Protein AF-A0A1Y6CDI1-F1 (afdb_monomer_lite)

Radius of gyration: 23.66 Å; chains: 1; bounding box: 64×51×106 Å

Secondary structure (DSSP, 8-state):
-------------------------HHHHEEEB--TTTT-EETTPBPTTS-BSS-HHHHHHHHHHHTTSTTTTHHHHH--GGGEEEEEEEEEEEEESSSSTTS-TTTSEEEEEEEEEEEEEEEEEETTEEEEEEE-SEEEEEEEEPPGGGTS-HHHHHHHHHHHHHHHHHHHHSTT---S-SS-HHHHHHHHHHHHHHHHHHHHHHHTTS-TTS-GGGG-SSS--GGGGSHHHHHHHHHHHHHHHHHH--GGGEEEEEEEE-S-SS-GGGTT-EEEEEEEEETTEEEE---EEE-TTT--EEEE-TTEEEE-SS-S-HHHHT----HHHHHHHHHHS-GGG-THHHHHHT-TTTS-GGGS-HHHHHHTS-TT--TTTTB--TTPPP---HHHHHHHHHHHHHHHHS------

Foldseek 3Di:
DDDDDDDDDDPPPPPPPPPPPLADALCLQKPFAADPQAQKDAQQDAFPVRHRLHDVQQVVVVQVVCCVPPNRNVCVVFFPSRQKIWGIKGWFLFAALALALPRPRLQLTFTKMKTKIWGWDAQDADPNDTDRTDTALKIKMWIFTAQLVLQDDPVLRVLLVVLNVLQNVCNVPVLQPDPDDSDDPVSSVSNLVSSLRSSLVLSLLSVVLDDPVDDSVQSHDDDHRPQSPDRVSSVVSSNSVSNSCSNRSHLQRTAKMKIKHAPPDDDPPCNFKIKIFIWGGHRSDTDQDWLFAAFNPRSHTLDTCGRMWIATLQAGGVCLVVDDGDPRSNVRLVLAAQGRNDCNVLVQLLACSRYNPSNHDPNRNQNSDDPLDSVSLSYHGDPDDRDDRSSSVNSSVVSSVSNVPSPRDNDD

Organism: NCBI:txid1513793

Structure (mmCIF, N/CA/C/O backbone):
data_AF-A0A1Y6CDI1-F1
#
_entry.id   AF-A0A1Y6CDI1-F1
#
loop_
_atom_site.group_PDB
_atom_site.id
_atom_site.type_symbol
_atom_site.label_atom_id
_atom_site.label_alt_id
_atom_site.label_comp_id
_atom_site.label_asym_id
_atom_site.label_entity_id
_atom_site.label_seq_id
_atom_site.pdbx_PDB_ins_code
_atom_site.Cartn_x
_atom_site.Cartn_y
_atom_site.Cartn_z
_atom_site.occupancy
_atom_site.B_iso_or_equiv
_atom_site.auth_seq_id
_atom_site.auth_comp_id
_atom_site.auth_asym_id
_atom_site.auth_atom_id
_atom_site.pdbx_PDB_model_num
ATOM 1 N N . MET A 1 1 ? -18.713 31.372 76.768 1.00 45.00 1 MET A N 1
ATOM 2 C CA . MET A 1 1 ? -17.360 31.768 76.320 1.00 45.00 1 MET A CA 1
ATOM 3 C C . MET A 1 1 ? -16.523 30.524 76.058 1.00 45.00 1 MET A C 1
ATOM 5 O O . MET A 1 1 ? -16.106 29.891 77.017 1.00 45.00 1 MET A O 1
ATOM 9 N N . LYS A 1 2 ? -16.317 30.176 74.783 1.00 36.00 2 LYS A N 1
ATOM 10 C CA . LYS A 1 2 ? -15.055 29.706 74.178 1.00 36.00 2 LYS A CA 1
ATOM 11 C C . LYS A 1 2 ? -15.355 29.263 72.740 1.00 36.00 2 LYS A C 1
ATOM 13 O O . LYS A 1 2 ? -16.261 28.475 72.507 1.00 36.00 2 LYS A O 1
ATOM 18 N N . ASN A 1 3 ? -14.625 29.886 71.821 1.00 38.03 3 ASN A N 1
ATOM 19 C CA . ASN A 1 3 ? -14.659 29.717 70.370 1.00 38.03 3 ASN A CA 1
ATOM 20 C C . ASN A 1 3 ? -14.175 28.332 69.921 1.00 38.03 3 ASN A C 1
ATOM 22 O O . ASN A 1 3 ? -13.498 27.667 70.697 1.00 38.03 3 ASN A O 1
ATOM 26 N N . PHE A 1 4 ? -14.471 28.003 68.656 1.00 31.64 4 PHE A N 1
ATOM 27 C CA . PHE A 1 4 ? -13.716 27.238 67.634 1.00 31.64 4 PHE A CA 1
ATOM 28 C C . PHE A 1 4 ? -14.720 26.396 66.826 1.00 31.64 4 PHE A C 1
ATOM 30 O O . PHE A 1 4 ? -15.628 25.822 67.404 1.00 31.64 4 PHE A O 1
ATOM 37 N N . SER A 1 5 ? -14.636 26.169 65.522 1.00 34.56 5 SER A N 1
ATOM 38 C CA . SER A 1 5 ? -14.062 26.827 64.346 1.00 34.56 5 SER A CA 1
ATOM 39 C C . SER A 1 5 ? -14.645 26.052 63.150 1.00 34.56 5 SER A C 1
ATOM 41 O O . SER A 1 5 ? -15.024 24.888 63.292 1.00 34.56 5 SER A O 1
ATOM 43 N N . ALA A 1 6 ? -14.759 26.700 61.994 1.00 38.53 6 ALA A N 1
ATOM 44 C CA . ALA A 1 6 ? -15.354 26.154 60.780 1.00 38.53 6 ALA A CA 1
ATOM 45 C C . ALA A 1 6 ? -14.683 24.853 60.300 1.00 38.53 6 ALA A C 1
ATOM 47 O O . ALA A 1 6 ? -13.466 24.698 60.372 1.00 38.53 6 ALA A O 1
ATOM 48 N N . SER A 1 7 ? -15.476 23.948 59.724 1.00 34.22 7 SER A N 1
ATOM 49 C CA . SER A 1 7 ? -14.990 22.895 58.828 1.00 34.22 7 SER A CA 1
ATOM 50 C C . SER A 1 7 ? -15.788 22.970 57.534 1.00 34.22 7 SER A C 1
ATOM 52 O O . SER A 1 7 ? -16.900 22.463 57.411 1.00 34.22 7 SER A O 1
ATOM 54 N N . LEU A 1 8 ? -15.195 23.708 56.601 1.00 34.66 8 LEU A N 1
ATOM 55 C CA . LEU A 1 8 ? -15.556 23.817 55.201 1.00 34.66 8 LEU A CA 1
ATOM 56 C C . LEU A 1 8 ? -15.350 22.432 54.563 1.00 34.66 8 LEU A C 1
ATOM 58 O O . LEU A 1 8 ? -14.217 21.973 54.424 1.00 34.66 8 LEU A O 1
ATOM 62 N N . GLY A 1 9 ? -16.438 21.742 54.223 1.00 33.81 9 GLY A N 1
ATOM 63 C CA . GLY A 1 9 ? -16.380 20.500 53.459 1.00 33.81 9 GLY A CA 1
ATOM 64 C C . GLY A 1 9 ? -15.917 20.790 52.035 1.00 33.81 9 GLY A C 1
ATOM 65 O O . GLY A 1 9 ? -16.711 21.217 51.200 1.00 33.81 9 GLY A O 1
ATOM 66 N N . LEU A 1 10 ? -14.626 20.580 51.765 1.00 36.41 10 LEU A N 1
ATOM 67 C CA . LEU A 1 10 ? -14.086 20.525 50.411 1.00 36.41 10 LEU A CA 1
ATOM 68 C C . LEU A 1 10 ? -14.728 19.338 49.675 1.00 36.41 10 LEU A C 1
ATOM 70 O O . LEU A 1 10 ? -14.376 18.182 49.912 1.00 36.41 10 LEU A O 1
ATOM 74 N N . LEU A 1 11 ? -15.640 19.630 48.745 1.00 37.12 11 LEU A N 1
ATOM 75 C CA . LEU A 1 11 ? -15.910 18.745 47.618 1.00 37.12 11 LEU A CA 1
ATOM 76 C C . LEU A 1 11 ? -14.622 18.660 46.785 1.00 37.12 11 LEU A C 1
ATOM 78 O O . LEU A 1 11 ? -14.311 19.550 45.994 1.00 37.12 11 LEU A O 1
ATOM 82 N N . LEU A 1 12 ? -13.868 17.579 46.969 1.00 35.94 12 LEU A N 1
ATOM 83 C CA . LEU A 1 12 ? -12.868 17.125 46.011 1.00 35.94 12 LEU A CA 1
ATOM 84 C C . LEU A 1 12 ? -13.610 16.687 44.742 1.00 35.94 12 LEU A C 1
ATOM 86 O O . LEU A 1 12 ? -13.988 15.530 44.576 1.00 35.94 12 LEU A O 1
ATOM 90 N N . MET A 1 13 ? -13.835 17.646 43.844 1.00 36.41 13 MET A N 1
ATOM 91 C CA . MET A 1 13 ? -13.997 17.379 42.420 1.00 36.41 13 MET A CA 1
ATOM 92 C C . MET A 1 13 ? -12.724 16.667 41.961 1.00 36.41 13 MET A C 1
ATOM 94 O O . MET A 1 13 ? -11.715 17.303 41.656 1.00 36.41 13 MET A O 1
ATOM 98 N N . ALA A 1 14 ? -12.762 15.336 41.940 1.00 34.91 14 ALA A N 1
ATOM 99 C CA . ALA A 1 14 ? -11.859 14.550 41.125 1.00 34.91 14 ALA A CA 1
ATOM 100 C C . ALA A 1 14 ? -12.159 14.916 39.667 1.00 34.91 14 ALA A C 1
ATOM 102 O O . ALA A 1 14 ? -12.996 14.301 39.010 1.00 34.91 14 ALA A O 1
ATOM 103 N N . TYR A 1 15 ? -11.509 15.972 39.178 1.00 32.25 15 TYR A N 1
ATOM 104 C CA . TYR A 1 15 ? -11.297 16.150 37.755 1.00 32.25 15 TYR A CA 1
ATOM 105 C C . TYR A 1 15 ? -10.519 14.920 37.308 1.00 32.25 15 TYR A C 1
ATOM 107 O O . TYR A 1 15 ? -9.318 14.804 37.544 1.00 32.25 15 TYR A O 1
ATOM 115 N N . TRP A 1 16 ? -11.232 13.978 36.699 1.00 31.83 16 TRP A N 1
ATOM 116 C CA . TRP A 1 16 ? -10.628 13.026 35.794 1.00 31.83 16 TRP A CA 1
ATOM 117 C C . TRP A 1 16 ? -9.970 13.877 34.714 1.00 31.83 16 TRP A C 1
ATOM 119 O O . TRP A 1 16 ? -10.634 14.389 33.813 1.00 31.83 16 TRP A O 1
ATOM 129 N N . SER A 1 17 ? -8.669 14.112 34.858 1.00 30.14 17 SER A N 1
ATOM 130 C CA . SER A 1 17 ? -7.833 14.532 33.753 1.00 30.14 17 SER A CA 1
ATOM 131 C C . SER A 1 17 ? -8.021 13.466 32.686 1.00 30.14 17 SER A C 1
ATOM 133 O O . SER A 1 17 ? -7.498 12.358 32.797 1.00 30.14 17 SER A O 1
ATOM 135 N N . GLN A 1 18 ? -8.833 13.772 31.671 1.00 34.12 18 GLN A N 1
ATOM 136 C CA . GLN A 1 18 ? -8.802 12.990 30.449 1.00 34.12 18 GLN A CA 1
ATOM 137 C C . GLN A 1 18 ? -7.327 12.923 30.043 1.00 34.12 18 GLN A C 1
ATOM 139 O O . GLN A 1 18 ? -6.688 13.982 29.986 1.00 34.12 18 GLN A O 1
ATOM 144 N N . PRO A 1 19 ? -6.743 11.724 29.856 1.00 39.56 19 PRO A N 1
ATOM 145 C CA . PRO A 1 19 ? -5.377 11.635 29.376 1.00 39.56 19 PRO A CA 1
ATOM 146 C C . PRO A 1 19 ? -5.320 12.484 28.114 1.00 39.56 19 PRO A C 1
ATOM 148 O O . PRO A 1 19 ? -6.151 12.313 27.222 1.00 39.56 19 PRO A O 1
ATOM 151 N N . ALA A 1 20 ? -4.414 13.467 28.103 1.00 39.75 20 ALA A N 1
ATOM 152 C CA . ALA A 1 20 ? -4.209 14.345 26.966 1.00 39.75 20 ALA A CA 1
ATOM 153 C C . ALA A 1 20 ? -4.171 13.464 25.719 1.00 39.75 20 ALA A C 1
ATOM 155 O O . ALA A 1 20 ? -3.277 12.621 25.614 1.00 39.75 20 ALA A O 1
ATOM 156 N N . MET A 1 21 ? -5.182 13.597 24.850 1.00 48.00 21 MET A N 1
ATOM 157 C CA . MET A 1 21 ? -5.292 12.816 23.622 1.00 48.00 21 MET A CA 1
ATOM 158 C C . MET A 1 21 ? -3.922 12.833 22.960 1.00 48.00 21 MET A C 1
ATOM 160 O O . MET A 1 21 ? -3.433 13.896 22.567 1.00 48.00 21 MET A O 1
ATOM 164 N N . SER A 1 22 ? -3.251 11.685 22.919 1.00 60.66 22 SER A N 1
ATOM 165 C CA . SER A 1 22 ? -1.921 11.605 22.340 1.00 60.66 22 SER A CA 1
ATOM 166 C C . SER A 1 22 ? -2.059 11.958 20.866 1.00 60.66 22 SER A C 1
ATOM 168 O O . SER A 1 22 ? -2.573 11.167 20.080 1.00 60.66 22 SER A O 1
ATOM 170 N N . GLN A 1 23 ? -1.655 13.177 20.505 1.00 84.56 23 GLN A N 1
ATOM 171 C CA . GLN A 1 23 ? -1.763 13.671 19.141 1.00 84.56 23 GLN A CA 1
ATOM 172 C C . GLN A 1 23 ? -1.013 12.704 18.217 1.00 84.56 23 GLN A C 1
ATOM 174 O O . GLN A 1 23 ? 0.155 12.387 18.462 1.00 84.56 23 GLN A O 1
ATOM 179 N N . ILE A 1 24 ? -1.692 12.201 17.190 1.00 92.44 24 ILE A N 1
ATOM 180 C CA . ILE A 1 24 ? -1.078 11.406 16.126 1.00 92.44 24 ILE A CA 1
ATOM 181 C C . ILE A 1 24 ? -0.210 12.313 15.240 1.00 92.44 24 ILE A C 1
ATOM 183 O O . ILE A 1 24 ? -0.540 13.481 15.018 1.00 92.44 24 ILE A O 1
ATOM 187 N N . HIS A 1 25 ? 0.915 11.795 14.756 1.00 95.38 25 HIS A N 1
ATOM 188 C CA . HIS A 1 25 ? 1.906 12.532 13.979 1.00 95.38 25 HIS A CA 1
ATOM 189 C C . HIS A 1 25 ? 2.305 11.780 12.702 1.00 95.38 25 HIS A C 1
ATOM 191 O O . HIS A 1 25 ? 1.922 10.635 12.459 1.00 95.38 25 HIS A O 1
ATOM 197 N N . GLU A 1 26 ? 3.083 12.438 11.847 1.00 95.19 26 GLU A N 1
ATOM 198 C CA . GLU A 1 26 ? 3.442 11.942 10.522 1.00 95.19 26 GLU A CA 1
ATOM 199 C C . GLU A 1 26 ? 4.198 10.602 10.570 1.00 95.19 26 GLU A C 1
ATOM 201 O O . GLU A 1 26 ? 3.918 9.721 9.753 1.00 95.19 26 GLU A O 1
ATOM 206 N N . LYS A 1 27 ? 5.106 10.400 11.541 1.00 94.50 27 LYS A N 1
ATOM 207 C CA . LYS A 1 27 ? 5.865 9.137 11.688 1.00 94.50 27 LYS A CA 1
ATOM 208 C C . LYS A 1 27 ? 5.051 7.976 12.260 1.00 94.50 27 LYS A C 1
ATOM 210 O O . LYS A 1 27 ? 5.529 6.841 12.264 1.00 94.50 27 LYS A O 1
ATOM 215 N N . ASP A 1 28 ? 3.846 8.238 12.758 1.00 95.56 28 ASP A N 1
ATOM 216 C CA . ASP A 1 28 ? 2.909 7.184 13.153 1.00 95.56 28 ASP A CA 1
ATOM 217 C C . ASP A 1 28 ? 2.216 6.602 11.923 1.00 95.56 28 ASP A C 1
ATOM 219 O O . ASP A 1 28 ? 2.083 5.389 11.794 1.00 95.56 28 ASP A O 1
ATOM 223 N N . LEU A 1 29 ? 1.834 7.469 10.982 1.00 95.44 29 LEU A N 1
ATOM 224 C CA . LEU A 1 29 ? 1.150 7.070 9.752 1.00 95.44 29 LEU A CA 1
ATOM 225 C C . LEU A 1 29 ? 2.102 6.629 8.634 1.00 95.44 29 LEU A C 1
ATOM 227 O O . LEU A 1 29 ? 1.663 5.961 7.702 1.00 95.44 29 LEU A O 1
ATOM 231 N N . SER A 1 30 ? 3.386 6.984 8.710 1.00 93.56 30 SER A N 1
ATOM 232 C CA . SER A 1 30 ? 4.422 6.593 7.750 1.00 93.56 30 SER A CA 1
ATOM 233 C C . SER A 1 30 ? 5.687 6.148 8.483 1.00 93.56 30 SER A C 1
ATOM 235 O O . SER A 1 30 ? 6.572 6.952 8.778 1.00 93.56 30 SER A O 1
ATOM 237 N N . VAL A 1 31 ? 5.778 4.848 8.743 1.00 91.81 31 VAL A N 1
ATOM 238 C CA . VAL A 1 31 ? 6.894 4.199 9.430 1.00 91.81 31 VAL A CA 1
ATOM 239 C C . VAL A 1 31 ? 7.955 3.762 8.422 1.00 91.81 31 VAL A C 1
ATOM 241 O O . VAL A 1 31 ? 7.661 3.051 7.461 1.00 91.81 31 VAL A O 1
ATOM 244 N N . ILE A 1 32 ? 9.195 4.167 8.689 1.00 88.38 32 ILE A N 1
ATOM 245 C CA . ILE A 1 32 ? 10.390 3.895 7.884 1.00 88.38 32 ILE A CA 1
ATOM 246 C C . ILE A 1 32 ? 11.314 3.007 8.708 1.00 88.38 32 ILE A C 1
ATOM 248 O O . ILE A 1 32 ? 11.670 3.388 9.827 1.00 88.38 32 ILE A O 1
ATOM 252 N N . LEU A 1 33 ? 11.682 1.844 8.169 1.00 86.19 33 LEU A N 1
ATOM 253 C CA . LEU A 1 33 ? 12.587 0.898 8.822 1.00 86.19 33 LEU A CA 1
ATOM 254 C C . LEU A 1 33 ? 14.011 1.113 8.309 1.00 86.19 33 LEU A C 1
ATOM 256 O O . LEU A 1 33 ? 14.247 1.391 7.136 1.00 86.19 33 LEU A O 1
ATOM 260 N N . SER A 1 34 ? 14.966 1.090 9.224 1.00 71.12 34 SER A N 1
ATOM 261 C CA . SER A 1 34 ? 16.252 1.760 9.057 1.00 71.12 34 SER A CA 1
ATOM 262 C C . SER A 1 34 ? 17.428 0.832 8.815 1.00 71.12 34 SER A C 1
ATOM 264 O O . SER A 1 34 ? 18.433 1.287 8.276 1.00 71.12 34 SER A O 1
ATOM 266 N N . HIS A 1 35 ? 17.383 -0.423 9.275 1.00 69.25 35 HIS A N 1
ATOM 267 C CA . HIS A 1 35 ? 18.528 -1.304 9.112 1.00 69.25 35 HIS A CA 1
ATOM 268 C C . HIS A 1 35 ? 18.177 -2.791 9.257 1.00 69.25 35 HIS A C 1
ATOM 270 O O . HIS A 1 35 ? 17.570 -3.188 10.256 1.00 69.25 35 HIS A O 1
ATOM 276 N N . PRO A 1 36 ? 18.744 -3.668 8.401 1.00 65.50 36 PRO A N 1
ATOM 277 C CA . PRO A 1 36 ? 18.650 -5.130 8.506 1.00 65.50 36 PRO A CA 1
ATOM 278 C C . PRO A 1 36 ? 19.019 -5.739 9.864 1.00 65.50 36 PRO A C 1
ATOM 280 O O . PRO A 1 36 ? 18.736 -6.913 10.103 1.00 65.50 36 PRO A O 1
ATOM 283 N N . ASN A 1 37 ? 19.679 -4.964 10.725 1.00 66.56 37 ASN A N 1
ATOM 284 C CA . ASN A 1 37 ? 20.203 -5.411 12.010 1.00 66.56 37 ASN A CA 1
ATOM 285 C C . ASN A 1 37 ? 19.523 -4.727 13.201 1.00 66.56 37 ASN A C 1
ATOM 287 O O . ASN A 1 37 ? 19.777 -5.152 14.311 1.00 66.56 37 ASN A O 1
ATOM 291 N N . ILE A 1 38 ? 18.716 -3.678 13.015 1.00 67.31 38 ILE A N 1
ATOM 292 C CA . ILE A 1 38 ? 18.173 -2.890 14.137 1.00 67.31 38 ILE A CA 1
ATOM 293 C C . ILE A 1 38 ? 16.677 -3.155 14.300 1.00 67.31 38 ILE A C 1
ATOM 295 O O . ILE A 1 38 ? 16.214 -3.469 15.388 1.00 67.31 38 ILE A O 1
ATOM 299 N N . ASP A 1 39 ? 15.925 -3.060 13.210 1.00 65.44 39 ASP A N 1
ATOM 300 C CA . ASP A 1 39 ? 14.459 -3.043 13.214 1.00 65.44 39 ASP A CA 1
ATOM 301 C C . ASP A 1 39 ? 13.857 -3.943 12.122 1.00 65.44 39 ASP A C 1
ATOM 303 O O . ASP A 1 39 ? 12.678 -3.838 11.785 1.00 65.44 39 ASP A O 1
ATOM 307 N N . SER A 1 40 ? 14.662 -4.855 11.572 1.00 79.19 40 SER A N 1
ATOM 308 C CA . SER A 1 40 ? 14.292 -5.639 10.398 1.00 79.19 40 SER A CA 1
ATOM 309 C C . SER A 1 40 ? 13.199 -6.666 10.668 1.00 79.19 40 SER A C 1
ATOM 311 O O . SER A 1 40 ? 13.249 -7.458 11.610 1.00 79.19 40 SER A O 1
ATOM 313 N N . VAL A 1 41 ? 12.218 -6.710 9.772 1.00 87.88 41 VAL A N 1
ATOM 314 C CA . VAL A 1 41 ? 11.224 -7.781 9.713 1.00 87.88 41 VAL A CA 1
ATOM 315 C C . VAL A 1 41 ? 11.439 -8.521 8.401 1.00 87.88 41 VAL A C 1
ATOM 317 O O . VAL A 1 41 ? 11.078 -8.030 7.337 1.00 87.88 41 VAL A O 1
ATOM 320 N N . SER A 1 42 ? 12.069 -9.696 8.465 1.00 88.31 42 SER A N 1
ATOM 321 C CA . SER A 1 42 ? 12.228 -10.567 7.292 1.00 88.31 42 SER A CA 1
ATOM 322 C C . SER A 1 42 ? 10.863 -11.033 6.787 1.00 88.31 42 SER A C 1
ATOM 324 O O . SER A 1 42 ? 9.973 -11.292 7.600 1.00 88.31 42 SER A O 1
ATOM 326 N N . ILE A 1 43 ? 10.723 -11.230 5.476 1.00 87.44 43 ILE A N 1
ATOM 327 C CA . ILE A 1 43 ? 9.554 -11.864 4.848 1.00 87.44 43 ILE A CA 1
ATOM 328 C C . ILE A 1 43 ? 9.294 -13.270 5.410 1.00 87.44 43 ILE A C 1
ATOM 330 O O . ILE A 1 43 ? 8.158 -13.727 5.472 1.00 87.44 43 ILE A O 1
ATOM 334 N N . SER A 1 44 ? 10.357 -13.936 5.873 1.00 84.06 44 SER A N 1
ATOM 335 C CA . SER A 1 44 ? 10.308 -15.256 6.500 1.00 84.06 44 SER A CA 1
ATOM 336 C C . SER A 1 44 ? 9.968 -15.207 7.992 1.00 84.06 44 SER A C 1
ATOM 338 O O . SER A 1 44 ? 9.959 -16.250 8.641 1.00 84.06 44 SER A O 1
ATOM 340 N N . SER A 1 45 ? 9.763 -14.016 8.567 1.00 82.94 45 SER A N 1
ATOM 341 C CA . SER A 1 45 ? 9.429 -13.880 9.986 1.00 82.94 45 SER A CA 1
ATOM 342 C C . SER A 1 45 ? 8.037 -14.442 10.241 1.00 82.94 45 SER A C 1
ATOM 344 O O . SER A 1 45 ? 7.065 -14.044 9.592 1.00 82.94 45 SER A O 1
ATOM 346 N N . SER A 1 46 ? 7.935 -15.325 11.229 1.00 79.62 46 SER A N 1
ATOM 347 C CA . SER A 1 46 ? 6.644 -15.728 11.772 1.00 79.62 46 SER A CA 1
ATOM 348 C C . SER A 1 46 ? 6.060 -14.601 12.618 1.00 79.62 46 SER A C 1
ATOM 350 O O . SER A 1 46 ? 6.766 -13.919 13.365 1.00 79.62 46 SER A O 1
ATOM 352 N N . LEU A 1 47 ? 4.754 -14.417 12.499 1.00 77.44 47 LEU A N 1
ATOM 353 C CA . LEU A 1 47 ? 3.949 -13.602 13.393 1.00 77.44 47 LEU A CA 1
ATOM 354 C C . LEU A 1 47 ? 3.852 -14.275 14.766 1.00 77.44 47 LEU A C 1
ATOM 356 O O . LEU A 1 47 ? 4.164 -15.458 14.921 1.00 77.44 47 LEU A O 1
ATOM 360 N N . HIS A 1 48 ? 3.387 -13.532 15.771 1.00 77.00 48 HIS A N 1
ATOM 361 C CA . HIS A 1 48 ? 3.291 -14.049 17.143 1.00 77.00 48 HIS A CA 1
ATOM 362 C C . HIS A 1 48 ? 2.331 -15.247 17.259 1.00 77.00 48 HIS A C 1
ATOM 364 O O . HIS A 1 48 ? 2.472 -16.067 18.159 1.00 77.00 48 HIS A O 1
ATOM 370 N N . ASN A 1 49 ? 1.387 -15.378 16.324 1.00 75.69 49 ASN A N 1
ATOM 371 C CA . ASN A 1 49 ? 0.466 -16.510 16.219 1.00 75.69 49 ASN A CA 1
ATOM 372 C C . ASN A 1 49 ? 0.999 -17.668 15.346 1.00 75.69 49 ASN A C 1
ATOM 374 O O . ASN A 1 49 ? 0.241 -18.572 15.006 1.00 75.69 49 ASN A O 1
ATOM 378 N N . GLY A 1 50 ? 2.268 -17.629 14.931 1.00 77.75 50 GLY A N 1
ATOM 379 C CA . GLY A 1 50 ? 2.895 -18.643 14.079 1.00 77.75 50 GLY A CA 1
ATOM 380 C C . GLY A 1 50 ? 2.581 -18.524 12.583 1.00 77.75 50 GLY A C 1
ATOM 381 O O . GLY A 1 50 ? 3.219 -19.208 11.784 1.00 77.75 50 GLY A O 1
ATOM 382 N N . ALA A 1 51 ? 1.655 -17.647 12.176 1.00 79.06 51 ALA A N 1
ATOM 383 C CA . ALA A 1 51 ? 1.365 -17.406 10.765 1.00 79.06 51 ALA A CA 1
ATOM 384 C C . ALA A 1 51 ? 2.525 -16.673 10.072 1.00 79.06 51 ALA A C 1
ATOM 386 O O . ALA A 1 51 ? 3.250 -15.897 10.692 1.00 79.06 51 ALA A O 1
ATOM 387 N N . GLN A 1 52 ? 2.697 -16.882 8.767 1.00 86.31 52 GLN A N 1
ATOM 388 C CA . GLN A 1 52 ? 3.650 -16.100 7.980 1.00 86.31 52 GLN A CA 1
ATOM 389 C C . GLN A 1 52 ? 3.011 -14.779 7.559 1.00 86.31 52 GLN A C 1
ATOM 391 O O . GLN A 1 52 ? 1.937 -14.773 6.960 1.00 86.31 52 GLN A O 1
ATOM 396 N N . LEU A 1 53 ? 3.697 -13.667 7.826 1.00 85.19 53 LEU A N 1
ATOM 397 C CA . LEU A 1 53 ? 3.252 -12.340 7.390 1.00 85.19 53 LEU A CA 1
ATOM 398 C C . LEU A 1 53 ? 3.201 -12.231 5.856 1.00 85.19 53 LEU A C 1
ATOM 400 O O . LEU A 1 53 ? 2.354 -11.538 5.294 1.00 85.19 53 LEU A O 1
ATOM 404 N N . PHE A 1 54 ? 4.091 -12.958 5.184 1.00 92.75 54 PHE A N 1
ATOM 405 C CA . PHE A 1 54 ? 4.124 -13.066 3.737 1.00 92.75 54 PHE A CA 1
ATOM 406 C C . PHE A 1 54 ? 4.280 -14.541 3.334 1.00 92.75 54 PHE A C 1
ATOM 408 O O . PHE A 1 54 ? 5.377 -15.100 3.420 1.00 92.75 54 PHE A O 1
ATOM 415 N N . PRO A 1 55 ? 3.194 -15.200 2.901 1.00 92.88 55 PRO A N 1
ATOM 416 C CA . PRO A 1 55 ? 3.237 -16.587 2.460 1.00 92.88 55 PRO A CA 1
ATOM 417 C C . PRO A 1 55 ? 4.219 -16.805 1.304 1.00 92.88 55 PRO A C 1
ATOM 419 O O . PRO A 1 55 ? 4.189 -16.093 0.298 1.00 92.88 55 PRO A O 1
ATOM 422 N N . PHE A 1 56 ? 5.040 -17.855 1.385 1.00 93.38 56 PHE A N 1
ATOM 423 C CA . PHE A 1 56 ? 5.982 -18.214 0.312 1.00 93.38 56 PHE A CA 1
ATOM 424 C C . PHE A 1 56 ? 5.301 -18.409 -1.058 1.00 93.38 56 PHE A C 1
ATOM 426 O O . PHE A 1 56 ? 5.863 -18.084 -2.102 1.00 93.38 56 PHE A O 1
ATOM 433 N N . GLN A 1 57 ? 4.051 -18.871 -1.062 1.00 95.25 57 GLN A N 1
ATOM 434 C CA . GLN A 1 57 ? 3.246 -19.046 -2.274 1.00 95.25 57 GLN A CA 1
ATOM 435 C C . GLN A 1 57 ? 3.036 -17.727 -3.030 1.00 95.25 57 GLN A C 1
ATOM 437 O O . GLN A 1 57 ? 3.036 -17.720 -4.260 1.00 95.25 57 GLN A O 1
ATOM 442 N N . TRP A 1 58 ? 2.901 -16.599 -2.323 1.00 96.25 58 TRP A N 1
ATOM 443 C CA . TRP A 1 58 ? 2.796 -15.286 -2.963 1.00 96.25 58 TRP A CA 1
ATOM 444 C C . TRP A 1 58 ? 4.084 -14.938 -3.701 1.00 96.25 58 TRP A C 1
ATOM 446 O O . TRP A 1 58 ? 4.046 -14.484 -4.841 1.00 96.25 58 TRP A O 1
ATOM 456 N N . TYR A 1 59 ? 5.232 -15.220 -3.085 1.00 95.56 59 TYR A N 1
ATOM 457 C CA . TYR A 1 59 ? 6.531 -14.995 -3.709 1.00 95.56 59 TYR A CA 1
ATOM 458 C C . TYR A 1 59 ? 6.686 -15.837 -4.981 1.00 95.56 59 TYR A C 1
ATOM 460 O O . TYR A 1 59 ? 7.077 -15.314 -6.022 1.00 95.56 59 TYR A O 1
ATOM 468 N N . GLN A 1 60 ? 6.280 -17.110 -4.948 1.00 96.31 60 GLN A N 1
ATOM 469 C CA . GLN A 1 60 ? 6.285 -17.966 -6.138 1.00 96.31 60 GLN A CA 1
ATOM 470 C C . GLN A 1 60 ? 5.395 -17.417 -7.265 1.00 96.31 60 GLN A C 1
ATOM 472 O O . GLN A 1 60 ? 5.815 -17.416 -8.421 1.00 96.31 60 GLN A O 1
ATOM 477 N N . GLN A 1 61 ? 4.198 -16.908 -6.953 1.00 96.69 61 GLN A N 1
ATOM 478 C CA . GLN A 1 61 ? 3.308 -16.289 -7.948 1.00 96.69 61 GLN A CA 1
ATOM 479 C C . GLN A 1 61 ? 3.907 -15.011 -8.559 1.00 96.69 61 GLN A C 1
ATOM 481 O O . GLN A 1 61 ? 3.794 -14.777 -9.768 1.00 96.69 61 GLN A O 1
ATOM 486 N N . VAL A 1 62 ? 4.601 -14.210 -7.745 1.00 95.44 62 VAL A N 1
ATOM 487 C CA . VAL A 1 62 ? 5.351 -13.036 -8.212 1.00 95.44 62 VAL A CA 1
ATOM 488 C C . VAL A 1 62 ? 6.473 -13.456 -9.166 1.00 95.44 62 VAL A C 1
ATOM 490 O O . VAL A 1 62 ? 6.562 -12.917 -10.270 1.00 95.44 62 VAL A O 1
ATOM 493 N N . LEU A 1 63 ? 7.275 -14.464 -8.805 1.00 94.44 63 LEU A N 1
ATOM 494 C CA . LEU A 1 63 ? 8.339 -14.986 -9.670 1.00 94.44 63 LEU A CA 1
ATOM 495 C C . LEU A 1 63 ? 7.801 -15.529 -11.000 1.00 94.44 63 LEU A C 1
ATOM 497 O O . LEU A 1 63 ? 8.345 -15.219 -12.059 1.00 94.44 63 LEU A O 1
ATOM 501 N N . GLN A 1 64 ? 6.714 -16.303 -10.965 1.00 95.06 64 GLN A N 1
ATOM 502 C CA . GLN A 1 64 ? 6.079 -16.843 -12.172 1.00 95.06 64 GLN A CA 1
ATOM 503 C C . GLN A 1 64 ? 5.587 -15.739 -13.115 1.00 95.06 64 GLN A C 1
ATOM 505 O O . GLN A 1 64 ? 5.661 -15.891 -14.335 1.00 95.06 64 GLN A O 1
ATOM 510 N N . SER A 1 65 ? 5.108 -14.625 -12.562 1.00 93.94 65 SER A N 1
ATOM 511 C CA . SER A 1 65 ? 4.648 -13.477 -13.344 1.00 93.94 65 SER A CA 1
ATOM 512 C C . SER A 1 65 ? 5.818 -12.689 -13.949 1.00 93.94 65 SER A C 1
ATOM 514 O O . SER A 1 65 ? 5.772 -12.362 -15.134 1.00 93.94 65 SER A O 1
ATOM 516 N N . PHE A 1 66 ? 6.911 -12.469 -13.204 1.00 91.44 66 PHE A N 1
ATOM 517 C CA . PHE A 1 66 ? 8.133 -11.859 -13.755 1.00 91.44 66 PHE A CA 1
ATOM 518 C C . PHE A 1 66 ? 8.809 -12.730 -14.816 1.00 91.44 66 PHE A C 1
ATOM 520 O O . PHE A 1 66 ? 9.322 -12.213 -15.806 1.00 91.44 66 PHE A O 1
ATOM 527 N N . ALA A 1 67 ? 8.747 -14.058 -14.686 1.00 90.06 67 ALA A N 1
ATOM 528 C CA . ALA A 1 67 ? 9.280 -14.971 -15.695 1.00 90.06 67 ALA A CA 1
ATOM 529 C C . ALA A 1 67 ? 8.633 -14.786 -17.083 1.00 90.06 67 ALA A C 1
ATOM 531 O O . ALA A 1 67 ? 9.241 -15.149 -18.089 1.00 90.06 67 ALA A O 1
ATOM 532 N N . ARG A 1 68 ? 7.424 -14.208 -17.138 1.00 89.75 68 ARG A N 1
ATOM 533 C CA . ARG A 1 68 ? 6.688 -13.870 -18.368 1.00 89.75 68 ARG A CA 1
ATOM 534 C C . ARG A 1 68 ? 6.892 -12.420 -18.822 1.00 89.75 68 ARG A C 1
ATOM 536 O O . ARG A 1 68 ? 6.334 -12.027 -19.842 1.00 89.75 68 ARG A O 1
ATOM 543 N N . SER A 1 69 ? 7.649 -11.625 -18.070 1.00 87.75 69 SER A N 1
ATOM 544 C CA . SER A 1 69 ? 7.881 -10.206 -18.327 1.00 87.75 69 SER A CA 1
ATOM 545 C C . SER A 1 69 ? 9.236 -9.958 -19.005 1.00 87.75 69 SER A C 1
ATOM 547 O O . SER A 1 69 ? 10.026 -10.877 -19.244 1.00 87.75 69 SER A O 1
ATOM 549 N N . GLY A 1 70 ? 9.536 -8.690 -19.299 1.00 79.44 70 GLY A N 1
ATOM 550 C CA . GLY A 1 70 ? 10.836 -8.263 -19.814 1.00 79.44 70 GLY A CA 1
ATOM 551 C C . GLY A 1 70 ? 11.993 -8.455 -18.827 1.00 79.44 70 GLY A C 1
ATOM 552 O O . GLY A 1 70 ? 13.145 -8.323 -19.228 1.00 79.44 70 GLY A O 1
ATOM 553 N N . ILE A 1 71 ? 11.732 -8.801 -17.565 1.00 80.12 71 ILE A N 1
ATOM 554 C CA . ILE A 1 71 ? 12.736 -9.113 -16.536 1.00 80.12 71 ILE A CA 1
ATOM 555 C C . ILE A 1 71 ? 13.077 -10.613 -16.505 1.00 80.12 71 ILE A C 1
ATOM 557 O O . ILE A 1 71 ? 14.221 -10.980 -16.232 1.00 80.12 71 ILE A O 1
ATOM 561 N N . GLY A 1 72 ? 12.140 -11.496 -16.859 1.00 85.25 72 GLY A N 1
ATOM 562 C CA . GLY A 1 72 ? 12.366 -12.941 -16.865 1.00 85.25 72 GLY A CA 1
ATOM 563 C C . GLY A 1 72 ? 12.679 -13.488 -15.466 1.00 85.25 72 GLY A C 1
ATOM 564 O O . GLY A 1 72 ? 12.019 -13.152 -14.487 1.00 85.25 72 GLY A O 1
ATOM 565 N N . ARG A 1 73 ? 13.700 -14.348 -15.356 1.00 86.38 73 ARG A N 1
ATOM 566 C CA . ARG A 1 73 ? 14.086 -15.003 -14.088 1.00 86.38 73 ARG A CA 1
ATOM 567 C C . ARG A 1 73 ? 15.069 -14.201 -13.225 1.00 86.38 73 ARG A C 1
ATOM 569 O O . ARG A 1 73 ? 15.540 -14.722 -12.221 1.00 86.38 73 ARG A O 1
ATOM 576 N N . ALA A 1 74 ? 15.384 -12.955 -13.585 1.00 82.38 74 ALA A N 1
ATOM 577 C CA . ALA A 1 74 ? 16.390 -12.173 -12.861 1.00 82.38 74 ALA A CA 1
ATOM 578 C C . ALA A 1 74 ? 16.044 -12.004 -11.369 1.00 82.38 74 ALA A C 1
ATOM 580 O O . ALA A 1 74 ? 16.916 -12.154 -10.522 1.00 82.38 74 ALA A O 1
ATOM 581 N N . VAL A 1 75 ? 14.761 -11.798 -11.036 1.00 83.69 75 VAL A N 1
ATOM 582 C CA . VAL A 1 75 ? 14.309 -11.679 -9.636 1.00 83.69 75 VAL A CA 1
ATOM 583 C C . VAL A 1 75 ? 14.650 -12.934 -8.829 1.00 83.69 75 VAL A C 1
ATOM 585 O O . VAL A 1 75 ? 15.215 -12.831 -7.747 1.00 83.69 75 VAL A O 1
ATOM 588 N N . GLU A 1 76 ? 14.368 -14.118 -9.378 1.00 85.56 76 GLU A N 1
ATOM 589 C CA . GLU A 1 76 ? 14.654 -15.405 -8.731 1.00 85.56 76 GLU A CA 1
ATOM 590 C C . GLU A 1 76 ? 16.161 -15.630 -8.537 1.00 85.56 76 GLU A C 1
ATOM 592 O O . GLU A 1 76 ? 16.589 -16.140 -7.503 1.00 85.56 76 GLU A O 1
ATOM 597 N N . GLN A 1 77 ? 16.965 -15.241 -9.528 1.00 84.69 77 GLN A N 1
ATOM 598 C CA . GLN A 1 77 ? 18.416 -15.444 -9.532 1.00 84.69 77 GLN A CA 1
ATOM 599 C C . GLN A 1 77 ? 19.153 -14.479 -8.597 1.00 84.69 77 GLN A C 1
ATOM 601 O O . GLN A 1 77 ? 20.176 -14.838 -8.015 1.00 84.69 77 GLN A O 1
ATOM 606 N N . GLU A 1 78 ? 18.654 -13.251 -8.459 1.00 82.06 78 GLU A N 1
ATOM 607 C CA . GLU A 1 78 ? 19.353 -12.173 -7.758 1.00 82.06 78 GLU A CA 1
ATOM 608 C C . GLU A 1 78 ? 18.823 -11.925 -6.341 1.00 82.06 78 GLU A C 1
ATOM 610 O O . GLU A 1 78 ? 19.590 -11.491 -5.474 1.00 82.06 78 GLU A O 1
ATOM 615 N N . ASN A 1 79 ? 17.541 -12.206 -6.083 1.00 86.25 79 ASN A N 1
ATOM 616 C CA . ASN A 1 79 ? 16.880 -11.929 -4.808 1.00 86.25 79 ASN A CA 1
ATOM 617 C C . ASN A 1 79 ? 16.102 -13.143 -4.310 1.00 86.25 79 ASN A C 1
ATOM 619 O O . ASN A 1 79 ? 14.928 -13.316 -4.620 1.00 86.25 79 ASN A O 1
ATOM 623 N N . ARG A 1 80 ? 16.739 -13.960 -3.475 1.00 89.00 80 ARG A N 1
ATOM 624 C CA . ARG A 1 80 ? 16.089 -15.116 -2.847 1.00 89.00 80 ARG A CA 1
ATOM 625 C C . ARG A 1 80 ? 15.013 -14.664 -1.862 1.00 89.00 80 ARG A C 1
ATOM 627 O O . ARG A 1 80 ? 15.063 -13.547 -1.357 1.00 89.00 80 ARG A O 1
ATOM 634 N N . PHE A 1 81 ? 14.089 -15.563 -1.522 1.00 90.88 81 PHE A N 1
ATOM 635 C CA . PHE A 1 81 ? 12.999 -15.272 -0.585 1.00 90.88 81 PHE A CA 1
ATOM 636 C C . PHE A 1 81 ? 13.501 -14.679 0.741 1.00 90.88 81 PHE A C 1
ATOM 638 O O . PHE A 1 81 ? 13.023 -13.637 1.162 1.00 90.88 81 PHE A O 1
ATOM 645 N N . ASP A 1 82 ? 14.542 -15.252 1.344 1.00 88.38 82 ASP A N 1
ATOM 646 C CA . ASP A 1 82 ? 15.126 -14.795 2.613 1.00 88.38 82 ASP A CA 1
ATOM 647 C C . ASP A 1 82 ? 15.831 -13.425 2.550 1.00 88.38 82 ASP A C 1
ATOM 649 O O . ASP A 1 82 ? 16.230 -12.890 3.584 1.00 88.38 82 ASP A O 1
ATOM 653 N N . HIS A 1 83 ? 15.995 -12.835 1.361 1.00 88.44 83 HIS A N 1
ATOM 654 C CA . HIS A 1 83 ? 16.551 -11.486 1.208 1.00 88.44 83 HIS A CA 1
ATOM 655 C C . HIS A 1 83 ? 15.514 -10.394 1.453 1.00 88.44 83 HIS A C 1
ATOM 657 O O . HIS A 1 83 ? 15.891 -9.268 1.775 1.00 88.44 83 HIS A O 1
ATOM 663 N N . TRP A 1 84 ? 14.226 -10.698 1.297 1.00 90.50 84 TRP A N 1
ATOM 664 C CA . TRP A 1 84 ? 13.161 -9.705 1.373 1.00 90.50 84 TRP A CA 1
ATOM 665 C C . TRP A 1 84 ? 12.870 -9.305 2.814 1.00 90.50 84 TRP A C 1
ATOM 667 O O . TRP A 1 84 ? 12.674 -10.143 3.694 1.00 90.50 84 TRP A O 1
ATOM 677 N N . GLN A 1 85 ? 12.825 -8.001 3.049 1.00 90.62 85 GLN A N 1
ATOM 678 C CA . GLN A 1 85 ? 12.577 -7.407 4.353 1.00 90.62 85 GLN A CA 1
ATOM 679 C C . GLN A 1 85 ? 11.506 -6.332 4.222 1.00 90.62 85 GLN A C 1
ATOM 681 O O . GLN A 1 85 ? 11.420 -5.642 3.205 1.00 90.62 85 GLN A O 1
ATOM 686 N N . LEU A 1 86 ? 10.680 -6.195 5.255 1.00 91.06 86 LEU A N 1
ATOM 687 C CA . LEU A 1 86 ? 9.811 -5.043 5.403 1.00 91.06 86 LEU A CA 1
ATOM 688 C C . LEU A 1 86 ? 10.711 -3.819 5.549 1.00 91.06 86 LEU A C 1
ATOM 690 O O . LEU A 1 86 ? 11.558 -3.770 6.440 1.00 91.06 86 LEU A O 1
ATOM 694 N N . VAL A 1 87 ? 10.516 -2.848 4.670 1.00 88.12 87 VAL A N 1
ATOM 695 C CA . VAL A 1 87 ? 11.257 -1.585 4.682 1.00 88.12 87 VAL A CA 1
ATOM 696 C C . VAL A 1 87 ? 10.382 -0.426 5.119 1.00 88.12 87 VAL A C 1
ATOM 698 O O . VAL A 1 87 ? 10.890 0.555 5.650 1.00 88.12 87 VAL A O 1
ATOM 701 N N . ALA A 1 88 ? 9.063 -0.545 4.958 1.00 90.19 88 ALA A N 1
ATOM 702 C CA . ALA A 1 88 ? 8.142 0.507 5.346 1.00 90.19 88 ALA A CA 1
ATOM 703 C C . ALA A 1 88 ? 6.738 0.005 5.642 1.00 90.19 88 ALA A C 1
ATOM 705 O O . ALA A 1 88 ? 6.273 -0.984 5.070 1.00 90.19 88 ALA A O 1
ATOM 706 N N . MET A 1 89 ? 6.038 0.775 6.468 1.00 93.69 89 MET A N 1
ATOM 707 C CA . MET A 1 89 ? 4.617 0.616 6.732 1.00 93.69 89 MET A CA 1
ATOM 708 C C . MET A 1 89 ? 3.924 1.974 6.654 1.00 93.69 89 MET A C 1
ATOM 710 O O . MET A 1 89 ? 4.414 2.968 7.188 1.00 93.69 89 MET A O 1
ATOM 714 N N . ARG A 1 90 ? 2.751 2.012 6.028 1.00 94.56 90 ARG A N 1
ATOM 715 C CA . ARG A 1 90 ? 1.852 3.166 6.050 1.00 94.56 90 ARG A CA 1
ATOM 716 C C . ARG A 1 90 ? 0.514 2.761 6.642 1.00 94.56 90 ARG A C 1
ATOM 718 O O . ARG A 1 90 ? -0.004 1.693 6.325 1.00 94.56 90 ARG A O 1
ATOM 725 N N . VAL A 1 91 ? -0.059 3.644 7.445 1.00 96.81 91 VAL A N 1
ATOM 726 C CA . VAL A 1 91 ? -1.411 3.498 7.973 1.00 96.81 91 VAL A CA 1
ATOM 727 C C . VAL A 1 91 ? -2.309 4.532 7.315 1.00 96.81 91 VAL A C 1
ATOM 729 O O . VAL A 1 91 ? -2.036 5.732 7.354 1.00 96.81 91 VAL A O 1
ATOM 732 N N . ASP A 1 92 ? -3.378 4.046 6.698 1.00 94.62 92 ASP A N 1
ATOM 733 C CA . ASP A 1 92 ? -4.412 4.861 6.086 1.00 94.62 92 ASP A CA 1
ATOM 734 C C . ASP A 1 92 ? -5.699 4.711 6.873 1.00 94.62 92 ASP A C 1
ATOM 736 O O . ASP A 1 92 ? -6.341 3.671 6.773 1.00 94.62 92 ASP A O 1
ATOM 740 N N . PRO A 1 93 ? -6.112 5.728 7.637 1.00 94.56 93 PRO A N 1
ATOM 741 C CA . PRO A 1 93 ? -7.361 5.665 8.380 1.00 94.56 93 PRO A CA 1
ATOM 742 C C . PRO A 1 93 ? -8.589 5.725 7.456 1.00 94.56 93 PRO A C 1
ATOM 744 O O . PRO A 1 93 ? -9.665 5.275 7.833 1.00 94.56 93 PRO A O 1
ATOM 747 N N . CYS A 1 94 ? -8.435 6.267 6.245 1.00 92.19 94 CYS A N 1
ATOM 748 C CA . CYS A 1 94 ? -9.526 6.480 5.305 1.00 92.19 94 CYS A CA 1
ATOM 749 C C . CYS A 1 94 ? -8.989 6.493 3.868 1.00 92.19 94 CYS A C 1
ATOM 751 O O . CYS A 1 94 ? -8.530 7.517 3.369 1.00 92.19 94 CYS A O 1
ATOM 753 N N . ASN A 1 95 ? -9.022 5.341 3.192 1.00 90.62 95 ASN A N 1
ATOM 754 C CA . ASN A 1 95 ? -8.744 5.245 1.760 1.00 90.62 95 ASN A CA 1
ATOM 755 C C . ASN A 1 95 ? -10.060 5.109 0.971 1.00 90.62 95 ASN A C 1
ATOM 757 O O . ASN A 1 95 ? -10.870 4.251 1.328 1.00 90.62 95 ASN A O 1
ATOM 761 N N . PRO A 1 96 ? -10.291 5.894 -0.096 1.00 89.75 96 PRO A N 1
ATOM 762 C CA . PRO A 1 96 ? -11.558 5.869 -0.829 1.00 89.75 96 PRO A CA 1
ATOM 763 C C . PRO A 1 96 ? -11.917 4.473 -1.353 1.00 89.75 96 PRO A C 1
ATOM 765 O O . PRO A 1 96 ? -11.086 3.804 -1.977 1.00 89.75 96 PRO A O 1
ATOM 768 N N . LEU A 1 97 ? -13.163 4.045 -1.125 1.00 89.44 97 LEU A N 1
ATOM 769 C CA . LEU A 1 97 ? -13.702 2.818 -1.721 1.00 89.44 97 LEU A CA 1
ATOM 770 C C . LEU A 1 97 ? -14.045 3.033 -3.203 1.00 89.44 97 LEU A C 1
ATOM 772 O O . LEU A 1 97 ? -13.812 2.146 -4.029 1.00 89.44 97 LEU A O 1
ATOM 776 N N . GLY A 1 98 ? -14.536 4.229 -3.540 1.00 85.56 98 GLY A N 1
ATOM 777 C CA . GLY A 1 98 ? -14.898 4.639 -4.897 1.00 85.56 98 GLY A CA 1
ATOM 778 C C . GLY A 1 98 ? -13.715 4.779 -5.846 1.00 85.56 98 GLY A C 1
ATOM 779 O O . GLY A 1 98 ? -12.560 4.853 -5.421 1.00 85.56 98 GLY A O 1
ATOM 780 N N . ASN A 1 99 ? -13.996 4.724 -7.149 1.00 82.69 99 ASN A N 1
ATOM 781 C CA . ASN A 1 99 ? -13.000 4.689 -8.224 1.00 82.69 99 ASN A CA 1
ATOM 782 C C . ASN A 1 99 ? -12.655 6.068 -8.795 1.00 82.69 99 ASN A C 1
ATOM 784 O O . ASN A 1 99 ? -11.663 6.183 -9.514 1.00 82.69 99 ASN A O 1
ATOM 788 N N . SER A 1 100 ? -13.434 7.087 -8.446 1.00 81.75 100 SER A N 1
ATOM 789 C CA . SER A 1 100 ? -13.196 8.489 -8.756 1.00 81.75 100 SER A CA 1
ATOM 790 C C . SER A 1 100 ? -12.768 9.252 -7.490 1.00 81.75 100 SER A C 1
ATOM 792 O O . SER A 1 100 ? -13.262 8.964 -6.399 1.00 81.75 100 SER A O 1
ATOM 794 N N . PRO A 1 101 ? -11.869 10.249 -7.584 1.00 77.12 101 PRO A N 1
ATOM 795 C CA . PRO A 1 101 ? -11.591 11.181 -6.488 1.00 77.12 101 PRO A CA 1
ATOM 796 C C . PRO A 1 101 ? -12.841 11.914 -5.968 1.00 77.12 101 PRO A C 1
ATOM 798 O O . PRO A 1 101 ? -12.868 12.329 -4.805 1.00 77.12 101 PRO A O 1
ATOM 801 N N . HIS A 1 102 ? -13.862 12.059 -6.821 1.00 76.44 102 HIS A N 1
ATOM 802 C CA . HIS A 1 102 ? -15.140 12.693 -6.497 1.00 76.44 102 HIS A CA 1
ATOM 803 C C . HIS A 1 102 ? -16.106 11.773 -5.735 1.00 76.44 102 HIS A C 1
ATOM 805 O O . HIS A 1 102 ? -17.037 12.273 -5.108 1.00 76.44 102 HIS A O 1
ATOM 811 N N . ASP A 1 103 ? -15.871 10.456 -5.735 1.00 75.44 103 ASP A N 1
ATOM 812 C CA . ASP A 1 103 ? -16.718 9.469 -5.059 1.00 75.44 103 ASP A CA 1
ATOM 813 C C . ASP A 1 103 ? -16.538 9.557 -3.537 1.00 75.44 103 ASP A C 1
ATOM 815 O O . ASP A 1 103 ? -15.723 8.821 -2.976 1.00 75.44 103 ASP A O 1
ATOM 819 N N . SER A 1 104 ? -17.260 10.474 -2.875 1.00 65.44 104 SER A N 1
ATOM 820 C CA . SER A 1 104 ? -17.365 10.638 -1.411 1.00 65.44 104 SER A CA 1
ATOM 821 C C . SER A 1 104 ? -16.100 10.220 -0.651 1.00 65.44 104 SER A C 1
ATOM 823 O O . SER A 1 104 ? -16.160 9.454 0.312 1.00 65.44 104 SER A O 1
ATOM 825 N N . SER A 1 105 ? -14.935 10.700 -1.099 1.00 66.12 105 SER A N 1
ATOM 826 C CA . SER A 1 105 ? -13.628 10.108 -0.774 1.00 66.12 105 SER A CA 1
ATOM 827 C C . SER A 1 105 ? -13.264 10.192 0.711 1.00 66.12 105 SER A C 1
ATOM 829 O O . SER A 1 105 ? -12.382 9.471 1.175 1.00 66.12 105 SER A O 1
ATOM 831 N N . GLN A 1 106 ? -13.984 11.026 1.463 1.00 72.69 106 GLN A N 1
ATOM 832 C CA . GLN A 1 106 ? -13.836 11.220 2.905 1.00 72.69 106 GLN A CA 1
ATOM 833 C C . GLN A 1 106 ? -14.945 10.565 3.745 1.00 72.69 106 GLN A C 1
ATOM 835 O O . GLN A 1 106 ? -14.787 10.458 4.960 1.00 72.69 106 GLN A O 1
ATOM 840 N N . ILE A 1 107 ? -16.042 10.123 3.119 1.00 83.38 107 ILE A N 1
ATOM 841 C CA . ILE A 1 107 ? -17.193 9.497 3.790 1.00 83.38 107 ILE A CA 1
ATOM 842 C C . ILE A 1 107 ? -17.256 8.004 3.479 1.00 83.38 107 ILE A C 1
ATOM 844 O O . ILE A 1 107 ? -17.357 7.198 4.392 1.00 83.38 107 ILE A O 1
ATOM 848 N N . LEU A 1 108 ? -17.146 7.597 2.218 1.00 90.75 108 LEU A N 1
ATOM 849 C CA . LEU A 1 108 ? -17.176 6.193 1.808 1.00 90.75 108 LEU A CA 1
ATOM 850 C C . LEU A 1 108 ? -15.750 5.687 1.591 1.00 90.75 108 LEU A C 1
ATOM 852 O O . LEU A 1 108 ? -15.293 5.417 0.478 1.00 90.75 108 LEU A O 1
ATOM 856 N N . CYS A 1 109 ? -15.026 5.587 2.699 1.00 92.94 109 CYS A N 1
ATOM 857 C CA . CYS A 1 109 ? -13.643 5.143 2.736 1.00 92.94 109 CYS A CA 1
ATOM 858 C C . CYS A 1 109 ? -13.437 3.998 3.722 1.00 92.94 109 CYS A C 1
ATOM 860 O O . CYS A 1 109 ? -14.265 3.747 4.601 1.00 92.94 109 CYS A O 1
ATOM 862 N N . TRP A 1 110 ? -12.309 3.312 3.570 1.00 95.56 110 TRP A N 1
ATOM 863 C CA . TRP A 1 110 ? -11.946 2.167 4.385 1.00 95.56 110 TRP A CA 1
ATOM 864 C C . TRP A 1 110 ? -10.536 2.311 4.959 1.00 95.56 110 TRP A C 1
ATOM 866 O O . TRP A 1 110 ? -9.624 2.706 4.223 1.00 95.56 110 TRP A O 1
ATOM 876 N N . PRO A 1 111 ? -10.337 2.003 6.251 1.00 96.62 111 PRO A N 1
ATOM 877 C CA . PRO A 1 111 ? -9.008 1.953 6.830 1.00 96.62 111 PRO A CA 1
ATOM 878 C C . PRO A 1 111 ? -8.205 0.758 6.313 1.00 96.62 111 PRO A C 1
ATOM 880 O O . PRO A 1 111 ? -8.735 -0.337 6.116 1.00 96.62 111 PRO A O 1
ATOM 883 N N . GLN A 1 112 ? -6.906 0.958 6.125 1.00 96.50 112 GLN A N 1
ATOM 884 C CA . GLN A 1 112 ? -5.992 -0.064 5.621 1.00 96.50 112 GLN A CA 1
ATOM 885 C C . GLN A 1 112 ? -4.564 0.148 6.141 1.00 96.50 112 GLN A C 1
ATOM 887 O O . GLN A 1 112 ? -4.143 1.263 6.465 1.00 96.50 112 GLN A O 1
ATOM 892 N N . VAL A 1 113 ? -3.791 -0.932 6.155 1.00 97.12 113 VAL A N 1
ATOM 893 C CA . VAL A 1 113 ? -2.345 -0.922 6.385 1.00 97.12 113 VAL A CA 1
ATOM 894 C C . VAL A 1 113 ? -1.652 -1.275 5.076 1.00 97.12 113 VAL A C 1
ATOM 896 O O . VAL A 1 113 ? -2.034 -2.221 4.392 1.00 97.12 113 VAL A O 1
ATOM 899 N N . ARG A 1 114 ? -0.624 -0.515 4.705 1.00 95.62 114 ARG A N 1
ATOM 900 C CA . ARG A 1 114 ? 0.202 -0.801 3.529 1.00 95.62 114 ARG A CA 1
ATOM 901 C C . ARG A 1 114 ? 1.602 -1.183 3.956 1.00 95.62 114 ARG A C 1
ATOM 903 O O . ARG A 1 114 ? 2.203 -0.479 4.764 1.00 95.62 114 ARG A O 1
ATOM 910 N N . LEU A 1 115 ? 2.130 -2.250 3.373 1.00 94.38 115 LEU A N 1
ATOM 911 C CA . LEU A 1 115 ? 3.479 -2.742 3.633 1.00 94.38 115 LEU A CA 1
ATOM 912 C C . LEU A 1 115 ? 4.314 -2.686 2.360 1.00 94.38 115 LEU A C 1
ATOM 914 O O . LEU A 1 115 ? 3.813 -3.001 1.281 1.00 94.38 115 LEU A O 1
ATOM 918 N N . VAL A 1 116 ? 5.585 -2.318 2.500 1.00 91.88 116 VAL A N 1
ATOM 919 C CA . VAL A 1 116 ? 6.568 -2.327 1.412 1.00 91.88 116 VAL A CA 1
ATOM 920 C C . VAL A 1 116 ? 7.684 -3.292 1.773 1.00 91.88 116 VAL A C 1
ATOM 922 O O . VAL A 1 116 ? 8.343 -3.132 2.801 1.00 91.88 116 VAL A O 1
ATOM 925 N N . TRP A 1 117 ? 7.895 -4.276 0.909 1.00 91.75 117 TRP A N 1
ATOM 926 C CA . TRP A 1 117 ? 8.933 -5.288 1.021 1.00 91.75 117 TRP A CA 1
ATOM 927 C C . TRP A 1 117 ? 9.997 -5.046 -0.030 1.00 91.75 117 TRP A C 1
ATOM 929 O O . TRP A 1 117 ? 9.663 -4.883 -1.202 1.00 91.75 117 TRP A O 1
ATOM 939 N N . GLN A 1 118 ? 11.258 -5.097 0.370 1.00 88.19 118 GLN A N 1
ATOM 940 C CA . GLN A 1 118 ? 12.393 -4.920 -0.523 1.00 88.19 118 GLN A CA 1
ATOM 941 C C . GLN A 1 118 ? 13.454 -5.987 -0.235 1.00 88.19 118 GLN A C 1
ATOM 943 O O . GLN A 1 118 ? 13.693 -6.305 0.935 1.00 88.19 118 GLN A O 1
ATOM 948 N N . PRO A 1 119 ? 14.113 -6.554 -1.256 1.00 86.88 119 PRO A N 1
ATOM 949 C CA . PRO A 1 119 ? 15.247 -7.430 -1.041 1.00 86.88 119 PRO A CA 1
ATOM 950 C C . PRO A 1 119 ? 16.479 -6.620 -0.629 1.00 86.88 119 PRO A C 1
ATOM 952 O O . PRO A 1 119 ? 16.903 -5.682 -1.307 1.00 86.88 119 PRO A O 1
ATOM 955 N N . ILE A 1 120 ? 17.073 -7.023 0.491 1.00 84.94 120 ILE A N 1
ATOM 956 C CA . ILE A 1 120 ? 18.322 -6.467 0.999 1.00 84.94 120 ILE A CA 1
ATOM 957 C C . ILE A 1 120 ? 19.384 -7.558 0.940 1.00 84.94 120 ILE A C 1
ATOM 959 O O . ILE A 1 120 ? 19.403 -8.489 1.752 1.00 84.94 120 ILE A O 1
ATOM 963 N N . VAL A 1 121 ? 20.278 -7.444 -0.039 1.00 80.38 121 VAL A N 1
ATOM 964 C CA . VAL A 1 121 ? 21.354 -8.408 -0.265 1.00 80.38 121 VAL A CA 1
ATOM 965 C C . VAL A 1 121 ? 22.570 -8.016 0.562 1.00 80.38 121 VAL A C 1
ATOM 967 O O . VAL A 1 121 ? 23.108 -6.920 0.428 1.00 80.38 121 VAL A O 1
ATOM 970 N N . ARG A 1 122 ? 23.021 -8.925 1.424 1.00 81.56 122 ARG A N 1
ATOM 971 C CA . ARG A 1 122 ? 24.179 -8.704 2.296 1.00 81.56 122 ARG A CA 1
ATOM 972 C C . ARG A 1 122 ? 25.484 -9.079 1.596 1.00 81.56 122 ARG A C 1
ATOM 974 O O . ARG A 1 122 ? 25.507 -10.038 0.828 1.00 81.56 122 ARG A O 1
ATOM 981 N N . ASN A 1 123 ? 26.563 -8.370 1.930 1.00 81.12 123 ASN A N 1
ATOM 982 C CA . ASN A 1 123 ? 27.934 -8.637 1.469 1.00 81.12 123 ASN A CA 1
ATOM 983 C C . ASN A 1 123 ? 28.054 -8.746 -0.063 1.00 81.12 123 ASN A C 1
ATOM 985 O O . ASN A 1 123 ? 28.647 -9.685 -0.596 1.00 81.12 123 ASN A O 1
ATOM 989 N N . LEU A 1 124 ? 27.447 -7.801 -0.776 1.00 77.56 124 LEU A N 1
ATOM 990 C CA . LEU A 1 124 ? 27.419 -7.787 -2.229 1.00 77.56 124 LEU A CA 1
ATOM 991 C C . LEU A 1 124 ? 28.681 -7.125 -2.796 1.00 77.56 124 LEU A C 1
ATOM 993 O O . LEU A 1 124 ? 29.028 -6.015 -2.409 1.00 77.56 124 LEU A O 1
ATOM 997 N N . ASN A 1 125 ? 29.319 -7.765 -3.777 1.00 74.44 125 ASN A N 1
ATOM 998 C CA . ASN A 1 125 ? 30.366 -7.152 -4.592 1.00 74.44 125 ASN A CA 1
ATOM 999 C C . ASN A 1 125 ? 29.875 -6.986 -6.037 1.00 74.44 125 ASN A C 1
ATOM 1001 O O . ASN A 1 125 ? 29.564 -7.975 -6.702 1.00 74.44 125 ASN A O 1
ATOM 1005 N N . VAL A 1 126 ? 29.781 -5.743 -6.517 1.00 70.56 126 VAL A N 1
ATOM 1006 C CA . VAL A 1 126 ? 29.382 -5.415 -7.897 1.00 70.56 126 VAL A CA 1
ATOM 1007 C C . VAL A 1 126 ? 30.336 -4.368 -8.453 1.00 70.56 126 VAL A C 1
ATOM 1009 O O . VAL A 1 126 ? 30.505 -3.297 -7.874 1.00 70.56 126 VAL A O 1
ATOM 1012 N N . GLY A 1 127 ? 30.967 -4.669 -9.592 1.00 70.69 127 GLY A N 1
ATOM 1013 C CA . GLY A 1 127 ? 31.874 -3.733 -10.265 1.00 70.69 127 GLY A CA 1
ATOM 1014 C C . GLY A 1 127 ? 33.065 -3.298 -9.403 1.00 70.69 127 GLY A C 1
ATOM 1015 O O . GLY A 1 127 ? 33.487 -2.149 -9.490 1.00 70.69 127 GLY A O 1
ATOM 1016 N N . GLY A 1 128 ? 33.561 -4.179 -8.524 1.00 74.88 128 GLY A N 1
ATOM 1017 C CA . GLY A 1 128 ? 34.671 -3.892 -7.608 1.00 74.88 128 GLY A CA 1
ATOM 1018 C C . GLY A 1 128 ? 34.295 -3.049 -6.384 1.00 74.88 128 GLY A C 1
ATOM 1019 O O . GLY A 1 128 ? 35.169 -2.736 -5.579 1.00 74.88 128 GLY A O 1
ATOM 1020 N N . ARG A 1 129 ? 33.015 -2.684 -6.218 1.00 74.44 129 ARG A N 1
ATOM 1021 C CA . ARG A 1 129 ? 32.499 -2.017 -5.016 1.00 74.44 129 ARG A CA 1
ATOM 1022 C C . ARG A 1 129 ? 31.842 -3.038 -4.097 1.00 74.44 129 ARG A C 1
ATOM 1024 O O . ARG A 1 129 ? 31.007 -3.826 -4.541 1.00 74.44 129 ARG A O 1
ATOM 1031 N N . PHE A 1 130 ? 32.210 -2.990 -2.822 1.00 78.25 130 PHE A N 1
ATOM 1032 C CA . PHE A 1 130 ? 31.613 -3.804 -1.773 1.00 78.25 130 PHE A CA 1
ATOM 1033 C C . PHE A 1 130 ? 30.507 -3.030 -1.053 1.00 78.25 130 PHE A C 1
ATOM 1035 O O . PHE A 1 130 ? 30.708 -1.882 -0.662 1.00 78.25 130 PHE A O 1
ATOM 1042 N N . PHE A 1 131 ? 29.374 -3.695 -0.850 1.00 73.94 131 PHE A N 1
ATOM 1043 C CA . PHE A 1 131 ? 28.232 -3.224 -0.077 1.00 73.94 131 PHE A CA 1
ATOM 1044 C C . PHE A 1 131 ? 27.954 -4.245 1.029 1.00 73.94 131 PHE A C 1
ATOM 1046 O O . PHE A 1 131 ? 27.763 -5.434 0.756 1.00 73.94 131 PHE A O 1
ATOM 1053 N N . GLN A 1 132 ? 27.913 -3.808 2.284 1.00 76.38 132 GLN A N 1
ATOM 1054 C CA . GLN A 1 132 ? 27.592 -4.678 3.417 1.00 76.38 132 GLN A CA 1
ATOM 1055 C C . GLN A 1 132 ? 26.103 -5.073 3.400 1.00 76.38 132 GLN A C 1
ATOM 1057 O O . GLN A 1 132 ? 25.741 -6.185 3.788 1.00 76.38 132 GLN A O 1
ATOM 1062 N N . SER A 1 133 ? 25.231 -4.185 2.932 1.00 75.44 133 SER A N 1
ATOM 1063 C CA . SER A 1 133 ? 23.785 -4.329 2.783 1.00 75.44 133 SER A CA 1
ATOM 1064 C C . SER A 1 133 ? 23.295 -3.467 1.618 1.00 75.44 133 SER A C 1
ATOM 1066 O O . SER A 1 133 ? 23.133 -2.258 1.743 1.00 75.44 133 SER A O 1
ATOM 1068 N N . TYR A 1 134 ? 23.022 -4.110 0.488 1.00 76.38 134 TYR A N 1
ATOM 1069 C CA . TYR A 1 134 ? 22.539 -3.474 -0.730 1.00 76.38 134 TYR A CA 1
ATOM 1070 C C . TYR A 1 134 ? 21.029 -3.659 -0.889 1.00 76.38 134 TYR A C 1
ATOM 1072 O O . TYR A 1 134 ? 20.539 -4.788 -0.946 1.00 76.38 134 TYR A O 1
ATOM 1080 N N . ALA A 1 135 ? 20.311 -2.546 -0.986 1.00 76.62 135 ALA A N 1
ATOM 1081 C CA . ALA A 1 135 ? 18.913 -2.504 -1.394 1.00 76.62 135 ALA A CA 1
ATOM 1082 C C . ALA A 1 135 ? 18.812 -2.732 -2.904 1.00 76.62 135 ALA A C 1
ATOM 1084 O O . ALA A 1 135 ? 19.292 -1.894 -3.665 1.00 76.62 135 ALA A O 1
ATOM 1085 N N . ASP A 1 136 ? 18.199 -3.832 -3.342 1.00 76.38 136 ASP A N 1
ATOM 1086 C CA . ASP A 1 136 ? 17.943 -4.018 -4.775 1.00 76.38 136 ASP A CA 1
ATOM 1087 C C . ASP A 1 136 ? 16.790 -3.130 -5.240 1.00 76.38 136 ASP A C 1
ATOM 1089 O O . ASP A 1 136 ? 15.885 -2.806 -4.467 1.00 76.38 136 ASP A O 1
ATOM 1093 N N . ASP A 1 137 ? 16.757 -2.804 -6.527 1.00 77.81 137 ASP A N 1
ATOM 1094 C CA . ASP A 1 137 ? 15.780 -1.886 -7.092 1.00 77.81 137 ASP A CA 1
ATOM 1095 C C . ASP A 1 137 ? 14.410 -2.537 -7.404 1.00 77.81 137 ASP A C 1
ATOM 1097 O O . ASP A 1 137 ? 13.712 -2.212 -8.368 1.00 77.81 137 ASP A O 1
ATOM 1101 N N . ARG A 1 138 ? 13.991 -3.469 -6.541 1.00 84.62 138 ARG A N 1
ATOM 1102 C CA . ARG A 1 138 ? 12.746 -4.245 -6.636 1.00 84.62 138 ARG A CA 1
ATOM 1103 C C . ARG A 1 138 ? 11.931 -4.087 -5.365 1.00 84.62 138 ARG A C 1
ATOM 1105 O O . ARG A 1 138 ? 12.504 -4.072 -4.286 1.00 84.62 138 ARG A O 1
ATOM 1112 N N . ALA A 1 139 ? 10.609 -4.011 -5.457 1.00 88.44 139 ALA A N 1
ATOM 1113 C CA . ALA A 1 139 ? 9.783 -4.060 -4.255 1.00 88.44 139 ALA A CA 1
ATOM 1114 C C . ALA A 1 139 ? 8.441 -4.747 -4.489 1.00 88.44 139 ALA A C 1
ATOM 1116 O O . ALA A 1 139 ? 7.967 -4.903 -5.617 1.00 88.44 139 ALA A O 1
ATOM 1117 N N . ILE A 1 140 ? 7.827 -5.153 -3.383 1.00 92.94 140 ILE A N 1
ATOM 1118 C CA . ILE A 1 140 ? 6.467 -5.673 -3.329 1.00 92.94 140 ILE A CA 1
ATOM 1119 C C . ILE A 1 140 ? 5.682 -4.799 -2.360 1.00 92.94 140 ILE A C 1
ATOM 1121 O O . ILE A 1 140 ? 6.080 -4.615 -1.213 1.00 92.94 140 ILE A O 1
ATOM 1125 N N . HIS A 1 141 ? 4.557 -4.260 -2.814 1.00 93.44 141 HIS A N 1
ATOM 1126 C CA . HIS A 1 141 ? 3.624 -3.515 -1.981 1.00 93.44 141 HIS A CA 1
ATOM 1127 C C . HIS A 1 141 ? 2.407 -4.384 -1.694 1.00 93.44 141 HIS A C 1
ATOM 1129 O O . HIS A 1 141 ? 1.789 -4.897 -2.625 1.00 93.44 141 HIS A O 1
ATOM 1135 N N . GLY A 1 142 ? 2.051 -4.520 -0.421 1.00 94.75 142 GLY A N 1
ATOM 1136 C CA . GLY A 1 142 ? 0.808 -5.149 0.017 1.00 94.75 142 GLY A CA 1
ATOM 1137 C C . GLY A 1 142 ? -0.143 -4.112 0.601 1.00 94.75 142 GLY A C 1
ATOM 1138 O O . GLY A 1 142 ? 0.293 -3.218 1.329 1.00 94.75 142 GLY A O 1
ATOM 1139 N N . ILE A 1 143 ? -1.430 -4.233 0.289 1.00 95.50 143 ILE A N 1
ATOM 1140 C CA . ILE A 1 143 ? -2.510 -3.442 0.884 1.00 95.50 143 ILE A CA 1
ATOM 1141 C C . ILE A 1 143 ? -3.403 -4.395 1.673 1.00 95.50 143 ILE A C 1
ATOM 1143 O O . ILE A 1 143 ? -3.920 -5.362 1.115 1.00 95.50 143 ILE A O 1
ATOM 1147 N N . TYR A 1 144 ? -3.564 -4.119 2.962 1.00 96.38 144 TYR A N 1
ATOM 1148 C CA . TYR A 1 144 ? -4.325 -4.928 3.902 1.00 96.38 144 TYR A CA 1
ATOM 1149 C C . TYR A 1 144 ? -5.503 -4.108 4.407 1.00 96.38 144 TYR A C 1
ATOM 1151 O O . TYR A 1 144 ? -5.312 -3.091 5.074 1.00 96.38 144 TYR A O 1
ATOM 1159 N N . ASP A 1 145 ? -6.714 -4.540 4.076 1.00 96.12 145 ASP A N 1
ATOM 1160 C CA . ASP A 1 145 ? -7.924 -3.908 4.584 1.00 96.12 145 ASP A CA 1
ATOM 1161 C C . ASP A 1 145 ? -8.073 -4.195 6.081 1.00 96.12 145 ASP A C 1
ATOM 1163 O O . ASP A 1 145 ? -7.792 -5.300 6.550 1.00 96.12 145 ASP A O 1
ATOM 1167 N N . LEU A 1 146 ? -8.548 -3.213 6.848 1.00 96.38 146 LEU A N 1
ATOM 1168 C CA . LEU A 1 146 ? -8.840 -3.442 8.258 1.00 96.38 146 LEU A CA 1
ATOM 1169 C C . LEU A 1 146 ? -9.999 -4.438 8.398 1.00 96.38 146 LEU A C 1
ATOM 1171 O O . LEU A 1 146 ? -11.049 -4.242 7.783 1.00 96.38 146 LEU A O 1
ATOM 1175 N N . ASN A 1 147 ? -9.819 -5.484 9.208 1.00 95.19 147 ASN A N 1
ATOM 1176 C CA . ASN A 1 147 ? -10.865 -6.467 9.487 1.00 95.19 147 ASN A CA 1
ATOM 1177 C C . ASN A 1 147 ? -11.778 -5.959 10.622 1.00 95.19 147 ASN A C 1
ATOM 1179 O O . ASN A 1 147 ? -11.288 -5.808 11.743 1.00 95.19 147 ASN A O 1
ATOM 1183 N N . PRO A 1 148 ? -13.090 -5.752 10.383 1.00 96.44 148 PRO A N 1
ATOM 1184 C CA . PRO A 1 148 ? -14.026 -5.288 11.410 1.00 96.44 148 PRO A CA 1
ATOM 1185 C C . PRO A 1 148 ? -14.088 -6.169 12.656 1.00 96.44 148 PRO A C 1
ATOM 1187 O O . PRO A 1 148 ? -14.293 -5.660 13.754 1.00 96.44 148 PRO A O 1
ATOM 1190 N N . ALA A 1 149 ? -13.854 -7.475 12.510 1.00 95.12 149 ALA A N 1
ATOM 1191 C CA . ALA A 1 149 ? -13.904 -8.425 13.619 1.00 95.12 149 ALA A CA 1
ATOM 1192 C C . ALA A 1 149 ? -12.778 -8.239 14.655 1.00 95.12 149 ALA A C 1
ATOM 1194 O O . ALA A 1 149 ? -12.797 -8.898 15.689 1.00 95.12 149 ALA A O 1
ATOM 1195 N N . LEU A 1 150 ? -11.789 -7.376 14.385 1.00 92.94 150 LEU A N 1
ATOM 1196 C CA . LEU A 1 150 ? -10.753 -7.028 15.361 1.00 92.94 150 LEU A CA 1
ATOM 1197 C C . LEU A 1 150 ? -11.284 -6.115 16.472 1.00 92.94 150 LEU A C 1
ATOM 1199 O O . LEU A 1 150 ? -10.822 -6.215 17.605 1.00 92.94 150 LEU A O 1
ATOM 1203 N N . ASP A 1 151 ? -12.234 -5.237 16.141 1.00 93.56 151 ASP A N 1
ATOM 1204 C CA . ASP A 1 151 ? -12.653 -4.131 17.011 1.00 93.56 151 ASP A CA 1
ATOM 1205 C C . ASP A 1 151 ? -14.168 -4.112 17.286 1.00 93.56 151 ASP A C 1
ATOM 1207 O O . ASP A 1 151 ? -14.635 -3.388 18.168 1.00 93.56 151 ASP A O 1
ATOM 1211 N N . LEU A 1 152 ? -14.949 -4.891 16.532 1.00 95.69 152 LEU A N 1
ATOM 1212 C CA . LEU A 1 152 ? -16.407 -4.962 16.621 1.00 95.69 152 LEU A CA 1
ATOM 1213 C C . LEU A 1 152 ? -16.874 -6.377 16.990 1.00 95.69 152 LEU A C 1
ATOM 1215 O O . LEU A 1 152 ? -16.192 -7.366 16.715 1.00 95.69 152 LEU A O 1
ATOM 1219 N N . GLY A 1 153 ? -18.072 -6.481 17.575 1.00 95.75 153 GLY A N 1
ATOM 1220 C CA . GLY A 1 153 ? -18.730 -7.774 17.790 1.00 95.75 153 GLY A CA 1
ATOM 1221 C C . GLY A 1 153 ? -19.073 -8.463 16.463 1.00 95.75 153 GLY A C 1
ATOM 1222 O O . GLY A 1 153 ? -19.200 -7.802 15.436 1.00 95.75 153 GLY A O 1
ATOM 1223 N N . SER A 1 154 ? -19.245 -9.790 16.466 1.00 96.50 154 SER A N 1
ATOM 1224 C CA . SER A 1 154 ? -19.416 -10.584 15.235 1.00 96.50 154 SER A CA 1
ATOM 1225 C C . SER A 1 154 ? -20.565 -10.107 14.335 1.00 96.50 154 SER A C 1
ATOM 1227 O O . SER A 1 154 ? -20.407 -10.086 13.116 1.00 96.50 154 SER A O 1
ATOM 1229 N N . GLU A 1 155 ? -21.689 -9.686 14.920 1.00 97.62 155 GLU A N 1
ATOM 1230 C CA . GLU A 1 155 ? -22.839 -9.151 14.178 1.00 97.62 155 GLU A CA 1
ATOM 1231 C C . GLU A 1 155 ? -22.536 -7.781 13.554 1.00 97.62 155 GLU A C 1
ATOM 1233 O O . GLU A 1 155 ? -22.706 -7.606 12.348 1.00 97.62 155 GLU A O 1
ATOM 1238 N N . GLU A 1 156 ? -22.010 -6.832 14.341 1.00 98.00 156 GLU A N 1
ATOM 1239 C CA . GLU A 1 156 ? -21.603 -5.504 13.853 1.00 98.00 156 GLU A CA 1
ATOM 1240 C C . GLU A 1 156 ? -20.534 -5.615 12.753 1.00 98.00 156 GLU A C 1
ATOM 1242 O O . GLU A 1 156 ? -20.592 -4.911 11.744 1.00 98.00 156 GLU A O 1
ATOM 1247 N N . ALA A 1 157 ? -19.571 -6.524 12.928 1.00 97.75 157 ALA A N 1
ATOM 1248 C CA . ALA A 1 157 ? -18.507 -6.782 11.969 1.00 97.75 157 ALA A CA 1
ATOM 1249 C C . ALA A 1 157 ? -19.056 -7.311 10.636 1.00 97.75 157 ALA A C 1
ATOM 1251 O O . ALA A 1 157 ? -18.679 -6.813 9.572 1.00 97.75 157 ALA A O 1
ATOM 1252 N N . ALA A 1 158 ? -19.961 -8.294 10.684 1.00 97.81 158 ALA A N 1
ATOM 1253 C CA . ALA A 1 158 ? -20.599 -8.850 9.494 1.00 97.81 158 ALA A CA 1
ATOM 1254 C C . ALA A 1 158 ? -21.470 -7.807 8.779 1.00 97.81 158 ALA A C 1
ATOM 1256 O O . ALA A 1 158 ? -21.401 -7.684 7.553 1.00 97.81 158 ALA A O 1
ATOM 1257 N N . TYR A 1 159 ? -22.236 -7.021 9.540 1.00 98.31 159 TYR A N 1
ATOM 1258 C CA . TYR A 1 159 ? -23.065 -5.942 9.014 1.00 98.31 159 TYR A CA 1
ATOM 1259 C C . TYR A 1 159 ? -22.223 -4.877 8.302 1.00 98.31 159 TYR A C 1
ATOM 1261 O O . TYR A 1 159 ? -22.437 -4.614 7.117 1.00 98.31 159 TYR A O 1
ATOM 1269 N N . LEU A 1 160 ? -21.192 -4.340 8.964 1.00 97.94 160 LEU A N 1
ATOM 1270 C CA . LEU A 1 160 ? -20.313 -3.330 8.374 1.00 97.94 160 LEU A CA 1
ATOM 1271 C C . LEU A 1 160 ? -19.582 -3.855 7.129 1.00 97.94 160 LEU A C 1
ATOM 1273 O O . LEU A 1 160 ? -19.467 -3.144 6.127 1.00 97.94 160 LEU A O 1
ATOM 1277 N N . GLN A 1 161 ? -19.111 -5.105 7.156 1.00 96.56 161 GLN A N 1
ATOM 1278 C CA . GLN A 1 161 ? -18.499 -5.732 5.984 1.00 96.56 161 GLN A CA 1
ATOM 1279 C C . GLN A 1 161 ? -19.499 -5.851 4.822 1.00 96.56 161 GLN A C 1
ATOM 1281 O O . GLN A 1 161 ? -19.124 -5.642 3.665 1.00 96.56 161 GLN A O 1
ATOM 1286 N N . GLY A 1 162 ? -20.769 -6.151 5.114 1.00 96.81 162 GLY A N 1
ATOM 1287 C CA . GLY A 1 162 ? -21.862 -6.157 4.143 1.00 96.81 162 GLY A CA 1
ATOM 1288 C C . GLY A 1 162 ? -22.070 -4.790 3.487 1.00 96.81 162 GLY A C 1
ATOM 1289 O O . GLY A 1 162 ? -22.084 -4.702 2.256 1.00 96.81 162 GLY A O 1
ATOM 1290 N N . LEU A 1 163 ? -22.138 -3.720 4.287 1.00 96.88 163 LEU A N 1
ATOM 1291 C CA . LEU A 1 163 ? -22.246 -2.341 3.793 1.00 96.88 163 LEU A CA 1
ATOM 1292 C C . LEU A 1 163 ? -21.046 -1.963 2.915 1.00 96.88 163 LEU A C 1
ATOM 1294 O O . LEU A 1 163 ? -21.218 -1.501 1.787 1.00 96.88 163 LEU A O 1
ATOM 1298 N N . ARG A 1 164 ? -19.820 -2.247 3.375 1.00 95.31 164 ARG A N 1
ATOM 1299 C CA . ARG A 1 164 ? -18.594 -2.022 2.593 1.00 95.31 164 ARG A CA 1
ATOM 1300 C C . ARG A 1 164 ? -18.653 -2.723 1.237 1.00 95.31 164 ARG A C 1
ATOM 1302 O O . ARG A 1 164 ? -18.331 -2.120 0.215 1.00 95.31 164 ARG A O 1
ATOM 1309 N N . ASN A 1 165 ? -19.045 -3.995 1.217 1.00 94.06 165 ASN A N 1
ATOM 1310 C CA . ASN A 1 165 ? -19.108 -4.778 -0.014 1.00 94.06 165 ASN A CA 1
ATOM 1311 C C . ASN A 1 165 ? -20.141 -4.205 -0.993 1.00 94.06 165 ASN A C 1
ATOM 1313 O O . ASN A 1 165 ? -19.849 -4.137 -2.186 1.00 94.06 165 ASN A O 1
ATOM 1317 N N . ARG A 1 166 ? -21.295 -3.734 -0.503 1.00 92.56 166 ARG A N 1
ATOM 1318 C CA . ARG A 1 166 ? -22.298 -3.037 -1.325 1.00 92.56 166 ARG A CA 1
ATOM 1319 C C . ARG A 1 166 ? -21.746 -1.753 -1.936 1.00 92.56 166 ARG A C 1
ATOM 1321 O O . ARG A 1 166 ? -21.894 -1.553 -3.136 1.00 92.56 166 ARG A O 1
ATOM 1328 N N . VAL A 1 167 ? -21.047 -0.932 -1.150 1.00 91.44 167 VAL A N 1
ATOM 1329 C CA . VAL A 1 167 ? -20.390 0.292 -1.643 1.00 91.44 167 VAL A CA 1
ATOM 1330 C C . VAL A 1 167 ? -19.362 -0.033 -2.733 1.00 91.44 167 VAL A C 1
ATOM 1332 O O . VAL A 1 167 ? -19.376 0.567 -3.806 1.00 91.44 167 VAL A O 1
ATOM 1335 N N . VAL A 1 168 ? -18.494 -1.023 -2.501 1.00 89.31 168 VAL A N 1
ATOM 1336 C CA . VAL A 1 168 ? -17.488 -1.457 -3.489 1.00 89.31 168 VAL A CA 1
ATOM 1337 C C . VAL A 1 168 ? -18.148 -1.976 -4.770 1.00 89.31 168 VAL A C 1
ATOM 1339 O O . VAL A 1 168 ? -17.720 -1.617 -5.867 1.00 89.31 168 VAL A O 1
ATOM 1342 N N . GLN A 1 169 ? -19.192 -2.800 -4.650 1.00 88.44 169 GLN A N 1
ATOM 1343 C CA . GLN A 1 169 ? -19.939 -3.325 -5.797 1.00 88.44 169 GLN A CA 1
ATOM 1344 C C . GLN A 1 169 ? -20.630 -2.210 -6.580 1.00 88.44 169 GLN A C 1
ATOM 1346 O O . GLN A 1 169 ? -20.551 -2.196 -7.808 1.00 88.44 169 GLN A O 1
ATOM 1351 N N . PHE A 1 170 ? -21.233 -1.246 -5.884 1.00 87.25 170 PHE A N 1
ATOM 1352 C CA . PHE A 1 170 ? -21.872 -0.093 -6.500 1.00 87.25 170 PHE A CA 1
ATOM 1353 C C . PHE A 1 170 ? -20.888 0.684 -7.383 1.00 87.25 170 PHE A C 1
ATOM 1355 O O . PHE A 1 170 ? -21.161 0.873 -8.569 1.00 87.25 170 PHE A O 1
ATOM 1362 N N . PHE A 1 171 ? -19.713 1.051 -6.857 1.00 83.62 171 PHE A N 1
ATOM 1363 C CA . PHE A 1 171 ? -18.694 1.775 -7.629 1.00 83.62 171 PHE A CA 1
ATOM 1364 C C . PHE A 1 171 ? -18.034 0.933 -8.727 1.00 83.62 171 PHE A C 1
ATOM 1366 O O . PHE A 1 171 ? -17.520 1.482 -9.703 1.00 83.62 171 PHE A O 1
ATOM 1373 N N . ALA A 1 172 ? -18.027 -0.395 -8.592 1.00 80.06 172 ALA A N 1
ATOM 1374 C CA . ALA A 1 172 ? -17.543 -1.288 -9.639 1.00 80.06 172 ALA A CA 1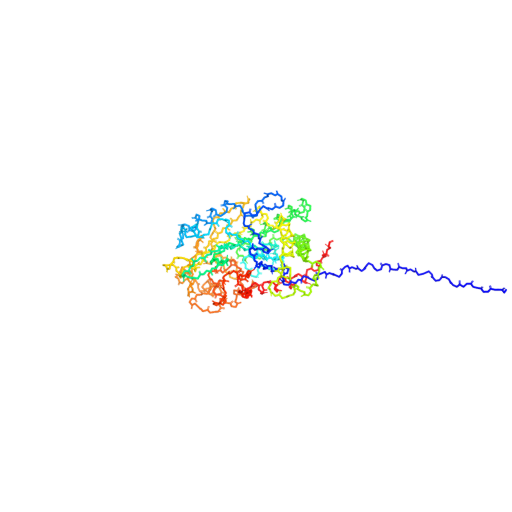
ATOM 1375 C C . ALA A 1 172 ? -18.530 -1.410 -10.814 1.00 80.06 172 ALA A C 1
ATOM 1377 O O . ALA A 1 172 ? -18.087 -1.554 -11.951 1.00 80.06 172 ALA A O 1
ATOM 1378 N N . GLN A 1 173 ? -19.840 -1.362 -10.551 1.00 79.31 173 GLN A N 1
ATOM 1379 C CA . GLN A 1 173 ? -20.889 -1.571 -11.557 1.00 79.31 173 GLN A CA 1
ATOM 1380 C C . GLN A 1 173 ? -21.367 -0.277 -12.218 1.00 79.31 173 GLN A C 1
ATOM 1382 O O . GLN A 1 173 ? -21.692 -0.282 -13.401 1.00 79.31 173 GLN A O 1
ATOM 1387 N N . ASN A 1 174 ? -21.413 0.826 -11.471 1.00 70.19 174 ASN A N 1
ATOM 1388 C CA . ASN A 1 174 ? -22.079 2.050 -11.920 1.00 70.19 174 ASN A CA 1
ATOM 1389 C C . ASN A 1 174 ? -21.134 3.099 -12.509 1.00 70.19 174 ASN A C 1
ATOM 1391 O O . ASN A 1 174 ? -21.615 4.143 -12.939 1.00 70.19 174 ASN A O 1
ATOM 1395 N N . ASN A 1 175 ? -19.818 2.839 -12.532 1.00 65.31 175 ASN A N 1
ATOM 1396 C CA . ASN A 1 175 ? -18.811 3.756 -13.079 1.00 65.31 175 ASN A CA 1
ATOM 1397 C C . ASN A 1 175 ? -19.069 5.223 -12.668 1.00 65.31 175 ASN A C 1
ATOM 1399 O O . ASN A 1 175 ? -19.061 6.089 -13.529 1.00 65.31 175 ASN A O 1
ATOM 1403 N N . GLY A 1 176 ? -19.426 5.486 -11.404 1.00 55.59 176 GLY A N 1
ATOM 1404 C CA . GLY A 1 176 ? -19.646 6.844 -10.879 1.00 55.59 176 GLY A CA 1
ATOM 1405 C C . GLY A 1 176 ? -20.797 7.662 -11.498 1.00 55.59 176 GLY A C 1
ATOM 1406 O O . GLY A 1 176 ? -20.989 8.805 -11.104 1.00 55.59 176 GLY A O 1
ATOM 1407 N N . LEU A 1 177 ? -21.576 7.117 -12.444 1.00 54.25 177 LEU A N 1
ATOM 1408 C CA . LEU A 1 177 ? -22.592 7.864 -13.209 1.00 54.25 177 LEU A CA 1
ATOM 1409 C C . LEU A 1 177 ? -24.014 7.769 -12.633 1.00 54.25 177 LEU A C 1
ATOM 1411 O O . LEU A 1 177 ? -24.942 8.363 -13.181 1.00 54.25 177 LEU A O 1
ATOM 1415 N N . ASN A 1 178 ? -24.214 7.004 -11.560 1.00 56.88 178 ASN A N 1
ATOM 1416 C CA . ASN A 1 178 ? -25.541 6.771 -11.002 1.00 56.88 178 ASN A CA 1
ATOM 1417 C C . ASN A 1 178 ? -25.835 7.773 -9.864 1.00 56.88 178 ASN A C 1
ATOM 1419 O O . ASN A 1 178 ? -25.066 7.802 -8.904 1.00 56.88 178 ASN A O 1
ATOM 1423 N N . PRO A 1 179 ? -26.928 8.567 -9.930 1.00 55.12 179 PRO A N 1
ATOM 1424 C CA . PRO A 1 179 ? -27.313 9.509 -8.872 1.00 55.12 179 PRO A CA 1
ATOM 1425 C C . PRO A 1 179 ? -27.768 8.827 -7.571 1.00 55.12 179 PRO A C 1
ATOM 1427 O O . PRO A 1 179 ? -28.032 9.506 -6.581 1.00 55.12 179 PRO A O 1
ATOM 1430 N N . LEU A 1 180 ? -27.912 7.499 -7.568 1.00 63.62 180 LEU A N 1
ATOM 1431 C CA . LEU A 1 180 ? -28.260 6.733 -6.378 1.00 63.62 180 LEU A CA 1
ATOM 1432 C C . LEU A 1 180 ? -27.077 6.660 -5.408 1.00 63.62 180 LEU A C 1
ATOM 1434 O O . LEU A 1 180 ? -25.953 6.360 -5.798 1.00 63.62 180 LEU A O 1
ATOM 1438 N N . HIS A 1 181 ? -27.345 6.869 -4.122 1.00 78.56 181 HIS A N 1
ATOM 1439 C CA . HIS A 1 181 ? -26.379 6.571 -3.070 1.00 78.56 181 HIS A CA 1
ATOM 1440 C C . HIS A 1 181 ? -26.322 5.051 -2.824 1.00 78.56 181 HIS A C 1
ATOM 1442 O O . HIS A 1 181 ? -27.365 4.393 -2.831 1.00 78.56 181 HIS A O 1
ATOM 1448 N N . PRO A 1 182 ? -25.130 4.460 -2.604 1.00 86.50 182 PRO A N 1
ATOM 1449 C CA . PRO A 1 182 ? -24.992 3.014 -2.389 1.00 86.50 182 PRO A CA 1
ATOM 1450 C C . PRO A 1 182 ? -25.658 2.516 -1.095 1.00 86.50 182 PRO A C 1
ATOM 1452 O O . PRO A 1 182 ? -25.923 1.315 -0.959 1.00 86.50 182 PRO A O 1
ATOM 1455 N N . LEU A 1 183 ? -25.891 3.432 -0.154 1.00 91.19 183 LEU A N 1
ATOM 1456 C CA . LEU A 1 183 ? -26.424 3.211 1.184 1.00 91.19 183 LEU A CA 1
ATOM 1457 C C . LEU A 1 183 ? -27.601 4.170 1.431 1.00 91.19 183 LEU A C 1
ATOM 1459 O O . LEU A 1 183 ? -27.622 5.266 0.864 1.00 91.19 183 LEU A O 1
ATOM 1463 N N . THR A 1 184 ? -28.563 3.773 2.269 1.00 92.81 184 THR A N 1
ATOM 1464 C CA . THR A 1 184 ? -29.536 4.727 2.835 1.00 92.81 184 THR A CA 1
ATOM 1465 C C . THR A 1 184 ? -28.844 5.687 3.805 1.00 92.81 184 THR A C 1
ATOM 1467 O O . THR A 1 184 ? -27.684 5.484 4.169 1.00 92.81 184 THR A O 1
ATOM 1470 N N . PHE A 1 185 ? -29.548 6.732 4.245 1.00 91.75 185 PHE A N 1
ATOM 1471 C CA . PHE A 1 185 ? -29.011 7.670 5.233 1.00 91.75 185 PHE A CA 1
ATOM 1472 C C . PHE A 1 185 ? -28.611 6.953 6.534 1.00 91.75 185 PHE A C 1
ATOM 1474 O O . PHE A 1 185 ? -27.492 7.117 7.009 1.00 91.75 185 PHE A O 1
ATOM 1481 N N . GLU A 1 186 ? -29.480 6.083 7.050 1.00 95.94 186 GLU A N 1
ATOM 1482 C CA . GLU A 1 186 ? -29.244 5.320 8.279 1.00 95.94 186 GLU A CA 1
ATOM 1483 C C . GLU A 1 186 ? -28.069 4.343 8.123 1.00 95.94 186 GLU A C 1
ATOM 1485 O O . GLU A 1 186 ? -27.225 4.218 9.010 1.00 95.94 186 GLU A O 1
ATOM 1490 N N . GLU A 1 187 ? -27.975 3.675 6.970 1.00 96.12 187 GLU A N 1
ATOM 1491 C CA . GLU A 1 187 ? -26.863 2.775 6.656 1.00 96.12 187 GLU A CA 1
ATOM 1492 C C . GLU A 1 187 ? -25.529 3.523 6.541 1.00 96.12 187 GLU A C 1
ATOM 1494 O O . GLU A 1 187 ? -24.489 3.000 6.943 1.00 96.12 187 GLU A O 1
ATOM 1499 N N . GLU A 1 188 ? -25.535 4.738 5.989 1.00 94.00 188 GLU A N 1
ATOM 1500 C CA . GLU A 1 188 ? -24.346 5.585 5.907 1.00 94.00 188 GLU A CA 1
ATOM 1501 C C . GLU A 1 188 ? -23.909 6.071 7.297 1.00 94.00 188 GLU A C 1
ATOM 1503 O O . GLU A 1 188 ? -22.720 5.991 7.620 1.00 94.00 188 GLU A O 1
ATOM 1508 N N . GLU A 1 189 ? -24.846 6.496 8.152 1.00 94.38 189 GLU A N 1
ATOM 1509 C CA . GLU A 1 189 ? -24.554 6.851 9.546 1.00 94.38 189 GLU A CA 1
ATOM 1510 C C . GLU A 1 189 ? -23.936 5.672 10.310 1.00 94.38 189 GLU A C 1
ATOM 1512 O O . GLU A 1 189 ? -22.908 5.825 10.981 1.00 94.38 189 GLU A O 1
ATOM 1517 N N . ASP A 1 190 ? -24.501 4.473 10.157 1.00 96.31 190 ASP A N 1
ATOM 1518 C CA . ASP A 1 190 ? -23.951 3.254 10.747 1.00 96.31 190 ASP A CA 1
ATOM 1519 C C . ASP A 1 190 ? -22.569 2.906 10.192 1.00 96.31 190 ASP A C 1
ATOM 1521 O O . ASP A 1 190 ? -21.659 2.565 10.959 1.00 96.31 190 ASP A O 1
ATOM 1525 N N . PHE A 1 191 ? -22.380 3.025 8.876 1.00 96.25 191 PHE A N 1
ATOM 1526 C CA . PHE A 1 191 ? -21.091 2.802 8.231 1.00 96.25 191 PHE A CA 1
ATOM 1527 C C . PHE A 1 191 ? -20.021 3.728 8.819 1.00 96.25 191 PHE A C 1
ATOM 1529 O O . PHE A 1 191 ? -18.951 3.262 9.219 1.00 96.25 191 PHE A O 1
ATOM 1536 N N . ILE A 1 192 ? -20.315 5.029 8.922 1.00 94.75 192 ILE A N 1
ATOM 1537 C CA . ILE A 1 192 ? -19.413 6.038 9.487 1.00 94.75 192 ILE A CA 1
ATOM 1538 C C . ILE A 1 192 ? -19.105 5.718 10.950 1.00 94.75 192 ILE A C 1
ATOM 1540 O O . ILE A 1 192 ? -17.933 5.668 11.331 1.00 94.75 192 ILE A O 1
ATOM 1544 N N . ARG A 1 193 ? -20.135 5.474 11.767 1.00 95.38 193 ARG A N 1
ATOM 1545 C CA . ARG A 1 193 ? -20.002 5.214 13.206 1.00 95.38 193 ARG A CA 1
ATOM 1546 C C . ARG A 1 193 ? -19.140 3.984 13.483 1.00 95.38 193 ARG A C 1
ATOM 1548 O O . ARG A 1 193 ? -18.201 4.055 14.280 1.00 95.38 193 ARG A O 1
ATOM 1555 N N . LEU A 1 194 ? -19.439 2.858 12.835 1.00 96.62 194 LEU A N 1
ATOM 1556 C CA . LEU A 1 194 ? -18.728 1.598 13.058 1.00 96.62 194 LEU A CA 1
ATOM 1557 C C . LEU A 1 194 ? -17.306 1.639 12.486 1.00 96.62 194 LEU A C 1
ATOM 1559 O O . LEU A 1 194 ? -16.366 1.225 13.168 1.00 96.62 194 LEU A O 1
ATOM 1563 N N . ARG A 1 195 ? -17.108 2.216 11.293 1.00 96.44 195 ARG A N 1
ATOM 1564 C CA . ARG A 1 195 ? -15.762 2.442 10.747 1.00 96.44 195 ARG A CA 1
ATOM 1565 C C . ARG A 1 195 ? -14.933 3.322 11.677 1.00 96.44 195 ARG A C 1
ATOM 1567 O O . ARG A 1 195 ? -13.783 2.993 11.951 1.00 96.44 195 ARG A O 1
ATOM 1574 N N . ASN A 1 196 ? -15.488 4.427 12.174 1.00 95.38 196 ASN A N 1
ATOM 1575 C CA . ASN A 1 196 ? -14.747 5.349 13.035 1.00 95.38 196 ASN A CA 1
ATOM 1576 C C . ASN A 1 196 ? -14.326 4.683 14.355 1.00 95.38 196 ASN A C 1
ATOM 1578 O O . ASN A 1 196 ? -13.218 4.939 14.818 1.00 95.38 196 ASN A O 1
ATOM 1582 N N . ARG A 1 197 ? -15.121 3.753 14.906 1.00 94.75 197 ARG A N 1
ATOM 1583 C CA . ARG A 1 197 ? -14.694 2.909 16.041 1.00 94.75 197 ARG A CA 1
ATOM 1584 C C . ARG A 1 197 ? -13.463 2.062 15.706 1.00 94.75 197 ARG A C 1
ATOM 1586 O O . ARG A 1 197 ? -12.505 2.062 16.478 1.00 94.75 197 ARG A O 1
ATOM 1593 N N . MET A 1 198 ? -13.457 1.393 14.550 1.00 95.25 198 MET A N 1
ATOM 1594 C CA . MET A 1 198 ? -12.291 0.622 14.093 1.00 95.25 198 MET A CA 1
ATOM 1595 C C . MET A 1 198 ? -11.062 1.523 13.901 1.00 95.25 198 MET A C 1
ATOM 1597 O O . MET A 1 198 ? -9.954 1.181 14.310 1.00 95.25 198 MET A O 1
ATOM 1601 N N . VAL A 1 199 ? -11.250 2.711 13.318 1.00 95.62 199 VAL A N 1
ATOM 1602 C CA . VAL A 1 199 ? -10.168 3.683 13.119 1.00 95.62 199 VAL A CA 1
ATOM 1603 C C . VAL A 1 199 ? -9.605 4.182 14.448 1.00 95.62 199 VAL A C 1
ATOM 1605 O O . VAL A 1 199 ? -8.386 4.263 14.578 1.00 95.62 199 VAL A O 1
ATOM 1608 N N . SER A 1 200 ? -10.448 4.495 15.437 1.00 94.19 200 SER A N 1
ATOM 1609 C CA . SER A 1 200 ? -9.989 4.895 16.773 1.00 94.19 200 SER A CA 1
ATOM 1610 C C . SER A 1 200 ? -9.073 3.840 17.388 1.00 94.19 200 SER A C 1
ATOM 1612 O O . SER A 1 200 ? -7.999 4.179 17.887 1.00 94.19 200 SER A O 1
ATOM 1614 N N . SER A 1 201 ? -9.465 2.563 17.303 1.00 93.44 201 SER A N 1
ATOM 1615 C CA . SER A 1 201 ? -8.653 1.445 17.795 1.00 93.44 201 SER A CA 1
ATOM 1616 C C . SER A 1 201 ? -7.332 1.327 17.032 1.00 93.44 201 SER A C 1
ATOM 1618 O O . SER A 1 201 ? -6.262 1.304 17.643 1.00 93.44 201 SER A O 1
ATOM 1620 N N . LEU A 1 202 ? -7.373 1.360 15.694 1.00 95.62 202 LEU A N 1
ATOM 1621 C CA . LEU A 1 202 ? -6.175 1.351 14.852 1.00 95.62 202 LEU A CA 1
ATOM 1622 C C . LEU A 1 202 ? -5.209 2.482 15.237 1.00 95.62 202 LEU A C 1
ATOM 1624 O O . LEU A 1 202 ? -4.024 2.232 15.443 1.00 95.62 202 LEU A O 1
ATOM 1628 N N . VAL A 1 203 ? -5.703 3.714 15.380 1.00 95.12 203 VAL A N 1
ATOM 1629 C CA . VAL A 1 203 ? -4.888 4.878 15.760 1.00 95.12 203 VAL A CA 1
ATOM 1630 C C . VAL A 1 203 ? -4.264 4.696 17.143 1.00 95.12 203 VAL A C 1
ATOM 1632 O O . VAL A 1 203 ? -3.060 4.918 17.287 1.00 95.12 203 VAL A O 1
ATOM 1635 N N . ALA A 1 204 ? -5.029 4.236 18.137 1.00 93.69 204 ALA A N 1
ATOM 1636 C CA . ALA A 1 204 ? -4.499 3.936 19.467 1.00 93.69 204 ALA A CA 1
ATOM 1637 C C . ALA A 1 204 ? -3.365 2.897 19.395 1.00 93.69 204 ALA A C 1
ATOM 1639 O O . ALA A 1 204 ? -2.296 3.077 19.979 1.00 93.69 204 ALA A O 1
ATOM 1640 N N . ARG A 1 205 ? -3.542 1.831 18.603 1.00 95.12 205 ARG A N 1
ATOM 1641 C CA . ARG A 1 205 ? -2.525 0.782 18.416 1.00 95.12 205 ARG A CA 1
ATOM 1642 C C . ARG A 1 205 ? -1.270 1.283 17.716 1.00 95.12 205 ARG A C 1
ATOM 1644 O O . ARG A 1 205 ? -0.174 0.869 18.087 1.00 95.12 205 ARG A O 1
ATOM 1651 N N . VAL A 1 206 ? -1.406 2.179 16.743 1.00 95.69 206 VAL A N 1
ATOM 1652 C CA . VAL A 1 206 ? -0.258 2.812 16.083 1.00 95.69 206 VAL A CA 1
ATOM 1653 C C . VAL A 1 206 ? 0.503 3.705 17.062 1.00 95.69 206 VAL A C 1
ATOM 1655 O O . VAL A 1 206 ? 1.732 3.656 17.105 1.00 95.69 206 VAL A O 1
ATOM 1658 N N . ILE A 1 207 ? -0.199 4.487 17.883 1.00 94.69 207 ILE A N 1
ATOM 1659 C CA . ILE A 1 207 ? 0.430 5.310 18.924 1.00 94.69 207 ILE A CA 1
ATOM 1660 C C . ILE A 1 207 ? 1.146 4.421 19.946 1.00 94.69 207 ILE A C 1
ATOM 1662 O O . ILE A 1 207 ? 2.259 4.738 20.352 1.00 94.69 207 ILE A O 1
ATOM 1666 N N . ASN A 1 208 ? 0.584 3.260 20.280 1.00 94.06 208 ASN A N 1
ATOM 1667 C CA . ASN A 1 208 ? 1.211 2.278 21.168 1.00 94.06 208 ASN A CA 1
ATOM 1668 C C . ASN A 1 208 ? 2.476 1.618 20.585 1.00 94.06 208 ASN A C 1
ATOM 1670 O O . ASN A 1 208 ? 3.196 0.931 21.309 1.00 94.06 208 ASN A O 1
ATOM 1674 N N . LEU A 1 209 ? 2.806 1.842 19.306 1.00 94.81 209 LEU A N 1
ATOM 1675 C CA . LEU A 1 209 ? 4.123 1.480 18.774 1.00 94.81 209 LEU A CA 1
ATOM 1676 C C . LEU A 1 209 ? 5.236 2.378 19.325 1.00 94.81 209 LEU A C 1
ATOM 1678 O O . LEU A 1 209 ? 6.395 1.947 19.354 1.00 94.81 209 LEU A O 1
ATOM 1682 N N . ARG A 1 210 ? 4.897 3.608 19.738 1.00 94.50 210 ARG A N 1
ATOM 1683 C CA . ARG A 1 210 ? 5.843 4.588 20.280 1.00 94.50 210 ARG A CA 1
ATOM 1684 C C . ARG A 1 210 ? 6.532 4.043 21.521 1.00 94.50 210 ARG A C 1
ATOM 1686 O O . ARG A 1 210 ? 5.929 3.387 22.365 1.00 94.50 210 ARG A O 1
ATOM 1693 N N . ASP A 1 211 ? 7.811 4.357 21.644 1.00 92.69 211 ASP A N 1
ATOM 1694 C CA . ASP A 1 211 ? 8.515 4.184 22.905 1.00 92.69 211 ASP A CA 1
ATOM 1695 C C . ASP A 1 211 ? 8.173 5.324 23.871 1.00 92.69 211 ASP A C 1
ATOM 1697 O O . ASP A 1 211 ? 8.253 6.500 23.501 1.00 92.69 211 ASP A O 1
ATOM 1701 N N . GLN A 1 212 ? 7.814 4.971 25.106 1.00 90.62 212 GLN A N 1
ATOM 1702 C CA . GLN A 1 212 ? 7.390 5.915 26.145 1.00 90.62 212 GLN A CA 1
ATOM 1703 C C . GLN A 1 212 ? 8.516 6.852 26.607 1.00 90.62 212 GLN A C 1
ATOM 1705 O O . GLN A 1 212 ? 8.239 7.889 27.204 1.00 90.62 212 GLN A O 1
ATOM 1710 N N . ARG A 1 213 ? 9.784 6.522 26.318 1.00 92.31 213 ARG A N 1
ATOM 1711 C CA . ARG A 1 213 ? 10.935 7.390 26.622 1.00 92.31 213 ARG A CA 1
ATOM 1712 C C . ARG A 1 213 ? 11.000 8.632 25.733 1.00 92.31 213 ARG A C 1
ATOM 1714 O O . ARG A 1 213 ? 11.667 9.597 26.099 1.00 92.31 213 ARG A O 1
ATOM 1721 N N . PHE A 1 214 ? 10.344 8.622 24.571 1.00 92.25 214 PHE A N 1
ATOM 1722 C CA . PHE A 1 214 ? 10.317 9.769 23.667 1.00 92.25 214 PHE A CA 1
ATOM 1723 C C . PHE A 1 214 ? 9.052 10.594 23.852 1.00 92.25 214 PHE A C 1
ATOM 1725 O O . PHE A 1 214 ? 7.945 10.069 23.960 1.00 92.25 214 PHE A O 1
ATOM 1732 N N . SER A 1 215 ? 9.211 11.914 23.796 1.00 92.19 215 SER A N 1
ATOM 1733 C CA . SER A 1 215 ? 8.068 12.820 23.735 1.00 92.19 215 SER A CA 1
ATOM 1734 C C . SER A 1 215 ? 7.314 12.649 22.410 1.00 92.19 215 SER A C 1
ATOM 1736 O O . SER A 1 215 ? 7.897 12.275 21.388 1.00 92.19 215 SER A O 1
ATOM 1738 N N . SER A 1 216 ? 6.024 12.998 22.386 1.00 91.25 216 SER A N 1
ATOM 1739 C CA . SER A 1 216 ? 5.222 12.977 21.151 1.00 91.25 216 SER A CA 1
ATOM 1740 C C . SER A 1 216 ? 5.853 13.805 20.023 1.00 91.25 216 SER A C 1
ATOM 1742 O O . SER A 1 216 ? 5.814 13.407 18.861 1.00 91.25 216 SER A O 1
ATOM 1744 N N . GLN A 1 217 ? 6.539 14.900 20.364 1.00 93.50 217 GLN A N 1
ATOM 1745 C CA . GLN A 1 217 ? 7.206 15.788 19.410 1.00 93.50 217 GLN A CA 1
ATOM 1746 C C . GLN A 1 217 ? 8.272 15.079 18.564 1.00 93.50 217 GLN A C 1
ATOM 1748 O O . GLN A 1 217 ? 8.480 15.449 17.410 1.00 93.50 217 GLN A O 1
ATOM 1753 N N . ASN A 1 218 ? 8.910 14.022 19.081 1.00 94.62 218 ASN A N 1
ATOM 1754 C CA . ASN A 1 218 ? 9.912 13.253 18.336 1.00 94.62 218 ASN A CA 1
ATOM 1755 C C . ASN A 1 218 ? 9.323 12.504 17.120 1.00 94.62 218 ASN A C 1
ATOM 1757 O O . ASN A 1 218 ? 10.063 12.112 16.207 1.00 94.62 218 ASN A O 1
ATOM 1761 N N . TYR A 1 219 ? 7.998 12.333 17.094 1.00 95.19 219 TYR A N 1
ATOM 1762 C CA . TYR A 1 2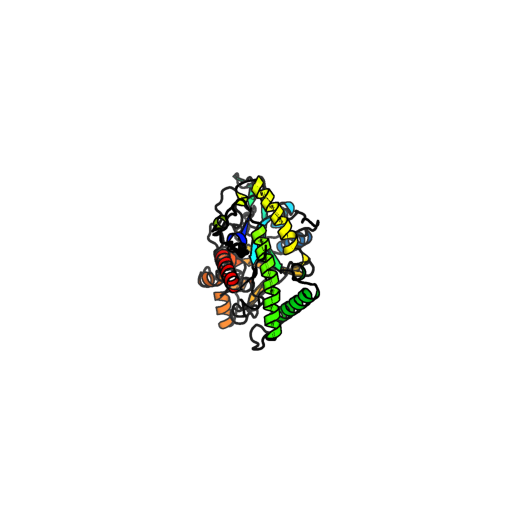19 ? 7.252 11.662 16.031 1.00 95.19 219 TYR A CA 1
ATOM 1763 C C . TYR A 1 219 ? 6.686 12.627 14.977 1.00 95.19 219 TYR A C 1
ATOM 1765 O O . TYR A 1 219 ? 6.077 12.165 14.013 1.00 95.19 219 TYR A O 1
ATOM 1773 N N . ARG A 1 220 ? 6.910 13.944 15.116 1.00 94.94 220 ARG A N 1
ATOM 1774 C CA . ARG A 1 220 ? 6.547 14.937 14.093 1.00 94.94 220 ARG A CA 1
ATOM 1775 C C . ARG A 1 220 ? 7.459 14.878 12.868 1.00 94.94 220 ARG A C 1
ATOM 1777 O O . ARG A 1 220 ? 8.648 14.558 12.969 1.00 94.94 220 ARG A O 1
ATOM 1784 N N . GLY A 1 221 ? 6.898 15.261 11.725 1.00 93.31 221 GLY A N 1
ATOM 1785 C CA . GLY A 1 221 ? 7.579 15.328 10.433 1.00 93.31 221 GLY A CA 1
ATOM 1786 C C . GLY A 1 221 ? 7.833 13.956 9.806 1.00 93.31 221 GLY A C 1
ATOM 1787 O O . GLY A 1 221 ? 7.540 12.914 10.377 1.00 93.31 221 GLY A O 1
ATOM 1788 N N . HIS A 1 222 ? 8.396 13.933 8.604 1.00 90.38 222 HIS A N 1
ATOM 1789 C CA . HIS A 1 222 ? 8.650 12.684 7.884 1.00 90.38 222 HIS A CA 1
ATOM 1790 C C . HIS A 1 222 ? 10.068 12.170 8.140 1.00 90.38 222 HIS A C 1
ATOM 1792 O O . HIS A 1 222 ? 10.999 12.957 8.309 1.00 90.38 222 HIS A O 1
ATOM 1798 N N . GLY A 1 223 ? 10.249 10.849 8.152 1.00 87.25 223 GLY A N 1
ATOM 1799 C CA . GLY A 1 223 ? 11.567 10.234 8.274 1.00 87.25 223 GLY A CA 1
ATOM 1800 C C . GLY A 1 223 ? 11.618 9.118 9.308 1.00 87.25 223 GLY A C 1
ATOM 1801 O O . GLY A 1 223 ? 10.609 8.499 9.640 1.00 87.25 223 GLY A O 1
ATOM 1802 N N . LEU A 1 224 ? 12.821 8.879 9.826 1.00 87.44 224 LEU A N 1
ATOM 1803 C CA . LEU A 1 224 ? 13.061 7.844 10.821 1.00 87.44 224 LEU A CA 1
ATOM 1804 C C . LEU A 1 224 ? 12.399 8.163 12.157 1.00 87.44 224 LEU A C 1
ATOM 1806 O O . LEU A 1 224 ? 12.449 9.292 12.665 1.00 87.44 224 LEU A O 1
ATOM 1810 N N . ARG A 1 225 ? 11.81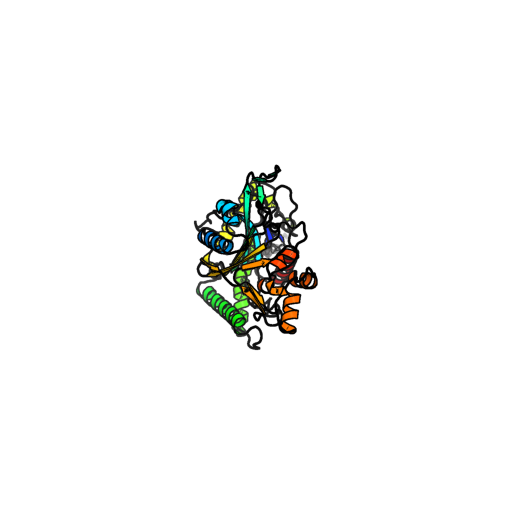1 7.119 12.730 1.00 90.00 225 ARG A N 1
ATOM 1811 C CA . ARG A 1 225 ? 11.312 7.104 14.099 1.00 90.00 225 ARG A CA 1
ATOM 1812 C C . ARG A 1 225 ? 12.479 7.155 15.097 1.00 90.00 225 ARG A C 1
ATOM 1814 O O . ARG A 1 225 ? 13.550 6.640 14.787 1.00 90.00 225 ARG A O 1
ATOM 1821 N N . PRO A 1 226 ? 12.321 7.781 16.272 1.00 91.44 226 PRO A N 1
ATOM 1822 C CA . PRO A 1 226 ? 13.415 7.910 17.237 1.00 91.44 226 PRO A CA 1
ATOM 1823 C C . PRO A 1 226 ? 13.926 6.558 17.772 1.00 91.44 226 PRO A C 1
ATOM 1825 O O . PRO A 1 226 ? 15.109 6.434 18.091 1.00 91.44 226 PRO A O 1
ATOM 1828 N N . GLU A 1 227 ? 13.077 5.528 17.801 1.00 91.25 227 GLU A N 1
ATOM 1829 C CA . GLU A 1 227 ? 13.415 4.181 18.278 1.00 91.25 227 GLU A CA 1
ATOM 1830 C C . GLU A 1 227 ? 14.493 3.493 17.435 1.00 91.25 227 GLU A C 1
ATOM 1832 O O . GLU A 1 227 ? 15.232 2.657 17.941 1.00 91.25 227 GLU A O 1
ATOM 1837 N N . VAL A 1 228 ? 14.627 3.860 16.161 1.00 84.12 228 VAL A N 1
ATOM 1838 C CA . VAL A 1 228 ? 15.551 3.193 15.231 1.00 84.12 228 VAL A CA 1
ATOM 1839 C C . VAL A 1 228 ? 16.994 3.708 15.344 1.00 84.12 228 VAL A C 1
ATOM 1841 O O . VAL A 1 228 ? 17.869 3.338 14.567 1.00 84.12 228 VAL A O 1
ATOM 1844 N N . SER A 1 229 ? 17.252 4.599 16.305 1.00 79.62 229 SER A N 1
ATOM 1845 C CA . SER A 1 229 ? 18.562 5.217 16.526 1.00 79.62 229 SER A CA 1
ATOM 1846 C C . SER A 1 229 ? 19.583 4.290 17.191 1.00 79.62 229 SER A C 1
ATOM 1848 O O . SER A 1 229 ? 20.783 4.528 17.056 1.00 79.62 229 SER A O 1
ATOM 1850 N N . ASN A 1 230 ? 19.147 3.232 17.886 1.00 82.88 230 ASN A N 1
ATOM 1851 C CA . ASN A 1 230 ? 20.042 2.213 18.432 1.00 82.88 230 ASN A CA 1
ATOM 1852 C C . ASN A 1 230 ? 19.415 0.811 18.423 1.00 82.88 230 ASN A C 1
ATOM 1854 O O . ASN A 1 230 ? 18.209 0.642 18.257 1.00 82.88 230 ASN A O 1
ATOM 1858 N N . PHE A 1 231 ? 20.267 -0.198 18.608 1.00 82.44 231 PHE A N 1
ATOM 1859 C CA . PHE A 1 231 ? 19.912 -1.610 18.475 1.00 82.44 231 PHE A CA 1
ATOM 1860 C C . PHE A 1 231 ? 18.879 -2.092 19.508 1.00 82.44 231 PHE A C 1
ATOM 1862 O O . PHE A 1 231 ? 17.949 -2.814 19.158 1.00 82.44 231 PHE A O 1
ATOM 1869 N N . GLU A 1 232 ? 19.015 -1.702 20.777 1.00 86.75 232 GLU A N 1
ATOM 1870 C CA . GLU A 1 232 ? 18.107 -2.155 21.839 1.00 86.75 232 GLU A CA 1
ATOM 1871 C C . GLU A 1 232 ? 16.687 -1.611 21.632 1.00 86.75 232 GLU A C 1
ATOM 1873 O O . GLU A 1 232 ? 15.715 -2.371 21.642 1.00 86.75 232 GLU A O 1
ATOM 1878 N N . MET A 1 233 ? 16.569 -0.304 21.382 1.00 88.69 233 MET A N 1
ATOM 1879 C CA . MET A 1 233 ? 15.286 0.345 21.112 1.00 88.69 233 MET A CA 1
ATOM 1880 C C . MET A 1 233 ? 14.661 -0.169 19.814 1.00 88.69 233 MET A C 1
ATOM 1882 O O . MET A 1 233 ? 13.458 -0.437 19.781 1.00 88.69 233 MET A O 1
ATOM 1886 N N . GLY A 1 234 ? 15.478 -0.386 18.780 1.00 88.94 234 GLY A N 1
ATOM 1887 C CA . GLY A 1 234 ? 15.051 -0.983 17.518 1.00 88.94 234 GLY A CA 1
ATOM 1888 C C . GLY A 1 234 ? 14.430 -2.366 17.701 1.00 88.94 234 GLY A C 1
ATOM 1889 O O . GLY A 1 234 ? 13.350 -2.627 17.172 1.00 88.94 234 GLY A O 1
ATOM 1890 N N . ASN A 1 235 ? 15.032 -3.224 18.530 1.00 88.44 235 ASN A N 1
ATOM 1891 C CA . ASN A 1 235 ? 14.487 -4.552 18.825 1.00 88.44 235 ASN A CA 1
ATOM 1892 C C . ASN A 1 235 ? 13.155 -4.493 19.585 1.00 88.44 235 ASN A C 1
ATOM 1894 O O . ASN A 1 235 ? 12.229 -5.247 19.275 1.00 88.44 235 ASN A O 1
ATOM 1898 N N . GLN A 1 236 ? 13.029 -3.592 20.562 1.00 90.75 236 GLN A N 1
ATOM 1899 C CA . GLN A 1 236 ? 11.774 -3.404 21.298 1.00 90.75 236 GLN A CA 1
ATOM 1900 C C . GLN A 1 236 ? 10.665 -2.881 20.376 1.00 90.75 236 GLN A C 1
ATOM 1902 O O . GLN A 1 236 ? 9.543 -3.392 20.397 1.00 90.75 236 GLN A O 1
ATOM 1907 N N . PHE A 1 237 ? 10.990 -1.907 19.524 1.00 93.06 237 PHE A N 1
ATOM 1908 C CA . PHE A 1 237 ? 10.084 -1.406 18.498 1.00 93.06 237 PHE A CA 1
ATOM 1909 C C . PHE A 1 237 ? 9.672 -2.511 17.519 1.00 93.06 237 PHE A C 1
ATOM 1911 O O . PHE A 1 237 ? 8.480 -2.693 17.278 1.00 93.06 237 PHE A O 1
ATOM 1918 N N . ARG A 1 238 ? 10.623 -3.312 17.025 1.00 91.06 238 ARG A N 1
ATOM 1919 C CA . ARG A 1 238 ? 10.361 -4.462 16.150 1.00 91.06 238 ARG A CA 1
ATOM 1920 C C . ARG A 1 238 ? 9.390 -5.455 16.788 1.00 91.06 238 ARG A C 1
ATOM 1922 O O . ARG A 1 238 ? 8.487 -5.931 16.106 1.00 91.06 238 ARG A O 1
ATOM 1929 N N . SER A 1 239 ? 9.546 -5.761 18.075 1.00 90.50 239 SER A N 1
ATOM 1930 C CA . SER A 1 239 ? 8.627 -6.653 18.796 1.00 90.50 239 SER A CA 1
ATOM 1931 C C . SER A 1 239 ? 7.193 -6.102 18.810 1.00 90.50 239 SER A C 1
ATOM 1933 O O . SER A 1 239 ? 6.255 -6.791 18.395 1.00 90.50 239 SER A O 1
ATOM 1935 N N . ARG A 1 240 ? 7.021 -4.819 19.170 1.00 93.31 240 ARG A N 1
ATOM 1936 C CA . ARG A 1 240 ? 5.714 -4.133 19.120 1.00 93.31 240 ARG A CA 1
ATOM 1937 C C . ARG A 1 240 ? 5.135 -4.106 17.705 1.00 93.31 240 ARG A C 1
ATOM 1939 O O . ARG A 1 240 ? 3.949 -4.375 17.524 1.00 93.31 240 ARG A O 1
ATOM 1946 N N . LEU A 1 241 ? 5.972 -3.843 16.703 1.00 94.00 241 LEU A N 1
ATOM 1947 C CA . LEU A 1 241 ? 5.582 -3.838 15.297 1.00 94.00 241 LEU A CA 1
ATOM 1948 C C . LEU A 1 241 ? 5.104 -5.222 14.842 1.00 94.00 241 LEU A C 1
ATOM 1950 O O . LEU A 1 241 ? 4.049 -5.323 14.230 1.00 94.00 241 LEU A O 1
ATOM 1954 N N . LEU A 1 242 ? 5.815 -6.300 15.172 1.00 92.44 242 LEU A N 1
ATOM 1955 C CA . LEU A 1 242 ? 5.386 -7.664 14.846 1.00 92.44 242 LEU A CA 1
ATOM 1956 C C . LEU A 1 242 ? 4.046 -8.020 15.507 1.00 92.44 242 LEU A C 1
ATOM 1958 O O . LEU A 1 242 ? 3.218 -8.685 14.884 1.00 92.44 242 LEU A O 1
ATOM 1962 N N . SER A 1 243 ? 3.806 -7.563 16.737 1.00 92.69 243 SER A N 1
ATOM 1963 C CA . SER A 1 243 ? 2.509 -7.719 17.409 1.00 92.69 243 SER A CA 1
ATOM 1964 C C . SER A 1 243 ? 1.395 -6.950 16.681 1.00 92.69 243 SER A C 1
ATOM 1966 O O . SER A 1 243 ? 0.348 -7.516 16.360 1.00 92.69 243 SER A O 1
ATOM 1968 N N . PHE A 1 244 ? 1.653 -5.697 16.293 1.00 95.56 244 PHE A N 1
ATOM 1969 C CA . PHE A 1 244 ? 0.735 -4.897 15.476 1.00 95.56 244 PHE A CA 1
ATOM 1970 C C . PHE A 1 244 ? 0.411 -5.576 14.135 1.00 95.56 244 PHE A C 1
ATOM 1972 O O . PHE A 1 244 ? -0.756 -5.753 13.785 1.00 95.56 244 PHE A O 1
ATOM 1979 N N . LEU A 1 245 ? 1.434 -6.031 13.406 1.00 94.75 245 LEU A N 1
ATOM 1980 C CA . LEU A 1 245 ? 1.280 -6.704 12.113 1.00 94.75 245 LEU A CA 1
ATOM 1981 C C . LEU A 1 245 ? 0.532 -8.038 12.239 1.00 94.75 245 LEU A C 1
ATOM 1983 O O . LEU A 1 245 ? -0.207 -8.407 11.329 1.00 94.75 245 LEU A O 1
ATOM 1987 N N . THR A 1 246 ? 0.647 -8.717 13.387 1.00 92.44 246 THR A N 1
ATOM 1988 C CA . THR A 1 246 ? -0.139 -9.925 13.687 1.00 92.44 246 THR A CA 1
ATOM 1989 C C . THR A 1 246 ? -1.641 -9.633 13.706 1.00 92.44 246 THR A C 1
ATOM 1991 O O . THR A 1 246 ? -2.432 -10.508 13.377 1.00 92.44 246 THR A O 1
ATOM 1994 N N . SER A 1 247 ? -2.064 -8.415 14.033 1.00 92.56 247 SER A N 1
ATOM 1995 C CA . SER A 1 247 ? -3.488 -8.060 14.017 1.00 92.56 247 SER A CA 1
ATOM 1996 C C . SER A 1 247 ? -3.911 -7.490 12.662 1.00 92.56 247 SER A C 1
ATOM 1998 O O . SER A 1 247 ? -4.936 -7.877 12.108 1.00 92.56 247 SER A O 1
ATOM 2000 N N . TYR A 1 248 ? -3.093 -6.602 12.092 1.00 95.06 248 TYR A N 1
ATOM 2001 C CA . TYR A 1 248 ? -3.529 -5.714 11.011 1.00 95.06 248 TYR A CA 1
ATOM 2002 C C . TYR A 1 248 ? -3.008 -6.060 9.613 1.00 95.06 248 TYR A C 1
ATOM 2004 O O . TYR A 1 248 ? -3.465 -5.469 8.639 1.00 95.06 248 TYR A O 1
ATOM 2012 N N . ALA A 1 249 ? -2.089 -7.019 9.487 1.00 94.00 249 ALA A N 1
ATOM 2013 C CA . ALA A 1 249 ? -1.495 -7.404 8.206 1.00 94.00 249 ALA A CA 1
ATOM 2014 C C . ALA A 1 249 ? -1.559 -8.919 7.945 1.00 94.00 249 ALA A C 1
ATOM 2016 O O . ALA A 1 249 ? -0.696 -9.492 7.283 1.00 94.00 249 ALA A O 1
ATOM 2017 N N . GLN A 1 250 ? -2.589 -9.587 8.468 1.00 91.88 250 GLN A N 1
ATOM 2018 C CA . GLN A 1 250 ? -2.808 -11.008 8.202 1.00 91.88 250 GLN A CA 1
ATOM 2019 C C . GLN A 1 250 ? -3.044 -11.268 6.705 1.00 91.88 250 GLN A C 1
ATOM 2021 O O . GLN A 1 250 ? -3.756 -10.489 6.062 1.00 91.88 250 GLN A O 1
ATOM 2026 N N . PRO A 1 251 ? -2.537 -12.382 6.142 1.00 92.25 251 PRO A N 1
ATOM 2027 C CA . PRO A 1 251 ? -2.737 -12.716 4.734 1.00 92.25 251 PRO A CA 1
ATOM 2028 C C . PRO A 1 251 ? -4.201 -12.735 4.283 1.00 92.25 251 PRO A C 1
ATOM 2030 O O . PRO A 1 251 ? -4.503 -12.324 3.166 1.00 92.25 251 PRO A O 1
ATOM 2033 N N . SER A 1 252 ? -5.121 -13.155 5.157 1.00 92.25 252 SER A N 1
ATOM 2034 C CA . SER A 1 252 ? -6.568 -13.161 4.894 1.00 92.25 252 SER A CA 1
ATOM 2035 C C . SER A 1 252 ? -7.152 -11.777 4.606 1.00 92.25 252 SER A C 1
ATOM 2037 O O . SER A 1 252 ? -8.192 -11.689 3.960 1.00 92.25 252 SER A O 1
ATOM 2039 N N . ASN A 1 253 ? -6.489 -10.721 5.079 1.00 94.00 253 ASN A N 1
ATOM 2040 C CA . ASN A 1 253 ? -6.930 -9.335 4.960 1.00 94.00 253 ASN A CA 1
ATOM 2041 C C . ASN A 1 253 ? -6.248 -8.603 3.794 1.00 94.00 253 ASN A C 1
ATOM 2043 O O . ASN A 1 253 ? -6.556 -7.439 3.539 1.00 94.00 253 ASN A O 1
ATOM 2047 N N . LEU A 1 254 ? -5.306 -9.252 3.096 1.00 95.88 254 LEU A N 1
ATOM 2048 C CA . LEU A 1 254 ? -4.704 -8.686 1.895 1.00 95.88 254 LEU A CA 1
ATOM 2049 C C . LEU A 1 254 ? -5.806 -8.471 0.848 1.00 95.88 254 LEU A C 1
ATOM 2051 O O . LEU A 1 254 ? -6.553 -9.397 0.534 1.00 95.88 254 LEU A O 1
ATOM 2055 N N . SER A 1 255 ? -5.878 -7.264 0.293 1.00 94.75 255 SER A N 1
ATOM 2056 C CA . SER A 1 255 ? -6.837 -6.892 -0.751 1.00 94.75 255 SER A CA 1
ATOM 2057 C C . SER A 1 255 ? -6.178 -6.767 -2.123 1.00 94.75 255 SER A C 1
ATOM 2059 O O . SER A 1 255 ? -6.722 -7.222 -3.133 1.00 94.75 255 SER A O 1
ATOM 2061 N N . ALA A 1 256 ? -4.963 -6.220 -2.163 1.00 94.31 256 ALA A N 1
ATOM 2062 C CA . ALA A 1 256 ? -4.180 -6.077 -3.380 1.00 94.31 256 ALA A CA 1
ATOM 2063 C C . ALA A 1 256 ? -2.681 -6.183 -3.103 1.00 94.31 256 ALA A C 1
ATOM 2065 O O . ALA A 1 256 ? -2.191 -5.798 -2.038 1.00 94.31 256 ALA A O 1
ATOM 2066 N N . LEU A 1 257 ? -1.949 -6.665 -4.105 1.00 95.56 257 LEU A N 1
ATOM 2067 C CA . LEU A 1 257 ? -0.494 -6.720 -4.098 1.00 95.56 257 LEU A CA 1
ATOM 2068 C C . LEU A 1 257 ? 0.041 -6.226 -5.441 1.00 95.56 257 LEU A C 1
ATOM 2070 O O . LEU A 1 257 ? -0.473 -6.579 -6.499 1.00 95.56 257 LEU A O 1
ATOM 2074 N N . THR A 1 258 ? 1.088 -5.411 -5.412 1.00 93.06 258 THR A N 1
ATOM 2075 C CA . THR A 1 258 ? 1.828 -5.021 -6.617 1.00 93.06 258 THR A CA 1
ATOM 2076 C C . THR A 1 258 ? 3.291 -5.357 -6.436 1.00 93.06 258 THR A C 1
ATOM 2078 O O . THR A 1 258 ? 3.846 -5.095 -5.373 1.00 93.06 258 THR A O 1
ATOM 2081 N N . ALA A 1 259 ? 3.927 -5.897 -7.465 1.00 92.00 259 ALA A N 1
ATOM 2082 C CA . ALA A 1 259 ? 5.357 -6.171 -7.461 1.00 92.00 259 ALA A CA 1
ATOM 2083 C C . ALA A 1 259 ? 6.013 -5.408 -8.603 1.00 92.00 259 ALA A C 1
ATOM 2085 O O . ALA A 1 259 ? 5.429 -5.278 -9.677 1.00 92.00 259 ALA A O 1
ATOM 2086 N N . PHE A 1 260 ? 7.224 -4.914 -8.392 1.00 86.94 260 PHE A N 1
ATOM 2087 C CA . PHE A 1 260 ? 7.966 -4.244 -9.444 1.00 86.94 260 PHE A CA 1
ATOM 2088 C C . PHE A 1 260 ? 9.441 -4.586 -9.409 1.00 86.94 260 PHE A C 1
ATOM 2090 O O . PHE A 1 260 ? 10.012 -4.886 -8.360 1.00 86.94 260 PHE A O 1
ATOM 2097 N N . SER A 1 261 ? 10.046 -4.537 -10.586 1.00 83.44 261 SER A N 1
ATOM 2098 C CA . SER A 1 261 ? 11.473 -4.726 -10.763 1.00 83.44 261 SER A CA 1
ATOM 2099 C C . SER A 1 261 ? 11.993 -3.622 -11.655 1.00 83.44 261 SER A C 1
ATOM 2101 O O . SER A 1 261 ? 11.582 -3.492 -12.811 1.00 83.44 261 SER A O 1
ATOM 2103 N N . LEU A 1 262 ? 12.927 -2.854 -11.110 1.00 70.62 262 LEU A N 1
ATOM 2104 C CA . LEU A 1 262 ? 13.682 -1.866 -11.847 1.00 70.62 262 LEU A CA 1
ATOM 2105 C C . LEU A 1 262 ? 15.091 -2.438 -12.043 1.00 70.62 262 LEU A C 1
ATOM 2107 O O . LEU A 1 262 ? 15.594 -3.202 -11.223 1.00 70.62 262 LEU A O 1
ATOM 2111 N N . PRO A 1 263 ? 15.717 -2.162 -13.179 1.00 57.88 263 PRO A N 1
ATOM 2112 C CA . PRO A 1 263 ? 16.806 -2.972 -13.706 1.00 57.88 263 PRO A CA 1
ATOM 2113 C C . PRO A 1 263 ? 18.183 -2.507 -13.225 1.00 57.88 263 PRO A C 1
ATOM 2115 O O . PRO A 1 263 ? 19.198 -2.877 -13.814 1.00 57.88 263 PRO A O 1
ATOM 2118 N N . ALA A 1 264 ? 18.246 -1.673 -12.191 1.00 49.91 264 ALA A N 1
ATOM 2119 C CA . ALA A 1 264 ? 19.504 -1.306 -11.563 1.00 49.91 264 ALA A CA 1
ATOM 2120 C C . ALA A 1 264 ? 19.981 -2.486 -10.694 1.00 49.91 264 ALA A C 1
ATOM 2122 O O . ALA A 1 264 ? 19.938 -2.458 -9.475 1.00 49.91 264 ALA A O 1
ATOM 2123 N N . GLY A 1 265 ? 20.399 -3.562 -11.367 1.00 46.94 265 GLY A N 1
ATOM 2124 C CA . GLY A 1 265 ? 20.812 -4.821 -10.761 1.00 46.94 265 GLY A CA 1
ATOM 2125 C C . GLY A 1 265 ? 21.442 -5.765 -11.789 1.00 46.94 265 GLY A C 1
ATOM 2126 O O . GLY A 1 265 ? 20.783 -6.220 -12.718 1.00 46.94 265 GLY A O 1
ATOM 2127 N N . ARG A 1 266 ? 22.755 -5.988 -11.617 1.00 53.06 266 ARG A N 1
ATOM 2128 C CA . ARG A 1 266 ? 23.653 -7.091 -12.052 1.00 53.06 266 ARG A CA 1
ATOM 2129 C C . ARG A 1 266 ? 23.696 -7.571 -13.514 1.00 53.06 266 ARG A C 1
ATOM 2131 O O . ARG A 1 266 ? 24.703 -8.182 -13.868 1.00 53.06 266 ARG A O 1
ATOM 2138 N N . SER A 1 267 ? 22.733 -7.256 -14.381 1.00 47.44 267 SER A N 1
ATOM 2139 C CA . SER A 1 267 ? 22.790 -7.570 -15.819 1.00 47.44 267 SER A CA 1
ATOM 2140 C C . SER A 1 267 ? 22.676 -6.307 -16.692 1.00 47.44 267 SER A C 1
ATOM 2142 O O . SER A 1 267 ? 21.596 -5.722 -16.807 1.00 47.44 267 SER A O 1
ATOM 2144 N N . PRO A 1 268 ? 23.765 -5.866 -17.355 1.00 46.41 268 PRO A N 1
ATOM 2145 C CA . PRO A 1 268 ? 23.815 -4.575 -18.047 1.00 46.41 268 PRO A CA 1
ATOM 2146 C C . PRO A 1 268 ? 22.924 -4.471 -19.299 1.00 46.41 268 PRO A C 1
ATOM 2148 O O . PRO A 1 268 ? 22.720 -3.380 -19.823 1.00 46.41 268 PRO A O 1
ATOM 2151 N N . ALA A 1 269 ? 22.344 -5.573 -19.782 1.00 45.12 269 ALA A N 1
ATOM 2152 C CA . ALA A 1 269 ? 21.553 -5.569 -21.013 1.00 45.12 269 ALA A CA 1
ATOM 2153 C C . ALA A 1 269 ? 20.126 -4.995 -20.859 1.00 45.12 269 ALA A C 1
ATOM 2155 O O . ALA A 1 269 ? 19.458 -4.770 -21.867 1.00 45.12 269 ALA A O 1
ATOM 2156 N N . ARG A 1 270 ? 19.622 -4.777 -19.629 1.00 55.66 270 ARG A N 1
ATOM 2157 C CA . ARG A 1 270 ? 18.209 -4.398 -19.387 1.00 55.66 270 ARG A CA 1
ATOM 2158 C C . ARG A 1 270 ? 17.999 -3.160 -18.505 1.00 55.66 270 ARG A C 1
ATOM 2160 O O . ARG A 1 270 ? 16.863 -2.904 -18.124 1.00 55.66 270 ARG A O 1
ATOM 2167 N N . ILE A 1 271 ? 19.036 -2.342 -18.281 1.00 59.62 271 ILE A N 1
ATOM 2168 C CA . ILE A 1 271 ? 19.101 -1.187 -17.341 1.00 59.62 271 ILE A CA 1
ATOM 2169 C C . ILE A 1 271 ? 17.998 -0.113 -17.539 1.00 59.62 271 ILE A C 1
ATOM 2171 O O . ILE A 1 271 ? 17.798 0.751 -16.692 1.00 59.62 271 ILE A O 1
ATOM 2175 N N . ASN A 1 272 ? 17.213 -0.167 -18.617 1.00 67.06 272 ASN A N 1
ATOM 2176 C CA . ASN A 1 272 ? 16.169 0.824 -18.905 1.00 67.06 272 ASN A CA 1
ATOM 2177 C C . ASN A 1 272 ? 14.733 0.282 -18.858 1.00 67.06 272 ASN A C 1
ATOM 2179 O O . ASN A 1 272 ? 13.818 1.015 -19.223 1.00 67.06 272 ASN A O 1
ATOM 2183 N N . VAL A 1 273 ? 14.526 -0.977 -18.463 1.00 74.38 273 VAL A N 1
ATOM 2184 C CA . VAL A 1 273 ? 13.225 -1.660 -18.498 1.00 74.38 273 VAL A CA 1
ATOM 2185 C C . VAL A 1 273 ? 12.644 -1.802 -17.093 1.00 74.38 273 VAL A C 1
ATOM 2187 O O . VAL A 1 273 ? 13.235 -2.467 -16.253 1.00 74.38 273 VAL A O 1
ATOM 2190 N N . TRP A 1 274 ? 11.489 -1.193 -16.845 1.00 84.62 274 TRP A N 1
ATOM 2191 C CA . TRP A 1 274 ? 10.753 -1.259 -15.583 1.00 84.62 274 TRP A CA 1
ATOM 2192 C C . TRP A 1 274 ? 9.531 -2.147 -15.766 1.00 84.62 274 TRP A C 1
ATOM 2194 O O . TRP A 1 274 ? 8.681 -1.820 -16.589 1.00 84.62 274 TRP A O 1
ATOM 2204 N N . ASP A 1 275 ? 9.418 -3.229 -15.001 1.00 88.56 275 ASP A N 1
ATOM 2205 C CA . ASP A 1 275 ? 8.232 -4.087 -15.041 1.00 88.56 275 ASP A CA 1
ATOM 2206 C C . ASP A 1 275 ? 7.423 -3.964 -13.755 1.00 88.56 275 ASP A C 1
ATOM 2208 O O . ASP A 1 275 ? 7.966 -4.052 -12.652 1.00 88.56 275 ASP A O 1
ATOM 2212 N N . PHE A 1 276 ? 6.113 -3.809 -13.922 1.00 90.06 276 PHE A N 1
ATOM 2213 C CA . PHE A 1 276 ? 5.121 -3.700 -12.863 1.00 90.06 276 PHE A CA 1
ATOM 2214 C C . PHE A 1 276 ? 4.080 -4.797 -13.022 1.00 90.06 276 PHE A C 1
ATOM 2216 O O . PHE A 1 276 ? 3.499 -4.974 -14.093 1.00 90.06 276 PHE A O 1
ATOM 2223 N N . LEU A 1 277 ? 3.826 -5.506 -11.933 1.00 93.19 277 LEU A N 1
ATOM 2224 C CA . LEU A 1 277 ? 2.862 -6.586 -11.825 1.00 93.19 277 LEU A CA 1
ATOM 2225 C C . LEU A 1 277 ? 1.785 -6.195 -10.821 1.00 93.19 277 LEU A C 1
ATOM 2227 O O . LEU A 1 277 ? 2.081 -5.583 -9.790 1.00 93.19 277 LEU A O 1
ATOM 2231 N N . SER A 1 278 ? 0.547 -6.596 -11.088 1.00 94.06 278 SER A N 1
ATOM 2232 C CA . SER A 1 278 ? -0.570 -6.400 -10.168 1.00 94.06 278 SER A CA 1
ATOM 2233 C C . SER A 1 278 ? -1.269 -7.715 -9.869 1.00 94.06 278 SER A C 1
ATOM 2235 O O . SER A 1 278 ? -1.383 -8.595 -10.722 1.00 94.06 278 SER A O 1
ATOM 2237 N N . PHE A 1 279 ? -1.726 -7.839 -8.630 1.00 95.94 279 PHE A N 1
ATOM 2238 C CA . PHE A 1 279 ? -2.431 -8.991 -8.117 1.00 95.94 279 PHE A CA 1
ATOM 2239 C C . PHE A 1 279 ? -3.615 -8.535 -7.267 1.00 95.94 279 PHE A C 1
ATOM 2241 O O . PHE A 1 279 ? -3.496 -7.643 -6.425 1.00 95.94 279 PHE A O 1
ATOM 2248 N N . SER A 1 280 ? -4.751 -9.196 -7.454 1.00 95.25 280 SER A N 1
ATOM 2249 C CA . SER A 1 280 ? -5.861 -9.164 -6.505 1.00 95.25 280 SER A CA 1
ATOM 2250 C C . SER A 1 280 ? -5.657 -10.250 -5.460 1.00 95.25 280 SER A C 1
ATOM 2252 O O . SER A 1 280 ? -5.144 -11.323 -5.791 1.00 95.25 280 SER A O 1
ATOM 2254 N N . ALA A 1 281 ? -6.105 -10.013 -4.233 1.00 94.62 281 ALA A N 1
ATOM 2255 C CA . ALA A 1 281 ? -6.049 -11.006 -3.175 1.00 94.62 281 ALA A CA 1
ATOM 2256 C C . ALA A 1 281 ? -7.451 -11.450 -2.744 1.00 94.62 281 ALA A C 1
ATOM 2258 O O . ALA A 1 281 ? -8.390 -10.657 -2.685 1.00 94.62 281 ALA A O 1
ATOM 2259 N N . ARG A 1 282 ? -7.600 -12.750 -2.479 1.00 91.25 282 ARG A N 1
ATOM 2260 C CA . ARG A 1 282 ? -8.839 -13.349 -1.972 1.00 91.25 282 ARG A CA 1
ATOM 2261 C C . ARG A 1 282 ? -8.503 -14.565 -1.123 1.00 91.25 282 ARG A C 1
ATOM 2263 O O . ARG A 1 282 ? -7.767 -15.440 -1.571 1.00 91.25 282 ARG A O 1
ATOM 2270 N N . ASN A 1 283 ? -9.074 -14.636 0.079 1.00 87.06 283 ASN A N 1
ATOM 2271 C CA . ASN A 1 283 ? -8.908 -15.759 1.011 1.00 87.06 283 ASN A CA 1
ATOM 2272 C C . ASN A 1 283 ? -7.430 -16.110 1.284 1.00 87.06 283 ASN A C 1
ATOM 2274 O O . ASN A 1 283 ? -7.065 -17.281 1.328 1.00 87.06 283 ASN A O 1
ATOM 2278 N N . GLY A 1 284 ? -6.560 -15.103 1.412 1.00 89.62 284 GLY A N 1
ATOM 2279 C CA . GLY A 1 284 ? -5.131 -15.316 1.670 1.00 89.62 284 GLY A CA 1
ATOM 2280 C C . GLY A 1 284 ? -4.302 -15.786 0.472 1.00 89.62 284 GLY A C 1
ATOM 2281 O O . GLY A 1 284 ? -3.107 -16.021 0.629 1.00 89.62 284 GLY A O 1
ATOM 2282 N N . ALA A 1 285 ? -4.885 -15.894 -0.723 1.00 95.19 285 ALA A N 1
ATOM 2283 C CA . ALA A 1 285 ? -4.171 -16.169 -1.968 1.00 95.19 285 ALA A CA 1
ATOM 2284 C C . ALA A 1 285 ? -4.135 -14.927 -2.869 1.00 95.19 285 ALA A C 1
ATOM 2286 O O . ALA A 1 285 ? -5.029 -14.081 -2.801 1.00 95.19 285 ALA A O 1
ATOM 2287 N N . ILE A 1 286 ? -3.120 -14.841 -3.733 1.00 97.12 286 ILE A N 1
ATOM 2288 C CA . ILE A 1 286 ? -2.996 -13.784 -4.743 1.00 97.12 286 ILE A CA 1
ATOM 2289 C C . ILE A 1 286 ? -3.190 -14.340 -6.152 1.00 97.12 286 ILE A C 1
ATOM 2291 O O . ILE A 1 286 ? -2.774 -15.459 -6.453 1.00 97.12 286 ILE A O 1
ATOM 2295 N N . PHE A 1 287 ? -3.789 -13.530 -7.018 1.00 96.56 287 PHE A N 1
A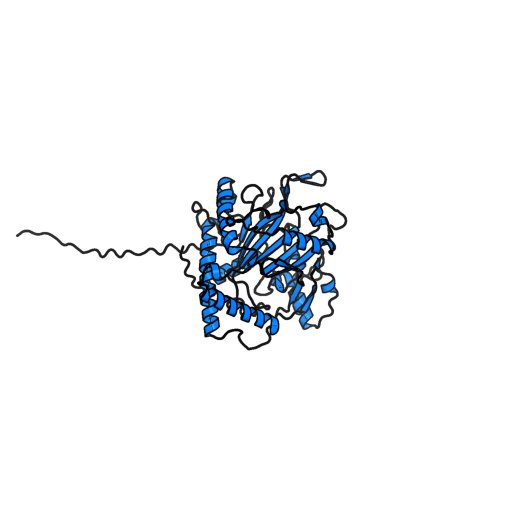TOM 2296 C CA . PHE A 1 287 ? -4.091 -13.870 -8.406 1.00 96.56 287 PHE A CA 1
ATOM 2297 C C . PHE A 1 287 ? -3.707 -12.698 -9.308 1.00 96.56 287 PHE A C 1
ATOM 2299 O O . PHE A 1 287 ? -4.026 -11.563 -8.942 1.00 96.56 287 PHE A O 1
ATOM 2306 N N . PRO A 1 288 ? -3.050 -12.929 -10.462 1.00 95.31 288 PRO A N 1
ATOM 2307 C CA . PRO A 1 288 ? -2.727 -11.859 -11.399 1.00 95.31 288 PRO A CA 1
ATOM 2308 C C . PRO A 1 288 ? -3.964 -11.030 -11.745 1.00 95.31 288 PRO A C 1
ATOM 2310 O O . PRO A 1 288 ? -5.019 -11.575 -12.069 1.00 95.31 288 PRO A O 1
ATOM 2313 N N . ALA A 1 289 ? -3.823 -9.713 -11.681 1.00 93.81 289 ALA A N 1
ATOM 2314 C CA . ALA A 1 289 ? -4.880 -8.757 -11.961 1.00 93.81 289 ALA A CA 1
ATOM 2315 C C . ALA A 1 289 ? -4.391 -7.719 -12.967 1.00 93.81 289 ALA A C 1
ATOM 2317 O O . ALA A 1 289 ? -3.204 -7.412 -13.048 1.00 93.81 289 ALA A O 1
ATOM 2318 N N . ASN A 1 290 ? -5.322 -7.172 -13.741 1.00 91.94 290 ASN A N 1
ATOM 2319 C CA . ASN A 1 290 ? -4.997 -6.143 -14.714 1.00 91.94 290 ASN A CA 1
ATOM 2320 C C . ASN A 1 290 ? -4.709 -4.803 -14.029 1.00 91.94 290 ASN A C 1
ATOM 2322 O O . ASN A 1 290 ? -5.478 -4.352 -13.180 1.00 91.94 290 ASN A O 1
ATOM 2326 N N . VAL A 1 291 ? -3.657 -4.125 -14.479 1.00 88.12 291 VAL A N 1
ATOM 2327 C CA . VAL A 1 291 ? -3.424 -2.710 -14.200 1.00 88.12 291 VAL A CA 1
ATOM 2328 C C . VAL A 1 291 ? -4.337 -1.906 -15.121 1.00 88.12 291 VAL A C 1
ATOM 2330 O O . VAL A 1 291 ? -4.147 -1.865 -16.337 1.00 88.12 291 VAL A O 1
ATOM 2333 N N . VAL A 1 292 ? -5.358 -1.285 -14.542 1.00 89.62 292 VAL A N 1
ATOM 2334 C CA . VAL A 1 292 ? -6.363 -0.511 -15.274 1.00 89.62 292 VAL A CA 1
ATOM 2335 C C . VAL A 1 292 ? -6.255 0.946 -14.859 1.00 89.62 292 VAL A C 1
ATOM 2337 O O . VAL A 1 292 ? -6.392 1.256 -13.682 1.00 89.62 292 VAL A O 1
ATOM 2340 N N . ILE A 1 293 ? -6.049 1.831 -15.827 1.00 90.06 293 ILE A N 1
ATOM 2341 C CA . ILE A 1 293 ? -6.175 3.274 -15.643 1.00 90.06 293 ILE A CA 1
ATOM 2342 C C . ILE A 1 293 ? -7.652 3.620 -15.800 1.00 90.06 293 ILE A C 1
ATOM 2344 O O . ILE A 1 293 ? -8.328 3.138 -16.718 1.00 90.06 293 ILE A O 1
ATOM 2348 N N . ARG A 1 294 ? -8.157 4.439 -14.885 1.00 89.50 294 ARG A N 1
ATOM 2349 C CA . ARG A 1 294 ? -9.565 4.812 -14.785 1.00 89.50 294 ARG A CA 1
ATOM 2350 C C . ARG A 1 294 ? -9.719 6.320 -14.904 1.00 89.50 294 ARG A C 1
ATOM 2352 O O . ARG A 1 294 ? -8.858 7.048 -14.416 1.00 89.50 294 ARG A O 1
ATOM 2359 N N . SER A 1 295 ? -10.819 6.753 -15.512 1.00 86.38 295 SER A N 1
ATOM 2360 C CA . SER A 1 295 ? -11.200 8.163 -15.611 1.00 86.38 295 SER A CA 1
ATOM 2361 C C . SER A 1 295 ? -11.182 8.820 -14.233 1.00 86.38 295 SER A C 1
ATOM 2363 O O . SER A 1 295 ? -11.561 8.205 -13.232 1.00 86.38 295 SER A O 1
ATOM 2365 N N . LEU A 1 296 ? -10.733 10.071 -14.186 1.00 83.81 296 LEU A N 1
ATOM 2366 C CA . LEU A 1 296 ? -10.758 10.882 -12.969 1.00 83.81 296 LEU A CA 1
ATOM 2367 C C . LEU A 1 296 ? -12.144 11.458 -12.694 1.00 83.81 296 LEU A C 1
ATOM 2369 O O . LEU A 1 296 ? -12.421 11.867 -11.573 1.00 83.81 296 LEU A O 1
ATOM 2373 N N . HIS A 1 297 ? -13.008 11.493 -13.703 1.00 82.12 297 HIS A N 1
ATOM 2374 C CA . HIS A 1 297 ? -14.346 12.042 -13.578 1.00 82.12 297 HIS A CA 1
ATOM 2375 C C . HIS A 1 297 ? -15.304 11.002 -13.010 1.00 82.12 297 HIS A C 1
ATOM 2377 O O . HIS A 1 297 ? -15.898 11.220 -11.956 1.00 82.12 297 HIS A O 1
ATOM 2383 N N . ASP A 1 298 ? -15.389 9.848 -13.665 1.00 79.69 298 ASP A N 1
ATOM 2384 C CA . ASP A 1 298 ? -16.423 8.845 -13.397 1.00 79.69 298 ASP A CA 1
ATOM 2385 C C . ASP A 1 298 ? -15.844 7.501 -12.895 1.00 79.69 298 ASP A C 1
ATOM 2387 O O . ASP A 1 298 ? -16.559 6.605 -12.459 1.00 79.69 298 ASP A O 1
ATOM 2391 N N . GLY A 1 299 ? -14.519 7.328 -12.884 1.00 81.94 299 GLY A N 1
ATOM 2392 C CA . GLY A 1 299 ? -13.891 6.091 -12.409 1.00 81.94 299 GLY A CA 1
ATOM 2393 C C . GLY A 1 299 ? -14.054 4.889 -13.352 1.00 81.94 299 GLY A C 1
ATOM 2394 O O . GLY A 1 299 ? -13.611 3.778 -13.007 1.00 81.94 299 GLY A O 1
ATOM 2395 N N . ARG A 1 300 ? -14.630 5.069 -14.551 1.00 87.12 300 ARG A N 1
ATOM 2396 C CA . ARG A 1 300 ? -14.717 4.008 -15.561 1.00 87.12 300 ARG A CA 1
ATOM 2397 C C . ARG A 1 300 ? -13.325 3.639 -16.079 1.00 87.12 300 ARG A C 1
ATOM 2399 O O . ARG A 1 300 ? -12.443 4.498 -16.146 1.00 87.12 300 ARG A O 1
ATOM 2406 N N . PRO A 1 301 ? -13.087 2.378 -16.472 1.00 89.19 301 PRO A N 1
ATOM 2407 C CA . PRO A 1 301 ? -11.855 1.997 -17.156 1.00 89.19 301 PRO A CA 1
ATOM 2408 C C . PRO A 1 301 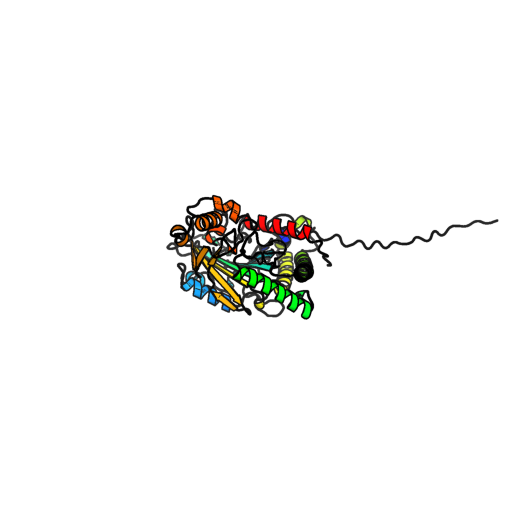? -11.655 2.817 -18.439 1.00 89.19 301 PRO A C 1
ATOM 2410 O O . PRO A 1 301 ? -12.518 2.796 -19.312 1.00 89.19 301 PRO A O 1
ATOM 2413 N N . ILE A 1 302 ? -10.514 3.498 -18.564 1.00 90.38 302 ILE A N 1
ATOM 2414 C CA . ILE A 1 302 ? -10.115 4.209 -19.795 1.00 90.38 302 ILE A CA 1
ATOM 2415 C C . ILE A 1 302 ? -9.010 3.465 -20.539 1.00 90.38 302 ILE A C 1
ATOM 2417 O O . ILE A 1 302 ? -8.942 3.499 -21.765 1.00 90.38 302 ILE A O 1
ATOM 2421 N N . PHE A 1 303 ? -8.145 2.758 -19.809 1.00 91.50 303 PHE A N 1
ATOM 2422 C CA . PHE A 1 303 ? -7.051 2.013 -20.412 1.00 91.50 303 PHE A CA 1
ATOM 2423 C C . PHE A 1 303 ? -6.697 0.777 -19.592 1.00 91.50 303 PHE A C 1
ATOM 2425 O O . PHE A 1 303 ? -6.643 0.829 -18.366 1.00 91.50 303 PHE A O 1
ATOM 2432 N N . ASN A 1 304 ? -6.415 -0.341 -20.259 1.00 92.50 304 ASN A N 1
ATOM 2433 C CA . ASN A 1 304 ? -6.025 -1.589 -19.612 1.00 92.50 304 ASN A CA 1
ATOM 2434 C C . ASN A 1 304 ? -4.615 -1.995 -20.062 1.00 92.50 304 ASN A C 1
ATOM 2436 O O . ASN A 1 304 ? -4.394 -2.351 -21.218 1.00 92.50 304 ASN A O 1
ATOM 2440 N N . LEU A 1 305 ? -3.667 -1.959 -19.129 1.00 89.69 305 LEU A N 1
ATOM 2441 C CA . LEU A 1 305 ? -2.275 -2.368 -19.329 1.00 89.69 305 LEU A CA 1
ATOM 2442 C C . LEU A 1 305 ? -2.090 -3.887 -19.172 1.00 89.69 305 LEU A C 1
ATOM 2444 O O . LEU A 1 305 ? -0.986 -4.404 -19.307 1.00 89.69 305 LEU A O 1
ATOM 2448 N N . GLY A 1 306 ? -3.152 -4.642 -18.911 1.00 90.38 306 GLY A N 1
ATOM 2449 C CA . GLY A 1 306 ? -3.063 -6.060 -18.596 1.00 90.38 306 GLY A CA 1
ATOM 2450 C C . GLY A 1 306 ? -2.349 -6.300 -17.266 1.00 90.38 306 GLY A C 1
ATOM 2451 O O . GLY A 1 306 ? -2.145 -5.388 -16.469 1.00 90.38 306 GLY A O 1
ATOM 2452 N N . HIS A 1 307 ? -1.967 -7.547 -17.016 1.00 87.00 307 HIS A N 1
ATOM 2453 C CA . HIS A 1 307 ? -1.340 -7.957 -15.756 1.00 87.00 307 HIS A CA 1
ATOM 2454 C C . HIS A 1 307 ? 0.135 -7.542 -15.608 1.00 87.00 307 HIS A C 1
ATOM 2456 O O . HIS A 1 307 ? 0.677 -7.607 -14.506 1.00 87.00 307 HIS A O 1
ATOM 2462 N N . ILE A 1 308 ? 0.775 -7.109 -16.701 1.00 89.81 308 ILE A N 1
ATOM 2463 C CA . ILE A 1 308 ? 2.157 -6.615 -16.731 1.00 89.81 308 ILE A CA 1
ATOM 2464 C C . ILE A 1 308 ? 2.154 -5.253 -17.412 1.00 89.81 308 ILE A C 1
ATOM 2466 O O . ILE A 1 308 ? 1.721 -5.145 -18.560 1.00 89.81 308 ILE A O 1
ATOM 2470 N N . SER A 1 309 ? 2.675 -4.232 -16.740 1.00 89.50 309 SER A N 1
ATOM 2471 C CA . SER A 1 309 ? 3.015 -2.952 -17.358 1.00 89.50 309 SER A CA 1
ATOM 2472 C C . SER A 1 309 ? 4.524 -2.804 -17.459 1.00 89.50 309 SER A C 1
ATOM 2474 O O . SER A 1 309 ? 5.246 -3.122 -16.518 1.00 89.50 309 SER A O 1
ATOM 2476 N N . ASN A 1 310 ? 4.985 -2.329 -18.611 1.00 87.75 310 ASN A N 1
ATOM 2477 C CA . ASN A 1 310 ? 6.386 -2.107 -18.909 1.00 87.75 310 ASN A CA 1
ATOM 2478 C C . ASN A 1 310 ? 6.630 -0.616 -19.111 1.00 87.75 310 ASN A C 1
ATOM 2480 O O . ASN A 1 310 ? 6.145 -0.069 -20.090 1.00 87.75 310 ASN A O 1
ATOM 2484 N N . ALA A 1 311 ? 7.402 0.031 -18.248 1.00 84.81 311 ALA A N 1
ATOM 2485 C CA . ALA A 1 311 ? 7.837 1.408 -18.454 1.00 84.81 311 ALA A CA 1
ATOM 2486 C C . ALA A 1 311 ? 9.351 1.481 -18.673 1.00 84.81 311 ALA A C 1
ATOM 2488 O O . ALA A 1 311 ? 10.089 0.502 -18.561 1.00 84.81 311 ALA A O 1
ATOM 2489 N N . ARG A 1 312 ? 9.827 2.681 -18.981 1.00 78.56 312 ARG A N 1
ATOM 2490 C CA . ARG A 1 312 ? 11.244 3.028 -19.034 1.00 78.56 312 ARG A CA 1
ATOM 2491 C C . ARG A 1 312 ? 11.480 4.309 -18.248 1.00 78.56 312 ARG A C 1
ATOM 2493 O O . ARG A 1 312 ? 10.548 5.053 -17.940 1.00 78.56 312 ARG A O 1
ATOM 2500 N N . VAL A 1 313 ? 12.747 4.626 -18.000 1.00 73.31 313 VAL A N 1
ATOM 2501 C CA . VAL A 1 313 ? 13.139 5.878 -17.328 1.00 73.31 313 VAL A CA 1
ATOM 2502 C C . VAL A 1 313 ? 12.466 7.097 -17.982 1.00 73.31 313 VAL A C 1
ATOM 2504 O O . VAL A 1 313 ? 11.880 7.939 -17.304 1.00 73.31 313 VAL A O 1
ATOM 2507 N N . GLN A 1 314 ? 12.479 7.150 -19.316 1.00 73.31 314 GLN A N 1
ATOM 2508 C CA . GLN A 1 314 ? 12.035 8.308 -20.101 1.00 73.31 314 GLN A CA 1
ATOM 2509 C C . GLN A 1 314 ? 10.550 8.275 -20.495 1.00 73.31 314 GLN A C 1
ATOM 2511 O O . GLN A 1 314 ? 9.959 9.324 -20.739 1.00 73.31 314 GLN A O 1
ATOM 2516 N N . VAL A 1 315 ? 9.949 7.087 -20.578 1.00 77.06 315 VAL A N 1
ATOM 2517 C CA . VAL A 1 315 ? 8.635 6.867 -21.200 1.00 77.06 315 VAL A CA 1
ATOM 2518 C C . VAL A 1 315 ? 7.838 5.888 -20.354 1.00 77.06 315 VAL A C 1
ATOM 2520 O O . VAL A 1 315 ? 8.398 4.933 -19.822 1.00 77.06 315 VAL A O 1
ATOM 2523 N N . ASP A 1 316 ? 6.550 6.157 -20.140 1.00 84.69 316 ASP A N 1
ATOM 2524 C CA . ASP A 1 316 ? 5.655 5.205 -19.474 1.00 84.69 316 ASP A CA 1
ATOM 2525 C C . ASP A 1 316 ? 5.439 3.956 -20.342 1.00 84.69 316 ASP A C 1
ATOM 2527 O O . ASP A 1 316 ? 6.229 3.659 -21.236 1.00 84.69 316 ASP A O 1
ATOM 2531 N N . ASP A 1 317 ? 4.385 3.194 -20.100 1.00 87.19 317 ASP A N 1
ATOM 2532 C CA . ASP A 1 317 ? 4.070 2.084 -20.979 1.00 87.19 317 ASP A CA 1
ATOM 2533 C C . ASP A 1 317 ? 3.797 2.545 -22.412 1.00 87.19 317 ASP A C 1
ATOM 2535 O O . ASP A 1 317 ? 2.925 3.377 -22.658 1.00 87.19 317 ASP A O 1
ATOM 2539 N N . GLN A 1 318 ? 4.541 1.993 -23.380 1.00 87.31 318 GLN A N 1
ATOM 2540 C CA . GLN A 1 318 ? 4.426 2.370 -24.796 1.00 87.31 318 GLN A CA 1
ATOM 2541 C C . GLN A 1 318 ? 3.008 2.173 -25.340 1.00 87.31 318 GLN A C 1
ATOM 2543 O O . GLN A 1 318 ? 2.626 2.799 -26.330 1.00 87.31 318 GLN A O 1
ATOM 2548 N N . ARG A 1 319 ? 2.208 1.307 -24.708 1.00 90.31 319 ARG A N 1
ATOM 2549 C CA . ARG A 1 319 ? 0.799 1.127 -25.065 1.00 90.31 319 ARG A CA 1
ATOM 2550 C C . ARG A 1 319 ? -0.034 2.378 -24.778 1.00 90.31 319 ARG A C 1
ATOM 2552 O O . ARG A 1 319 ? -0.982 2.618 -25.514 1.00 90.31 319 ARG A O 1
ATOM 2559 N N . LEU A 1 320 ? 0.347 3.189 -23.789 1.00 88.38 320 LEU A N 1
ATOM 2560 C CA . LEU A 1 320 ? -0.293 4.473 -23.480 1.00 88.38 320 LEU A CA 1
ATOM 2561 C C . LEU A 1 320 ? -0.021 5.510 -24.570 1.00 88.38 320 LEU A C 1
ATOM 2563 O O . LEU A 1 320 ? -0.929 6.225 -24.970 1.00 88.38 320 LEU A O 1
ATOM 2567 N N . GLU A 1 321 ? 1.198 5.549 -25.111 1.00 81.25 321 GLU A N 1
ATOM 2568 C CA . GLU A 1 321 ? 1.551 6.464 -26.211 1.00 81.25 321 GLU A CA 1
ATOM 2569 C C . GLU A 1 321 ? 0.830 6.117 -27.516 1.00 81.25 321 GLU A C 1
ATOM 2571 O O . GLU A 1 321 ? 0.521 6.986 -28.327 1.00 81.25 321 GLU A O 1
ATOM 2576 N N . ARG A 1 322 ? 0.564 4.825 -27.729 1.00 86.44 322 ARG A N 1
ATOM 2577 C CA . ARG A 1 322 ? -0.130 4.314 -28.919 1.00 86.44 322 ARG A CA 1
ATOM 2578 C C . ARG A 1 322 ? -1.646 4.257 -28.740 1.00 86.44 322 ARG A C 1
ATOM 2580 O O . ARG A 1 322 ? -2.341 3.828 -29.664 1.00 86.44 322 ARG A O 1
ATOM 2587 N N . ALA A 1 323 ? -2.152 4.645 -27.571 1.00 86.31 323 ALA A N 1
ATOM 2588 C CA . ALA A 1 323 ? -3.567 4.608 -27.259 1.00 86.31 323 ALA A CA 1
ATOM 2589 C C . ALA A 1 323 ? -4.331 5.562 -28.187 1.00 86.31 323 ALA A C 1
ATOM 2591 O O . ALA A 1 323 ? -4.057 6.759 -28.240 1.00 86.31 323 ALA A O 1
ATOM 2592 N N . ARG A 1 324 ? -5.308 5.030 -28.922 1.00 88.38 324 ARG A N 1
ATOM 2593 C CA . ARG A 1 324 ? -6.250 5.832 -29.709 1.00 88.38 324 ARG A CA 1
ATOM 2594 C C . ARG A 1 324 ? -7.535 5.961 -28.907 1.00 88.38 324 ARG A C 1
ATOM 2596 O O . ARG A 1 324 ? -8.374 5.067 -28.953 1.00 88.38 324 ARG A O 1
ATOM 2603 N N . LEU A 1 325 ? -7.635 7.037 -28.134 1.00 87.75 325 LEU A N 1
ATOM 2604 C CA . LEU A 1 325 ? -8.757 7.306 -27.238 1.00 87.75 325 LEU A CA 1
ATOM 2605 C C . LEU A 1 325 ? -9.590 8.497 -27.741 1.00 87.75 325 LEU A C 1
ATOM 2607 O O . LEU A 1 325 ? -9.031 9.395 -28.378 1.00 87.75 325 LEU A O 1
ATOM 2611 N N . PRO A 1 326 ? -10.905 8.536 -27.452 1.00 88.56 326 PRO A N 1
ATOM 2612 C CA . PRO A 1 326 ? -11.706 9.751 -27.597 1.00 88.56 326 PRO A CA 1
ATOM 2613 C C . PRO A 1 326 ? -11.076 10.930 -26.842 1.00 88.56 326 PRO A C 1
ATOM 2615 O O . PRO A 1 326 ? -10.397 10.725 -25.838 1.00 88.56 326 PRO A O 1
ATOM 2618 N N . SER A 1 327 ? -11.323 12.169 -27.282 1.00 85.50 327 SER A N 1
ATOM 2619 C CA . SER A 1 327 ? -10.668 13.363 -26.717 1.00 85.50 327 SER A CA 1
ATOM 2620 C C . SER A 1 327 ? -10.816 13.491 -25.196 1.00 85.50 327 SER A C 1
ATOM 2622 O O . SER A 1 327 ? -9.849 13.844 -24.528 1.00 85.50 327 SER A O 1
ATOM 2624 N N . ASN A 1 328 ? -11.984 13.155 -24.640 1.00 84.75 328 ASN A N 1
ATOM 2625 C CA . ASN A 1 328 ? -12.217 13.215 -23.193 1.00 84.75 328 ASN A CA 1
ATOM 2626 C C . ASN A 1 328 ? -11.364 12.179 -22.439 1.00 84.75 328 ASN A C 1
ATOM 2628 O O . ASN A 1 328 ? -10.645 12.529 -21.511 1.00 84.75 328 ASN A O 1
ATOM 2632 N N . ASP A 1 329 ? -11.365 10.925 -22.891 1.00 89.19 329 ASP A N 1
ATOM 2633 C CA . ASP A 1 329 ? -10.574 9.833 -22.305 1.00 89.19 329 ASP A CA 1
ATOM 2634 C C . ASP A 1 329 ? -9.070 10.083 -22.428 1.00 89.19 329 ASP A C 1
ATOM 2636 O O . ASP A 1 329 ? -8.292 9.710 -21.551 1.00 89.19 329 ASP A O 1
ATOM 2640 N N . PHE A 1 330 ? -8.652 10.713 -23.527 1.00 88.31 330 PHE A N 1
ATOM 2641 C CA . PHE A 1 330 ? -7.267 11.104 -23.735 1.00 88.31 330 PHE A CA 1
ATOM 2642 C C . PHE A 1 330 ? -6.825 12.180 -22.738 1.00 88.31 330 PHE A C 1
ATOM 2644 O O . PHE A 1 330 ? -5.726 12.074 -22.200 1.00 88.31 330 PHE A O 1
ATOM 2651 N N . ASN A 1 331 ? -7.666 13.182 -22.464 1.00 87.31 331 ASN A N 1
ATOM 2652 C CA . ASN A 1 331 ? -7.366 14.216 -21.472 1.00 87.31 331 ASN A CA 1
ATOM 2653 C C . ASN A 1 331 ? -7.251 13.616 -20.063 1.00 87.31 331 ASN A C 1
ATOM 2655 O O . ASN A 1 331 ? -6.258 13.861 -19.380 1.00 87.31 331 ASN A O 1
ATOM 2659 N N . ASP A 1 332 ? -8.186 12.744 -19.675 1.00 87.75 332 ASP A N 1
ATOM 2660 C CA . ASP A 1 332 ? -8.130 12.030 -18.393 1.00 87.75 332 ASP A CA 1
ATOM 2661 C C . ASP A 1 332 ? -6.865 11.188 -18.262 1.00 87.75 332 ASP A C 1
ATOM 2663 O O . ASP A 1 332 ? -6.207 11.182 -17.217 1.00 87.75 332 ASP A O 1
ATOM 2667 N N . LEU A 1 333 ? -6.505 10.477 -19.334 1.00 88.94 333 LEU A N 1
ATOM 2668 C CA . LEU A 1 333 ? -5.267 9.720 -19.379 1.00 88.94 333 LEU A CA 1
ATOM 2669 C C . LEU A 1 333 ? -4.067 10.658 -19.202 1.00 88.94 333 LEU A C 1
ATOM 2671 O O . LEU A 1 333 ? -3.201 10.397 -18.371 1.00 88.94 333 LEU A O 1
ATOM 2675 N N . PHE A 1 334 ? -4.033 11.765 -19.940 1.00 87.00 334 PHE A N 1
ATOM 2676 C CA . PHE A 1 334 ? -2.950 12.744 -19.903 1.00 87.00 334 PHE A CA 1
ATOM 2677 C C . PHE A 1 334 ? -2.784 13.412 -18.530 1.00 87.00 334 PHE A C 1
ATOM 2679 O O . PHE A 1 334 ? -1.664 13.744 -18.146 1.00 87.00 334 PHE A O 1
ATOM 2686 N N . ASP A 1 335 ? -3.864 13.557 -17.764 1.00 87.81 335 ASP A N 1
ATOM 2687 C CA . ASP A 1 335 ? -3.832 14.080 -16.395 1.00 87.81 335 ASP A CA 1
ATOM 2688 C C . ASP A 1 335 ? -3.469 13.028 -15.343 1.00 87.81 335 ASP A C 1
ATOM 2690 O O . ASP A 1 335 ? -3.042 13.379 -14.236 1.00 87.81 335 ASP A O 1
ATOM 2694 N N . SER A 1 336 ? -3.589 11.749 -15.698 1.00 87.69 336 SER A N 1
ATOM 2695 C CA . SER A 1 336 ? -3.354 10.608 -14.811 1.00 87.69 336 SER A CA 1
ATOM 2696 C C . SER A 1 336 ? -1.989 9.952 -14.995 1.00 87.69 336 SER A C 1
ATOM 2698 O O . SER A 1 336 ? -1.513 9.282 -14.075 1.00 87.69 336 SER A O 1
ATOM 2700 N N . VAL A 1 337 ? -1.344 10.108 -16.155 1.00 88.00 337 VAL A N 1
ATOM 2701 C CA . VAL A 1 337 ? -0.044 9.494 -16.464 1.00 88.00 337 VAL A CA 1
ATOM 2702 C C . VAL A 1 337 ? 0.943 10.458 -17.124 1.00 88.00 337 VAL A C 1
ATOM 2704 O O . VAL A 1 337 ? 0.597 11.360 -17.878 1.00 88.00 337 VAL A O 1
ATOM 2707 N N . MET A 1 338 ? 2.226 10.241 -16.857 1.00 83.31 338 MET A N 1
ATOM 2708 C CA . MET A 1 338 ? 3.345 11.019 -17.376 1.00 83.31 338 MET A CA 1
ATOM 2709 C C . MET A 1 338 ? 3.754 10.510 -18.763 1.00 83.31 338 MET A C 1
ATOM 2711 O O . MET A 1 338 ? 4.670 9.695 -18.891 1.00 83.31 338 MET A O 1
ATOM 2715 N N . ILE A 1 339 ? 3.109 11.021 -19.810 1.00 75.12 339 ILE A N 1
ATOM 2716 C CA . ILE A 1 339 ? 3.447 10.718 -21.208 1.00 75.12 339 ILE A CA 1
ATOM 2717 C C . ILE A 1 339 ? 4.520 11.708 -21.711 1.00 75.12 339 ILE A C 1
ATOM 2719 O O . ILE A 1 339 ? 4.437 12.914 -21.466 1.00 75.12 339 ILE A O 1
ATOM 2723 N N . HIS A 1 340 ? 5.564 11.207 -22.385 1.00 66.88 340 HIS A N 1
ATOM 2724 C CA . HIS A 1 340 ? 6.672 12.003 -22.952 1.00 66.88 340 HIS A CA 1
ATOM 2725 C C . HIS A 1 340 ? 7.399 12.946 -21.967 1.00 66.88 340 HIS A C 1
ATOM 2727 O O . HIS A 1 340 ? 7.799 14.053 -22.328 1.00 66.88 340 HIS A O 1
ATOM 2733 N N . GLY A 1 341 ? 7.540 12.554 -20.696 1.00 57.84 341 GLY A N 1
ATOM 2734 C CA . GLY A 1 341 ? 8.252 13.353 -19.687 1.00 57.84 341 GLY A CA 1
ATOM 2735 C C . GLY A 1 341 ? 7.575 14.681 -19.308 1.00 57.84 341 GLY A C 1
ATOM 2736 O O . GLY A 1 341 ? 8.156 15.473 -18.562 1.00 57.84 341 GLY A O 1
ATOM 2737 N N . ARG A 1 342 ? 6.348 14.939 -19.784 1.00 59.09 342 ARG A N 1
ATOM 2738 C CA . ARG A 1 342 ? 5.587 16.144 -19.440 1.00 59.09 342 ARG A CA 1
ATOM 2739 C C . ARG A 1 342 ? 5.103 16.053 -17.994 1.00 59.09 342 ARG A C 1
ATOM 2741 O O . ARG A 1 342 ? 4.374 15.139 -17.626 1.00 59.09 342 ARG A O 1
ATOM 2748 N N . ARG A 1 343 ? 5.486 17.038 -17.175 1.00 65.06 343 ARG A N 1
ATOM 2749 C CA . ARG A 1 343 ? 5.169 17.102 -15.736 1.00 65.06 343 ARG A CA 1
ATOM 2750 C C . ARG A 1 343 ? 3.744 17.576 -15.415 1.00 65.06 343 ARG A C 1
ATOM 2752 O O . ARG A 1 343 ? 3.463 17.798 -14.243 1.00 65.06 343 ARG A O 1
ATOM 2759 N N . HIS A 1 344 ? 2.853 17.740 -16.399 1.00 72.00 344 HIS A N 1
ATOM 2760 C CA . HIS A 1 344 ? 1.483 18.215 -16.144 1.00 72.00 344 HIS A CA 1
ATOM 2761 C C . HIS A 1 344 ? 0.755 17.298 -15.149 1.00 72.00 344 HIS A C 1
ATOM 2763 O O . HIS A 1 344 ? 0.317 17.744 -14.090 1.00 72.00 344 HIS A O 1
ATOM 2769 N N . ALA A 1 345 ? 0.785 15.988 -15.410 1.00 83.31 345 ALA A N 1
ATOM 2770 C CA . ALA A 1 345 ? 0.218 14.982 -14.519 1.00 83.31 345 ALA A CA 1
ATOM 2771 C C . ALA A 1 345 ? 0.919 14.903 -13.150 1.00 83.31 345 ALA A C 1
ATOM 2773 O O . ALA A 1 345 ? 0.325 14.423 -12.191 1.00 83.31 345 ALA A O 1
ATOM 2774 N N . ALA A 1 346 ? 2.166 15.378 -13.008 1.00 85.06 346 ALA A N 1
ATOM 2775 C CA . ALA A 1 346 ? 2.938 15.202 -11.775 1.00 85.06 346 ALA A CA 1
ATOM 2776 C C . ALA A 1 346 ? 2.243 15.831 -10.559 1.00 85.06 346 ALA A C 1
ATOM 2778 O O . ALA A 1 346 ? 2.171 15.211 -9.502 1.00 85.06 346 ALA A O 1
ATOM 2779 N N . GLN A 1 347 ? 1.686 17.037 -10.708 1.00 85.81 347 GLN A N 1
ATOM 2780 C CA . GLN A 1 347 ? 0.967 17.706 -9.616 1.00 85.81 347 GLN A CA 1
ATOM 2781 C C . GLN A 1 347 ? -0.319 16.963 -9.236 1.00 85.81 347 GLN A C 1
ATOM 2783 O O . GLN A 1 347 ? -0.659 16.875 -8.055 1.00 85.81 347 GLN A O 1
ATOM 2788 N N . ASN A 1 348 ? -1.010 16.400 -10.228 1.00 88.12 348 ASN A N 1
ATOM 2789 C CA . ASN A 1 348 ? -2.232 15.632 -10.026 1.00 88.12 348 ASN A CA 1
ATOM 2790 C C . ASN A 1 348 ? -1.930 14.298 -9.336 1.00 88.12 348 ASN A C 1
ATOM 2792 O O . ASN A 1 348 ? -2.537 13.979 -8.318 1.00 88.12 348 ASN A O 1
ATOM 2796 N N . ILE A 1 349 ? -0.918 13.571 -9.806 1.00 87.75 349 ILE A N 1
ATOM 2797 C CA . ILE A 1 349 ? -0.493 12.290 -9.238 1.00 87.75 349 ILE A CA 1
ATOM 2798 C C . ILE A 1 349 ? 0.113 12.456 -7.837 1.00 87.75 349 ILE A C 1
ATOM 2800 O O . ILE A 1 349 ? 0.028 11.529 -7.043 1.00 87.75 349 ILE A O 1
ATOM 2804 N N . ILE A 1 350 ? 0.684 13.601 -7.451 1.00 86.62 350 ILE A N 1
ATOM 2805 C CA . ILE A 1 350 ? 1.105 13.830 -6.050 1.00 86.62 350 ILE A CA 1
ATOM 2806 C C . ILE A 1 350 ? -0.109 13.938 -5.104 1.00 86.62 350 ILE A C 1
ATOM 2808 O O . ILE A 1 350 ? 0.032 13.767 -3.891 1.00 86.62 350 ILE A O 1
ATOM 2812 N N . ASN A 1 351 ? -1.316 14.175 -5.626 1.00 86.12 351 ASN A N 1
ATOM 2813 C CA . ASN A 1 351 ? -2.508 14.423 -4.827 1.00 86.12 351 ASN A CA 1
ATOM 2814 C C . ASN A 1 351 ? -3.594 13.356 -4.981 1.00 86.12 351 ASN A C 1
ATOM 2816 O O . ASN A 1 351 ? -4.273 13.294 -6.000 1.00 86.12 351 ASN A O 1
ATOM 2820 N N . ALA A 1 352 ? -3.838 12.578 -3.919 1.00 81.88 352 ALA A N 1
ATOM 2821 C CA . ALA A 1 352 ? -4.905 11.578 -3.892 1.00 81.88 352 ALA A CA 1
ATOM 2822 C C . ALA A 1 352 ? -6.308 12.146 -4.150 1.00 81.88 352 ALA A C 1
ATOM 2824 O O . ALA A 1 352 ? -7.115 11.460 -4.765 1.00 81.88 352 ALA A O 1
ATOM 2825 N N . ASN A 1 353 ? -6.576 13.402 -3.777 1.00 85.06 353 ASN A N 1
ATOM 2826 C CA . ASN A 1 353 ? -7.867 14.049 -4.048 1.00 85.06 353 ASN A CA 1
ATOM 2827 C C . ASN A 1 353 ? -8.034 14.466 -5.519 1.00 85.06 353 ASN A C 1
ATOM 2829 O O . ASN A 1 353 ? -9.096 14.944 -5.898 1.00 85.06 353 ASN A O 1
ATOM 2833 N N . ARG A 1 354 ? -6.981 14.339 -6.336 1.00 86.12 354 ARG A N 1
ATOM 2834 C CA . ARG A 1 354 ? -7.026 14.567 -7.786 1.00 86.12 354 ARG A CA 1
ATOM 2835 C C . ARG A 1 354 ? -6.887 13.272 -8.569 1.00 86.12 354 ARG A C 1
ATOM 2837 O O . ARG A 1 354 ? -7.585 13.086 -9.551 1.00 86.12 354 ARG A O 1
ATOM 2844 N N . VAL A 1 355 ? -5.977 12.393 -8.148 1.00 86.12 355 VAL A N 1
ATOM 2845 C CA . VAL A 1 355 ? -5.709 11.106 -8.800 1.00 86.12 355 VAL A CA 1
ATOM 2846 C C . VAL A 1 355 ? -5.451 10.045 -7.735 1.00 86.12 355 VAL A C 1
ATOM 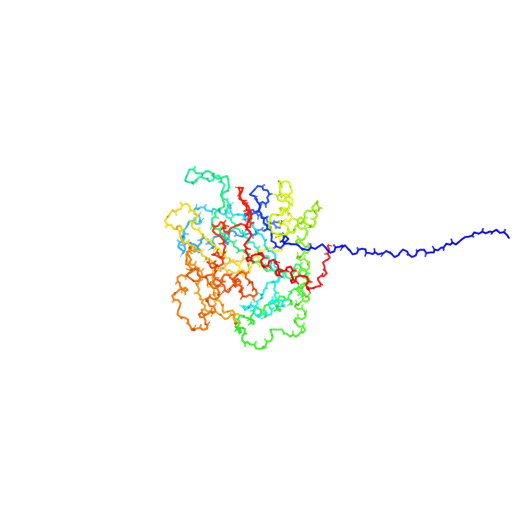2848 O O . VAL A 1 355 ? -4.428 10.048 -7.033 1.00 86.12 355 VAL A O 1
ATOM 2851 N N . LEU A 1 356 ? -6.364 9.081 -7.623 1.00 86.06 356 LEU A N 1
ATOM 2852 C CA . LEU A 1 356 ? -6.159 7.916 -6.764 1.00 86.06 356 LEU A CA 1
ATOM 2853 C C . LEU A 1 356 ? -5.032 7.043 -7.334 1.00 86.06 356 LEU A C 1
ATOM 2855 O O . LEU A 1 356 ? -4.822 6.986 -8.542 1.00 86.06 356 LEU A O 1
ATOM 2859 N N . THR A 1 357 ? -4.321 6.310 -6.474 1.00 82.44 357 THR A N 1
ATOM 2860 C CA . THR A 1 357 ? -3.215 5.430 -6.905 1.00 82.44 357 THR A CA 1
ATOM 2861 C C . THR A 1 357 ? -3.653 4.401 -7.952 1.00 82.44 357 THR A C 1
ATOM 2863 O O . THR A 1 357 ? -2.876 4.051 -8.830 1.00 82.44 357 THR A O 1
ATOM 2866 N N . LYS A 1 358 ? -4.909 3.945 -7.889 1.00 78.06 358 LYS A N 1
ATOM 2867 C CA . LYS A 1 358 ? -5.489 2.996 -8.850 1.00 78.06 358 LYS A CA 1
ATOM 2868 C C . LYS A 1 358 ? -5.862 3.614 -10.202 1.00 78.06 358 LYS A C 1
ATOM 2870 O O . LYS A 1 358 ? -6.177 2.872 -11.120 1.00 78.06 358 LYS A O 1
ATOM 2875 N N . ASN A 1 359 ? -5.846 4.940 -10.327 1.00 83.81 359 ASN A N 1
ATOM 2876 C CA . ASN A 1 359 ? -6.176 5.656 -11.561 1.00 83.81 359 ASN A CA 1
ATOM 2877 C C . ASN A 1 359 ? -4.921 6.070 -12.340 1.00 83.81 359 ASN A C 1
ATOM 2879 O O . ASN A 1 359 ? -5.041 6.715 -13.367 1.00 83.81 359 ASN A O 1
ATOM 2883 N N . THR A 1 360 ? -3.719 5.719 -11.882 1.00 86.81 360 THR A N 1
ATOM 2884 C CA . THR A 1 360 ? -2.446 6.094 -12.514 1.00 86.81 360 THR A CA 1
ATOM 2885 C C . THR A 1 360 ? -1.572 4.861 -12.726 1.00 86.81 360 THR A C 1
ATOM 2887 O O . THR A 1 360 ? -1.757 3.838 -12.065 1.00 86.81 360 THR A O 1
ATOM 2890 N N . SER A 1 361 ? -0.622 4.924 -13.660 1.00 87.06 361 SER A N 1
ATOM 2891 C CA . SER A 1 361 ? 0.330 3.831 -13.857 1.00 87.06 361 SER A CA 1
ATOM 2892 C C . SER A 1 361 ? 1.419 3.859 -12.781 1.00 87.06 361 SER A C 1
ATOM 2894 O O . SER A 1 361 ? 1.821 4.916 -12.277 1.00 87.06 361 SER A O 1
ATOM 2896 N N . CYS A 1 362 ? 1.956 2.684 -12.447 1.00 82.81 362 CYS A N 1
ATOM 2897 C CA . CYS A 1 362 ? 3.104 2.597 -11.550 1.00 82.81 362 CYS A CA 1
ATOM 2898 C C . CYS A 1 362 ? 4.300 3.375 -12.123 1.00 82.81 362 CYS A C 1
ATOM 2900 O O . CYS A 1 362 ? 4.913 4.153 -11.396 1.00 82.81 362 CYS A O 1
ATOM 2902 N N . GLY A 1 363 ? 4.577 3.256 -13.429 1.00 84.38 363 GLY A N 1
ATOM 2903 C CA . GLY A 1 363 ? 5.650 4.000 -14.100 1.00 84.38 363 GLY A CA 1
ATOM 2904 C C . GLY A 1 363 ? 5.560 5.515 -13.886 1.00 84.38 363 GLY A C 1
ATOM 2905 O O . GLY A 1 363 ? 6.566 6.159 -13.578 1.00 84.38 363 GLY A O 1
ATOM 2906 N N . SER A 1 364 ? 4.350 6.071 -13.944 1.00 86.25 364 SER A N 1
ATOM 2907 C CA . SER A 1 364 ? 4.083 7.490 -13.709 1.00 86.25 364 SER A CA 1
ATOM 2908 C C . SER A 1 364 ? 4.300 7.889 -12.255 1.00 86.25 364 SER A C 1
ATOM 2910 O O . SER A 1 364 ? 5.020 8.855 -11.994 1.00 86.25 364 SER A O 1
ATOM 2912 N N . CYS A 1 365 ? 3.749 7.118 -11.309 1.00 82.69 365 CYS A N 1
ATOM 2913 C CA . CYS A 1 365 ? 4.010 7.298 -9.877 1.00 82.69 365 CYS A CA 1
ATOM 2914 C C . CYS A 1 365 ? 5.513 7.275 -9.565 1.00 82.69 365 CYS A C 1
ATOM 2916 O O . CYS A 1 365 ? 5.998 8.095 -8.787 1.00 82.69 365 CYS A O 1
ATOM 2918 N N . HIS A 1 366 ? 6.257 6.358 -10.186 1.00 78.31 366 HIS A N 1
ATOM 2919 C CA . HIS A 1 366 ? 7.695 6.224 -9.979 1.00 78.31 366 HIS A CA 1
ATOM 2920 C C . HIS A 1 366 ? 8.480 7.410 -10.548 1.00 78.31 366 HIS A C 1
ATOM 2922 O O . HIS A 1 366 ? 9.388 7.900 -9.880 1.00 78.31 366 HIS A O 1
ATOM 2928 N N . ARG A 1 367 ? 8.115 7.920 -11.730 1.00 78.75 367 ARG A N 1
ATOM 2929 C CA . ARG A 1 367 ? 8.840 9.010 -12.410 1.00 78.75 367 ARG A CA 1
ATOM 2930 C C . ARG A 1 367 ? 8.737 10.369 -11.710 1.00 78.75 367 ARG A C 1
ATOM 2932 O O . ARG A 1 367 ? 9.566 11.242 -11.945 1.00 78.75 367 ARG A O 1
ATOM 2939 N N . ILE A 1 368 ? 7.721 10.576 -10.877 1.00 76.12 368 ILE A N 1
ATOM 2940 C CA . ILE A 1 368 ? 7.562 11.820 -10.103 1.00 76.12 368 ILE A CA 1
ATOM 2941 C C . ILE A 1 368 ? 8.640 11.962 -9.033 1.00 76.12 368 ILE A C 1
ATOM 2943 O O . ILE A 1 368 ? 8.974 13.075 -8.623 1.00 76.12 368 ILE A O 1
ATOM 2947 N N . ASN A 1 369 ? 9.195 10.842 -8.587 1.00 66.69 369 ASN A N 1
ATOM 2948 C CA . ASN A 1 369 ? 10.250 10.857 -7.601 1.00 66.69 369 ASN A CA 1
ATOM 2949 C C . ASN A 1 369 ? 11.553 11.374 -8.239 1.00 66.69 369 ASN A C 1
ATOM 2951 O O . ASN A 1 369 ? 11.853 11.089 -9.398 1.00 66.69 369 ASN A O 1
ATOM 2955 N N . GLN A 1 370 ? 12.307 12.199 -7.505 1.00 57.47 370 GLN A N 1
ATOM 2956 C CA . GLN A 1 370 ? 13.522 12.835 -8.028 1.00 57.47 370 GLN A CA 1
ATOM 2957 C C . GLN A 1 370 ? 14.590 11.795 -8.433 1.00 57.47 370 GLN A C 1
ATOM 2959 O O . GLN A 1 370 ? 14.608 10.708 -7.872 1.00 57.47 370 GLN A O 1
ATOM 2964 N N . PRO A 1 371 ? 15.545 12.117 -9.327 1.00 48.38 371 PRO A N 1
ATOM 2965 C CA . PRO A 1 371 ? 16.579 11.176 -9.791 1.00 48.38 371 PRO A CA 1
ATOM 2966 C C . PRO A 1 371 ? 17.515 10.599 -8.706 1.00 48.38 371 PRO A C 1
ATOM 2968 O O . PRO A 1 371 ? 18.272 9.683 -8.996 1.00 48.38 371 PRO A O 1
ATOM 2971 N N . GLY A 1 372 ? 17.480 11.120 -7.472 1.00 47.06 372 GLY A N 1
ATOM 2972 C CA . GLY A 1 372 ? 18.162 10.549 -6.295 1.00 47.06 372 GLY A CA 1
ATOM 2973 C C . GLY A 1 372 ? 17.255 9.691 -5.402 1.00 47.06 372 GLY A C 1
ATOM 2974 O O . GLY A 1 372 ? 17.626 9.321 -4.288 1.00 47.06 372 GLY A O 1
ATOM 2975 N N . PHE A 1 373 ? 16.029 9.431 -5.846 1.00 46.12 373 PHE A N 1
ATOM 2976 C CA . PHE A 1 373 ? 15.055 8.615 -5.150 1.00 46.12 373 PHE A CA 1
ATOM 2977 C C . PHE A 1 373 ? 15.265 7.159 -5.564 1.00 46.12 373 PHE A C 1
ATOM 2979 O O . PHE A 1 373 ? 14.606 6.661 -6.474 1.00 46.12 373 PHE A O 1
ATOM 2986 N N . ASN A 1 374 ? 16.191 6.472 -4.889 1.00 48.06 374 ASN A N 1
ATOM 2987 C CA . ASN A 1 374 ? 16.177 5.012 -4.874 1.00 48.06 374 ASN A CA 1
ATOM 2988 C C . ASN A 1 374 ? 14.773 4.611 -4.423 1.00 48.06 374 ASN A C 1
ATOM 2990 O O . ASN A 1 374 ? 14.245 5.166 -3.454 1.00 48.06 374 ASN A O 1
ATOM 2994 N N . PHE A 1 375 ? 14.130 3.727 -5.174 1.00 48.31 375 PHE A N 1
ATOM 2995 C CA . PHE A 1 375 ? 12.677 3.521 -5.226 1.00 48.31 375 PHE A CA 1
ATOM 2996 C C . PHE A 1 375 ? 12.035 2.996 -3.923 1.00 48.31 375 PHE A C 1
ATOM 2998 O O . PHE A 1 375 ? 10.862 2.631 -3.896 1.00 48.31 375 PHE A O 1
ATOM 3005 N N . HIS A 1 376 ? 12.809 3.024 -2.841 1.00 51.47 376 HIS A N 1
ATOM 3006 C CA . HIS A 1 376 ? 12.652 2.327 -1.576 1.00 51.47 376 HIS A CA 1
ATOM 3007 C C . HIS A 1 376 ? 12.931 3.207 -0.363 1.00 51.47 376 HIS A C 1
ATOM 3009 O O . HIS A 1 376 ? 12.988 2.703 0.753 1.00 51.47 376 HIS A O 1
ATOM 3015 N N . ASN A 1 377 ? 13.093 4.520 -0.550 1.00 45.88 377 ASN A N 1
ATOM 3016 C CA . ASN A 1 377 ? 13.549 5.461 0.481 1.00 45.88 377 ASN A CA 1
ATOM 3017 C C . ASN A 1 377 ? 12.561 5.729 1.641 1.00 45.88 377 ASN A C 1
ATOM 3019 O O . ASN A 1 377 ? 12.739 6.662 2.427 1.00 45.88 377 ASN A O 1
ATOM 3023 N N . LEU A 1 378 ? 11.568 4.858 1.818 1.00 51.12 378 LEU A N 1
ATOM 3024 C CA . LEU A 1 378 ? 11.021 4.602 3.145 1.00 51.12 378 LEU A CA 1
ATOM 3025 C C . LEU A 1 378 ? 11.892 3.627 3.962 1.00 51.12 378 LEU A C 1
ATOM 3027 O O . LEU A 1 378 ? 11.510 3.280 5.068 1.00 51.12 378 LEU A O 1
ATOM 3031 N N . SER A 1 379 ? 13.070 3.240 3.476 1.00 49.97 379 SER A N 1
ATOM 3032 C CA . SER A 1 379 ? 14.154 2.708 4.292 1.00 49.97 379 SER A CA 1
ATOM 3033 C C . SER A 1 379 ? 15.449 3.457 4.046 1.00 49.97 379 SER A C 1
ATOM 3035 O O . SER A 1 379 ? 15.741 3.919 2.945 1.00 49.97 379 SER A O 1
ATOM 3037 N N . ARG A 1 380 ? 16.218 3.609 5.120 1.00 62.66 380 ARG A N 1
ATOM 3038 C CA . ARG A 1 380 ? 17.589 4.108 5.084 1.00 62.66 380 ARG A CA 1
ATOM 3039 C C . ARG A 1 380 ? 18.503 2.903 4.927 1.00 62.66 380 ARG A C 1
ATOM 3041 O O . ARG A 1 380 ? 18.341 1.955 5.676 1.00 62.66 380 ARG A O 1
ATOM 3048 N N . LEU A 1 381 ? 19.481 2.932 4.027 1.00 65.69 381 LEU A N 1
ATOM 3049 C CA . LEU A 1 381 ? 20.522 1.896 3.974 1.00 65.69 381 LEU A CA 1
ATOM 3050 C C . LEU A 1 381 ? 21.903 2.530 3.810 1.00 65.69 381 LEU A C 1
ATOM 3052 O O . LEU A 1 381 ? 22.053 3.504 3.078 1.00 65.69 381 LEU A O 1
ATOM 3056 N N . GLU A 1 382 ? 22.890 2.020 4.548 1.00 59.03 382 GLU A N 1
ATOM 3057 C CA . GLU A 1 382 ? 24.317 2.369 4.425 1.00 59.03 382 GLU A CA 1
ATOM 3058 C C . GLU A 1 382 ? 24.621 3.870 4.250 1.00 59.03 382 GLU A C 1
ATOM 3060 O O . GLU A 1 382 ? 25.229 4.303 3.276 1.00 59.03 382 GLU A O 1
ATOM 3065 N N . GLY A 1 383 ? 24.180 4.703 5.198 1.00 59.31 383 GLY A N 1
ATOM 3066 C CA . GLY A 1 383 ? 24.542 6.127 5.209 1.00 59.31 383 GLY A CA 1
ATOM 3067 C C . GLY A 1 383 ? 23.804 7.002 4.188 1.00 59.31 383 GLY A C 1
ATOM 3068 O O . GLY A 1 383 ? 24.044 8.207 4.153 1.00 59.31 383 GLY A O 1
ATOM 3069 N N . THR A 1 384 ? 22.864 6.447 3.419 1.00 67.31 384 THR A N 1
ATOM 3070 C CA . THR A 1 384 ? 21.965 7.245 2.573 1.00 67.31 384 THR A CA 1
ATOM 3071 C C . THR A 1 384 ? 21.017 8.106 3.413 1.00 67.31 384 THR A C 1
ATOM 3073 O O . THR A 1 384 ? 20.684 7.785 4.559 1.00 67.31 384 THR A O 1
ATOM 3076 N N . ALA A 1 385 ? 20.603 9.246 2.857 1.00 71.44 385 ALA A N 1
ATOM 3077 C CA . ALA A 1 385 ? 19.575 10.079 3.466 1.00 71.44 385 ALA A CA 1
ATOM 3078 C C . ALA A 1 385 ? 18.194 9.443 3.261 1.00 71.44 385 ALA A C 1
ATOM 3080 O O . ALA A 1 385 ? 17.898 8.899 2.199 1.00 71.44 385 ALA A O 1
ATOM 3081 N N . VAL A 1 386 ? 17.334 9.551 4.271 1.00 76.88 386 VAL A N 1
ATOM 3082 C CA . VAL A 1 386 ? 15.934 9.125 4.166 1.00 76.88 386 VAL A CA 1
ATOM 3083 C C . VAL A 1 386 ? 15.209 10.100 3.248 1.00 76.88 386 VAL A C 1
ATOM 3085 O O . VAL A 1 386 ? 15.301 11.311 3.450 1.00 76.88 386 VAL A O 1
ATOM 3088 N N . ASN A 1 387 ? 14.475 9.589 2.262 1.00 76.62 387 ASN A N 1
ATOM 3089 C CA . ASN A 1 387 ? 13.752 10.419 1.305 1.00 76.62 387 ASN A CA 1
ATOM 3090 C C . ASN A 1 387 ? 12.314 9.919 1.146 1.00 76.62 387 ASN A C 1
ATOM 3092 O O . ASN A 1 387 ? 12.063 8.819 0.667 1.00 76.62 387 ASN A O 1
ATOM 3096 N N . VAL A 1 388 ? 11.347 10.738 1.543 1.00 80.88 388 VAL A N 1
ATOM 3097 C CA . VAL A 1 388 ? 9.929 10.369 1.507 1.00 80.88 388 VAL A CA 1
ATOM 3098 C C . VAL A 1 388 ? 9.288 10.976 0.267 1.00 80.88 388 VAL A C 1
ATOM 3100 O O . VAL A 1 388 ? 9.450 12.165 0.002 1.00 80.88 388 VAL A O 1
ATOM 3103 N N . SER A 1 389 ? 8.562 10.165 -0.509 1.00 82.88 389 SER A N 1
ATOM 3104 C CA . SER A 1 389 ? 7.972 10.637 -1.766 1.00 82.88 389 SER A CA 1
ATOM 3105 C C . SER A 1 389 ? 6.959 11.748 -1.498 1.00 82.88 389 SER A C 1
ATOM 3107 O O . SER A 1 389 ? 6.208 11.700 -0.520 1.00 82.88 389 SER A O 1
ATOM 3109 N N . SER A 1 390 ? 6.883 12.731 -2.397 1.00 85.69 390 SER A N 1
ATOM 3110 C CA . SER A 1 390 ? 5.930 13.840 -2.260 1.00 85.69 390 SER A CA 1
ATOM 3111 C C . SER A 1 390 ? 4.480 13.353 -2.180 1.00 85.69 390 SER A C 1
ATOM 3113 O O . SER A 1 390 ? 3.676 13.950 -1.467 1.00 85.69 390 SER A O 1
ATOM 3115 N N . ARG A 1 391 ? 4.153 12.240 -2.853 1.00 86.88 391 ARG A N 1
ATOM 3116 C CA . ARG A 1 391 ? 2.838 11.597 -2.747 1.00 86.88 391 ARG A CA 1
ATOM 3117 C C . ARG A 1 391 ? 2.574 11.080 -1.333 1.00 86.88 391 ARG A C 1
ATOM 3119 O O . ARG A 1 391 ? 1.518 11.373 -0.790 1.00 86.88 391 ARG A O 1
ATOM 3126 N N . VAL A 1 392 ? 3.523 10.375 -0.709 1.00 88.94 392 VAL A N 1
ATOM 3127 C CA . VAL A 1 392 ? 3.365 9.891 0.678 1.00 88.94 392 VAL A CA 1
ATOM 3128 C C . VAL A 1 392 ? 3.226 11.055 1.659 1.00 88.94 392 VAL A C 1
ATOM 3130 O O . VAL A 1 392 ? 2.348 11.013 2.515 1.00 88.94 392 VAL A O 1
ATOM 3133 N N . ILE A 1 393 ? 4.032 12.111 1.511 1.00 91.00 393 ILE A N 1
ATOM 3134 C CA . ILE A 1 393 ? 3.928 13.329 2.335 1.00 91.00 393 ILE A CA 1
ATOM 3135 C C . ILE A 1 393 ? 2.511 13.906 2.259 1.00 91.00 393 ILE A C 1
ATOM 3137 O O . ILE A 1 393 ? 1.876 14.169 3.281 1.00 91.00 393 ILE A O 1
ATOM 3141 N N . ASN A 1 394 ? 1.997 14.080 1.041 1.00 90.25 394 ASN A N 1
ATOM 3142 C CA . ASN A 1 394 ? 0.685 14.672 0.838 1.00 90.25 394 ASN A CA 1
ATOM 3143 C C . ASN A 1 394 ? -0.457 13.766 1.325 1.00 90.25 394 ASN A C 1
ATOM 3145 O O . ASN A 1 394 ? -1.414 14.247 1.925 1.00 90.25 394 ASN A O 1
ATOM 3149 N N . ASP A 1 395 ? -0.330 12.462 1.118 1.00 90.50 395 ASP A N 1
ATOM 3150 C CA . ASP A 1 395 ? -1.278 11.467 1.598 1.00 90.50 395 ASP A CA 1
ATOM 3151 C C . ASP A 1 395 ? -1.353 11.440 3.139 1.00 90.50 395 ASP A C 1
ATOM 3153 O O . ASP A 1 395 ? -2.444 11.475 3.705 1.00 90.50 395 ASP A O 1
ATOM 3157 N N . VAL A 1 396 ? -0.208 11.459 3.835 1.00 93.38 396 VAL A N 1
ATOM 3158 C CA . VAL A 1 396 ? -0.158 11.547 5.308 1.00 93.38 396 VAL A CA 1
ATOM 3159 C C . VAL A 1 396 ? -0.797 12.845 5.796 1.00 93.38 396 VAL A C 1
ATOM 3161 O O . VAL A 1 396 ? -1.582 12.822 6.741 1.00 93.38 396 VAL A O 1
ATOM 3164 N N . ARG A 1 397 ? -0.522 13.972 5.132 1.00 93.56 397 ARG A N 1
ATOM 3165 C CA . ARG A 1 397 ? -1.148 15.263 5.451 1.00 93.56 397 ARG A CA 1
ATOM 3166 C C . ARG A 1 397 ? -2.675 15.198 5.337 1.00 93.56 397 ARG A C 1
ATOM 3168 O O . ARG A 1 397 ? -3.366 15.705 6.216 1.00 93.56 397 ARG A O 1
ATOM 3175 N N . ILE A 1 398 ? -3.198 14.576 4.278 1.00 90.94 398 ILE A N 1
ATOM 3176 C CA . ILE A 1 398 ? -4.644 14.382 4.083 1.00 90.94 398 ILE A CA 1
ATOM 3177 C C . ILE A 1 398 ? -5.218 13.482 5.182 1.00 90.94 398 ILE A C 1
ATOM 3179 O O . ILE A 1 398 ? -6.237 13.830 5.771 1.00 90.94 398 ILE A O 1
ATOM 3183 N N . ASN A 1 399 ? -4.543 12.381 5.515 1.00 92.56 399 ASN A N 1
ATOM 3184 C CA . ASN A 1 399 ? -4.976 11.470 6.574 1.00 92.56 399 ASN A CA 1
ATOM 3185 C C . ASN A 1 399 ? -5.031 12.150 7.950 1.00 92.56 399 ASN A C 1
ATOM 3187 O O . ASN A 1 399 ? -5.998 11.965 8.684 1.00 92.56 399 ASN A O 1
ATOM 3191 N N . LEU A 1 400 ? -4.018 12.951 8.302 1.00 93.56 400 LEU A N 1
ATOM 3192 C CA . LEU A 1 400 ? -4.000 13.714 9.554 1.00 93.56 400 LEU A CA 1
ATOM 3193 C C . LEU A 1 400 ? -5.130 14.748 9.599 1.00 93.56 400 LEU A C 1
ATOM 3195 O O . LEU A 1 400 ? -5.803 14.877 10.621 1.00 93.56 400 LEU A O 1
ATOM 3199 N N . ALA A 1 401 ? -5.369 15.452 8.488 1.00 91.38 401 ALA A N 1
ATOM 3200 C CA . ALA A 1 401 ? -6.480 16.391 8.381 1.00 91.38 401 ALA A CA 1
ATOM 3201 C C . ALA A 1 401 ? -7.830 15.679 8.546 1.00 91.38 401 ALA A C 1
ATOM 3203 O O . ALA A 1 401 ? -8.663 16.132 9.327 1.00 91.38 401 ALA A O 1
ATOM 3204 N N . TRP A 1 402 ? -8.019 14.533 7.890 1.00 91.44 402 TRP A N 1
ATOM 3205 C CA . TRP A 1 402 ? -9.234 13.737 8.033 1.00 91.44 402 TRP A CA 1
ATOM 3206 C C . TRP A 1 402 ? -9.435 13.285 9.484 1.00 91.44 402 TRP A C 1
ATOM 3208 O O . TRP A 1 402 ? -10.490 13.545 10.051 1.00 91.44 402 TRP A O 1
ATOM 3218 N N . LEU A 1 403 ? -8.409 12.721 10.135 1.00 92.25 403 LEU A N 1
ATOM 3219 C CA . LEU A 1 403 ? -8.475 12.295 11.542 1.00 92.25 403 LEU A CA 1
ATOM 3220 C C . LEU A 1 403 ? -8.876 13.436 12.486 1.00 92.25 403 LEU A C 1
ATOM 3222 O O . LEU A 1 403 ? -9.654 13.214 13.411 1.00 92.25 403 LEU A O 1
ATOM 3226 N N . SER A 1 404 ? -8.392 14.656 12.234 1.00 88.69 404 SER A N 1
ATOM 3227 C CA . SER A 1 404 ? -8.740 15.830 13.047 1.00 88.69 404 SER A CA 1
ATOM 3228 C C . SER A 1 404 ? -10.216 16.241 12.955 1.00 88.69 404 SER A C 1
ATOM 3230 O O . SER A 1 404 ? -10.712 16.917 13.849 1.00 88.69 404 SER A O 1
ATOM 3232 N N . GLN A 1 405 ? -10.923 15.820 11.902 1.00 87.38 405 GLN A N 1
ATOM 3233 C CA . GLN A 1 405 ? -12.333 16.146 11.670 1.00 87.38 405 GLN A CA 1
ATOM 3234 C C . GLN A 1 405 ? -13.299 15.092 12.233 1.00 87.38 405 GLN A C 1
ATOM 3236 O O . GLN A 1 405 ? -14.483 15.373 12.375 1.00 87.38 405 GLN A O 1
ATOM 3241 N N . GLN A 1 406 ? -12.827 13.879 12.542 1.00 81.88 406 GLN A N 1
ATOM 3242 C CA . GLN A 1 406 ? -13.700 12.732 12.826 1.00 81.88 406 GLN A CA 1
ATOM 3243 C C . GLN A 1 406 ? -14.197 12.606 14.280 1.00 81.88 406 GLN A C 1
ATOM 3245 O O . GLN A 1 406 ? -14.871 11.623 14.579 1.00 81.88 406 GLN A O 1
ATOM 3250 N N . ASN A 1 407 ? -13.888 13.546 15.187 1.00 66.50 407 ASN A N 1
ATOM 3251 C CA . ASN A 1 407 ? -14.254 13.475 16.619 1.00 66.50 407 ASN A CA 1
ATOM 3252 C C . ASN A 1 407 ? -14.036 12.073 17.232 1.00 66.50 407 ASN A C 1
ATOM 3254 O O . ASN A 1 407 ? -14.914 11.504 17.881 1.00 66.50 407 ASN A O 1
ATOM 3258 N N . LEU A 1 408 ? -12.871 11.475 16.970 1.00 75.19 408 LEU A N 1
ATOM 3259 C CA . LEU A 1 408 ? -12.570 10.112 17.398 1.00 75.19 408 LEU A CA 1
ATOM 3260 C C . LEU A 1 408 ? -12.327 10.051 18.911 1.00 75.19 408 LEU A C 1
ATOM 3262 O O . LEU A 1 408 ? -11.416 10.699 19.424 1.00 75.19 408 LEU A O 1
ATOM 3266 N N . ASN A 1 409 ? -13.082 9.202 19.612 1.00 64.81 409 ASN A N 1
ATOM 3267 C CA . ASN A 1 409 ? -12.767 8.816 20.988 1.00 64.81 409 ASN A CA 1
ATOM 3268 C C . ASN A 1 409 ? -11.607 7.813 20.971 1.00 64.81 409 ASN A C 1
ATOM 3270 O O . ASN A 1 409 ? -11.812 6.625 20.719 1.00 64.81 409 ASN A O 1
ATOM 3274 N N . ILE A 1 410 ? -10.387 8.298 21.203 1.00 59.62 410 ILE A N 1
ATOM 3275 C CA . ILE A 1 410 ? -9.186 7.464 21.321 1.00 59.62 410 ILE A CA 1
ATOM 3276 C C . ILE A 1 410 ? -9.009 7.118 22.804 1.00 59.62 410 ILE A C 1
ATOM 3278 O O . ILE A 1 410 ? -8.480 7.916 23.575 1.00 59.62 410 ILE A O 1
ATOM 3282 N N . SER A 1 411 ? -9.498 5.950 23.221 1.00 49.56 411 SER A N 1
ATOM 3283 C CA . SER A 1 411 ? -9.234 5.392 24.553 1.00 49.56 411 SER A CA 1
ATOM 3284 C C . SER A 1 411 ? -7.985 4.510 24.500 1.00 49.56 411 SER A C 1
ATOM 3286 O O . SER A 1 411 ? -7.939 3.588 23.683 1.00 49.56 411 SER A O 1
ATOM 3288 N N . ASN A 1 412 ? -6.991 4.814 25.340 1.00 45.56 412 ASN A N 1
ATOM 3289 C CA . ASN A 1 412 ? -5.741 4.052 25.452 1.00 45.56 412 ASN A CA 1
ATOM 3290 C C . ASN A 1 412 ? -5.929 2.678 26.090 1.00 45.56 412 ASN A C 1
ATOM 3292 O O . ASN A 1 412 ? -6.709 2.596 27.067 1.00 45.56 412 ASN A O 1
#

Sequence (412 aa):
MKNFSASLGLLLMAYWSQPAMSQIHEKDLSVILSHPNIDSVSISSSLHNGAQLFPFQWYQQVLQSFARSGIGRAVEQENRFDHWQLVAMRVDPCNPLGNSPHDSSQILCWPQVRLVWQPIVRNLNVGGRFFQSYADDRAIHGIYDLNPALDLGSEEAAYLQGLRNRVVQFFAQNNGLNPLHPLTFEEEEDFIRLRNRMVSSLVARVINLRDQRFSSQNYRGHGLRPEVSNFEMGNQFRSRLLSFLTSYAQPSNLSALTAFSLPAGRSPARINVWDFLSFSARNGAIFPANVVIRSLHDGRPIFNLGHISNARVQVDDQRLERARLPSNDFNDLFDSVMIHGRRHAAQNIINANRVLTKNTSCGSCHRINQPGFNFHNLSRLEGTAVNVSSRVINDVRINLAWLSQQNLNISN

pLDDT: mean 82.14, std 16.05, range [30.14, 98.31]